Protein AF-A0A8H6RFK6-F1 (afdb_monomer_lite)

InterPro domains:
  IPR000133 ER lumen protein retaining receptor [PF00810] (442-585)
  IPR000133 ER lumen protein retaining receptor [PR00660] (445-465)
  IPR000133 ER lumen protein retaining receptor [PR00660] (536-556)
  IPR000133 ER lumen protein retaining receptor [PR00660] (558-572)
  IPR000133 ER lumen protein retaining receptor [PR00660] (572-590)
  IPR000133 ER lumen protein retaining receptor [PR00660] (601-616)
  IPR000133 ER lumen protein retaining receptor [PS00952] (542-551)
  IPR000133 ER lumen protein retaining receptor [PTHR10585] (440-620)
  IPR000994 Peptidase M24 [PF00557] (190-391)
  IPR036005 Creatinase/aminopeptidase-like [G3DSA:3.90.230.10] (187-417)
  IPR036005 Creatinase/aminopeptidase-like [SSF55920] (188-391)

Organism: NCBI:txid685502

Secondary structure (DSSP, 8-state):
------------------------PPPPPPHHHHHHHHHHHHHHHHTTHHHHHHHTT-SEE-----S--TT---HHHHHHS-TT--S--SSEEEEEESSTTS--EEEE--STHHHHHHHHHHHHH--S-EEES--SS-GGG--S-HHHHHHHHHHH-TTGGGGEEE-HHHHHHHHH---GGGHHHHHHHHHHHHHHHHHHTSTTT--TTT-BHHHHHHHHHHHHHHTT-EESS--EEEEPPS---TT--GGGS-----B--TT-EEEEE--EEETTEE---EEEEEEPPTT--GGGS-HHHHHHHHHHHHHHHHHHHH--TTSBHHHHHHHHHHHHHHTT-EEEEEEEEESSSSS-SS--B-BTTB-S--TTGGGSBPPTT-EEEEEEEEEEEETTTTEEEEEEEEEEEEEETTTTEEEESSSSPP--EEET--TTT--SS--TT--HHHHHHHHHHHHHHTGGGGTS-GGG-HHHHHHHHHHHHHHHHHHHHHHTTTGGG--TTT----THHHHHHHHHHHHHS-SS-SHHHHHHHHHHHHHHHTTHHHHHHHHHHSB--HHHHHHHHHHHHHHHTHHHHHHHHHHHTTS---HHHHHHHHHHHHHHHHHHHHIIIIITTT---B---

Structure (mmCIF, N/CA/C/O backbone):
data_AF-A0A8H6RFK6-F1
#
_entry.id   AF-A0A8H6RFK6-F1
#
loop_
_atom_site.group_PDB
_atom_site.id
_atom_site.type_symbol
_atom_site.label_atom_id
_atom_site.label_alt_id
_atom_site.label_comp_id
_atom_site.label_asym_id
_atom_site.label_entity_id
_atom_site.label_seq_id
_atom_site.pdbx_PDB_ins_code
_atom_site.Cartn_x
_atom_site.Cartn_y
_atom_site.Cartn_z
_atom_site.occupancy
_atom_site.B_iso_or_equiv
_atom_site.auth_seq_id
_atom_site.auth_comp_id
_atom_site.auth_asym_id
_atom_site.auth_atom_id
_atom_site.pdbx_PDB_model_num
ATOM 1 N N . MET A 1 1 ? 2.942 -4.562 -72.510 1.00 32.69 1 MET A N 1
ATOM 2 C CA . MET A 1 1 ? 4.198 -4.602 -71.729 1.00 32.69 1 MET A CA 1
ATOM 3 C C . MET A 1 1 ? 4.150 -3.486 -70.684 1.00 32.69 1 MET A C 1
ATOM 5 O O . MET A 1 1 ? 3.992 -2.349 -71.091 1.00 32.69 1 MET A O 1
ATOM 9 N N . ARG A 1 2 ? 4.201 -3.863 -69.389 1.00 29.91 2 ARG A N 1
ATOM 10 C CA . ARG A 1 2 ? 4.540 -3.099 -68.151 1.00 29.91 2 ARG A CA 1
ATOM 11 C C . ARG A 1 2 ? 3.992 -1.657 -68.019 1.00 29.91 2 ARG A C 1
ATOM 13 O O . ARG A 1 2 ? 4.537 -0.739 -68.606 1.00 29.91 2 ARG A O 1
ATOM 20 N N . SER A 1 3 ? 2.805 -1.467 -67.430 1.00 26.67 3 SER A N 1
ATOM 21 C CA . SER A 1 3 ? 2.496 -1.195 -65.998 1.00 26.67 3 SER A CA 1
ATOM 22 C C . SER A 1 3 ? 2.760 0.249 -65.517 1.00 26.67 3 SER A C 1
ATOM 24 O O . SER A 1 3 ? 3.920 0.620 -65.347 1.00 26.67 3 SER A O 1
ATOM 26 N N . PRO A 1 4 ? 1.701 1.015 -65.184 1.00 34.44 4 PRO A N 1
ATOM 27 C CA . PRO A 1 4 ? 1.772 2.231 -64.380 1.00 34.44 4 PRO A CA 1
ATOM 28 C C . PRO A 1 4 ? 1.042 2.039 -63.036 1.00 34.44 4 PRO A C 1
ATOM 30 O O . PRO A 1 4 ? -0.181 1.997 -62.991 1.00 34.44 4 PRO A O 1
ATOM 33 N N . THR A 1 5 ? 1.780 1.939 -61.936 1.00 31.14 5 THR A N 1
ATOM 34 C CA . THR A 1 5 ? 1.293 2.039 -60.543 1.00 31.14 5 THR A CA 1
ATOM 35 C C . THR A 1 5 ? 2.536 2.416 -59.733 1.00 31.14 5 THR A C 1
ATOM 37 O O . THR A 1 5 ? 3.560 1.768 -59.907 1.00 31.14 5 THR A O 1
ATOM 40 N N . THR A 1 6 ? 2.610 3.493 -58.960 1.00 29.20 6 THR A N 1
ATOM 41 C CA . THR A 1 6 ? 1.803 3.786 -57.772 1.00 29.20 6 THR A CA 1
ATOM 42 C C . THR A 1 6 ? 2.084 5.226 -57.336 1.00 29.20 6 THR A C 1
ATOM 44 O O . THR A 1 6 ? 3.238 5.612 -57.162 1.00 29.20 6 THR A O 1
ATOM 47 N N . LEU A 1 7 ? 1.017 5.993 -57.122 1.00 28.72 7 LEU A N 1
ATOM 48 C CA . LEU A 1 7 ? 1.012 7.225 -56.343 1.00 28.72 7 LEU A CA 1
ATOM 49 C C . LEU A 1 7 ? 1.131 6.812 -54.864 1.00 28.72 7 LEU A C 1
ATOM 51 O O . LEU A 1 7 ? 0.225 6.167 -54.335 1.00 28.72 7 LEU A O 1
ATOM 55 N N . THR A 1 8 ? 2.259 7.087 -54.214 1.00 30.61 8 THR A N 1
ATOM 56 C CA . THR A 1 8 ? 2.478 6.705 -52.812 1.00 30.61 8 THR A CA 1
ATOM 57 C C . THR A 1 8 ? 1.715 7.662 -51.901 1.00 30.61 8 THR A C 1
ATOM 59 O O . THR A 1 8 ? 2.102 8.814 -51.716 1.00 30.61 8 THR A O 1
ATOM 62 N N . ALA A 1 9 ? 0.598 7.179 -51.360 1.00 28.11 9 ALA A N 1
ATOM 63 C CA . ALA A 1 9 ? -0.157 7.825 -50.300 1.00 28.11 9 ALA A CA 1
ATOM 64 C C . ALA A 1 9 ? 0.676 7.867 -49.008 1.00 28.11 9 ALA A C 1
ATOM 66 O O . ALA A 1 9 ? 1.129 6.834 -48.515 1.00 28.11 9 ALA A O 1
ATOM 67 N N . VAL A 1 10 ? 0.847 9.064 -48.446 1.00 28.06 10 VAL A N 1
ATOM 68 C CA . VAL A 1 10 ? 1.284 9.255 -47.060 1.00 28.06 10 VAL A CA 1
ATOM 69 C C . VAL A 1 10 ? 0.103 8.872 -46.172 1.00 28.06 10 VAL A C 1
ATOM 71 O O . VAL A 1 10 ? -0.811 9.661 -45.949 1.00 28.06 10 VAL A O 1
ATOM 74 N N . VAL A 1 11 ? 0.087 7.621 -45.718 1.00 27.84 11 VAL A N 1
ATOM 75 C CA . VAL A 1 11 ? -0.817 7.166 -44.662 1.00 27.84 11 VAL A CA 1
ATOM 76 C C . VAL A 1 11 ? -0.280 7.716 -43.343 1.00 27.84 11 VAL A C 1
ATOM 78 O O . VAL A 1 11 ? 0.742 7.256 -42.838 1.00 27.84 11 VAL A O 1
ATOM 81 N N . LEU A 1 12 ? -0.982 8.711 -42.790 1.00 28.41 12 LEU A N 1
ATOM 82 C CA . LEU A 1 12 ? -0.975 8.983 -41.356 1.00 28.41 12 LEU A CA 1
ATOM 83 C C . LEU A 1 12 ? -1.470 7.710 -40.659 1.00 28.41 12 LEU A C 1
ATOM 85 O O . LEU A 1 12 ? -2.669 7.454 -40.572 1.00 28.41 12 LEU A O 1
ATOM 89 N N . LEU A 1 13 ? -0.535 6.890 -40.192 1.00 27.47 13 LEU A N 1
ATOM 90 C CA . LEU A 1 13 ? -0.815 5.854 -39.212 1.00 27.47 13 LEU A CA 1
ATOM 91 C C . LEU A 1 13 ? -0.969 6.557 -37.862 1.00 27.47 13 LEU A C 1
ATOM 93 O O . LEU A 1 13 ? -0.021 6.716 -37.097 1.00 27.47 13 LEU A O 1
ATOM 97 N N . SER A 1 14 ? -2.191 7.005 -37.585 1.00 25.16 14 SER A N 1
ATOM 98 C CA . SER A 1 14 ? -2.689 7.194 -36.228 1.00 25.16 14 SER A CA 1
ATOM 99 C C . SER A 1 14 ? -2.717 5.826 -35.548 1.00 25.16 14 SER A C 1
ATOM 101 O O . SER A 1 14 ? -3.742 5.151 -35.472 1.00 25.16 14 SER A O 1
ATOM 103 N N . ILE A 1 15 ? -1.550 5.402 -35.065 1.00 28.91 15 ILE A N 1
ATOM 104 C CA . ILE A 1 15 ? -1.438 4.365 -34.050 1.00 28.91 15 ILE A CA 1
ATOM 105 C C . ILE A 1 15 ? -2.045 4.985 -32.792 1.00 28.91 15 ILE A C 1
ATOM 107 O O . ILE A 1 15 ? -1.365 5.638 -32.005 1.00 28.91 15 ILE A O 1
ATOM 111 N N . LEU A 1 16 ? -3.354 4.795 -32.615 1.00 26.94 16 LEU A N 1
ATOM 112 C CA . LEU A 1 16 ? -3.966 4.721 -31.293 1.00 26.94 16 LEU A CA 1
ATOM 113 C C . LEU A 1 16 ? -3.371 3.484 -30.617 1.00 26.94 16 LEU A C 1
ATOM 115 O O . LEU A 1 16 ? -3.987 2.426 -30.518 1.00 26.94 16 LEU A O 1
ATOM 119 N N . GLY A 1 17 ? -2.110 3.607 -30.216 1.00 25.00 17 GLY A N 1
ATOM 120 C CA . GLY A 1 17 ? -1.557 2.762 -29.191 1.00 25.00 17 GLY A CA 1
ATOM 121 C C . GLY A 1 17 ? -2.351 3.113 -27.953 1.00 25.00 17 GLY A C 1
ATOM 122 O O . GLY A 1 17 ? -2.257 4.235 -27.458 1.00 25.00 17 GLY A O 1
ATOM 123 N N . PHE A 1 18 ? -3.149 2.167 -27.470 1.00 25.14 18 PHE A N 1
ATOM 124 C CA . PHE A 1 18 ? -3.468 2.114 -26.057 1.00 25.14 18 PHE A CA 1
ATOM 125 C C . PHE A 1 18 ? -2.126 2.013 -25.322 1.00 25.14 18 PHE A C 1
ATOM 127 O O . PHE A 1 18 ? -1.629 0.926 -25.039 1.00 25.14 18 PHE A O 1
ATOM 134 N N . SER A 1 19 ? -1.479 3.156 -25.085 1.00 30.05 19 SER A N 1
ATOM 135 C CA . SER A 1 19 ? -0.548 3.273 -23.980 1.00 30.05 19 SER A CA 1
ATOM 136 C C . SER A 1 19 ? -1.407 2.978 -22.768 1.00 30.05 19 SER A C 1
ATOM 138 O O . SER A 1 19 ? -2.299 3.766 -22.453 1.00 30.05 19 SER A O 1
ATOM 140 N N . SER A 1 20 ? -1.171 1.848 -22.104 1.00 40.09 20 SER A N 1
ATOM 141 C CA . SER A 1 20 ? -1.558 1.743 -20.704 1.00 40.09 20 SER A CA 1
ATOM 142 C C . SER A 1 20 ? -1.045 3.019 -20.037 1.00 40.09 20 SER A C 1
ATOM 144 O O . SER A 1 20 ? 0.113 3.410 -20.240 1.00 40.09 20 SER A O 1
ATOM 146 N N . ALA A 1 21 ? -1.932 3.763 -19.382 1.00 43.62 21 ALA A N 1
ATOM 147 C CA . ALA A 1 21 ? -1.507 4.911 -18.604 1.00 43.62 21 ALA A CA 1
ATOM 148 C C . ALA A 1 21 ? -0.501 4.370 -17.582 1.00 43.62 21 ALA A C 1
ATOM 150 O O . ALA A 1 21 ? -0.864 3.544 -16.753 1.00 43.62 21 ALA A O 1
ATOM 151 N N . LYS A 1 22 ? 0.783 4.725 -17.724 1.00 62.75 22 LYS A N 1
ATOM 152 C CA . LYS A 1 22 ? 1.802 4.286 -16.769 1.00 62.75 22 LYS A CA 1
ATOM 153 C C . LYS A 1 22 ? 1.456 4.902 -15.422 1.00 62.75 22 LYS A C 1
ATOM 155 O O . LYS A 1 22 ? 1.228 6.115 -15.359 1.00 62.75 22 LYS A O 1
ATOM 160 N N . PHE A 1 23 ? 1.406 4.074 -14.385 1.00 76.00 23 PHE A N 1
ATOM 161 C CA . PHE A 1 23 ? 1.132 4.541 -13.036 1.00 76.00 23 PHE A CA 1
ATOM 162 C C . PHE A 1 23 ? 2.188 5.550 -12.614 1.00 76.00 23 PHE A C 1
ATOM 164 O O . PHE A 1 23 ? 3.358 5.480 -13.008 1.00 76.00 23 PHE A O 1
ATOM 171 N N . LYS A 1 24 ? 1.748 6.552 -11.860 1.00 81.69 24 LYS A N 1
ATOM 172 C CA . LYS A 1 24 ? 2.607 7.641 -11.434 1.00 81.69 24 LYS A CA 1
ATOM 173 C C . LYS A 1 24 ? 2.953 7.439 -9.971 1.00 81.69 24 LYS A C 1
ATOM 175 O O . LYS A 1 24 ? 2.079 7.464 -9.119 1.00 81.69 24 LYS A O 1
ATOM 180 N N . ALA A 1 25 ? 4.245 7.341 -9.691 1.00 86.62 25 ALA A N 1
ATOM 181 C CA . ALA A 1 25 ? 4.747 7.475 -8.337 1.00 86.62 25 ALA A CA 1
ATOM 182 C C . ALA A 1 25 ? 4.466 8.895 -7.816 1.00 86.62 25 ALA A C 1
ATOM 184 O O . ALA A 1 25 ? 4.852 9.890 -8.446 1.00 86.62 25 ALA A O 1
ATOM 185 N N . HIS A 1 26 ? 3.787 9.003 -6.675 1.00 90.25 26 HIS A N 1
ATOM 186 C CA . HIS A 1 26 ? 3.452 10.286 -6.058 1.00 90.25 26 HIS A CA 1
ATOM 187 C C . HIS A 1 26 ? 4.448 10.638 -4.955 1.00 90.25 26 HIS A C 1
ATOM 189 O O . HIS A 1 26 ? 4.952 9.774 -4.242 1.00 90.25 26 HIS A O 1
ATOM 195 N N . HIS A 1 27 ? 4.718 11.930 -4.780 1.00 90.44 27 HIS A N 1
ATOM 196 C CA . HIS A 1 27 ? 5.509 12.413 -3.650 1.00 90.44 27 HIS A CA 1
ATOM 197 C C . HIS A 1 27 ? 4.600 12.768 -2.477 1.00 90.44 27 HIS A C 1
ATOM 199 O O . HIS A 1 27 ? 3.557 13.404 -2.658 1.00 90.44 27 HIS A O 1
ATOM 205 N N . LEU A 1 28 ? 5.026 12.397 -1.269 1.00 93.00 28 LEU A N 1
ATOM 206 C CA . LEU A 1 28 ? 4.350 12.814 -0.049 1.00 93.00 28 LEU A CA 1
ATOM 207 C C . LEU A 1 28 ? 4.517 14.325 0.177 1.00 93.00 28 LEU A C 1
ATOM 209 O O . LEU A 1 28 ? 5.564 14.892 -0.154 1.00 93.00 28 LEU A O 1
ATOM 213 N N . PRO A 1 29 ? 3.515 14.992 0.774 1.00 93.62 29 PRO A N 1
ATOM 214 C CA . PRO A 1 29 ? 3.634 16.396 1.128 1.00 93.62 29 PRO A CA 1
ATOM 215 C C . PRO A 1 29 ? 4.608 16.562 2.312 1.00 93.62 29 PRO A C 1
ATOM 217 O O . PRO A 1 29 ? 4.965 15.579 2.966 1.00 93.62 29 PRO A O 1
ATOM 220 N N . PRO A 1 30 ? 5.051 17.785 2.644 1.00 94.81 30 PRO A N 1
ATOM 221 C CA . PRO A 1 30 ? 5.908 18.021 3.805 1.00 94.81 30 PRO A CA 1
ATOM 222 C C . PRO A 1 30 ? 5.276 17.521 5.114 1.00 94.81 30 PRO A C 1
ATOM 224 O O . PRO A 1 30 ? 4.065 17.624 5.298 1.00 94.81 30 PRO A O 1
ATOM 227 N N . LEU A 1 31 ? 6.089 17.072 6.079 1.00 94.31 31 LEU A N 1
ATOM 228 C CA . LEU A 1 31 ? 5.617 16.456 7.337 1.00 94.31 31 LEU A CA 1
ATOM 229 C C . LEU A 1 31 ? 4.568 17.287 8.103 1.00 94.31 31 LEU A C 1
ATOM 231 O O . LEU A 1 31 ? 3.642 16.739 8.694 1.00 94.31 31 LEU A O 1
ATOM 235 N N . LYS A 1 32 ? 4.668 18.624 8.070 1.00 95.50 32 LYS A N 1
ATOM 236 C CA . LYS A 1 32 ? 3.680 19.515 8.706 1.00 95.50 32 LYS A CA 1
ATOM 237 C C . LYS A 1 32 ? 2.303 19.440 8.040 1.00 95.50 32 LYS A C 1
ATOM 239 O O . LYS A 1 32 ? 1.292 19.601 8.717 1.00 95.50 32 LYS A O 1
ATOM 244 N N . GLU A 1 33 ? 2.257 19.250 6.726 1.00 95.69 33 GLU A N 1
ATOM 245 C CA . GLU A 1 33 ? 1.010 19.060 5.983 1.00 95.69 33 GLU A CA 1
ATOM 246 C C . GLU A 1 33 ? 0.472 17.645 6.170 1.00 95.69 33 GLU A C 1
ATOM 248 O O . GLU A 1 33 ? -0.723 17.499 6.407 1.00 95.69 33 GLU A O 1
ATOM 253 N N . GLN A 1 34 ? 1.347 16.631 6.185 1.00 95.38 34 GLN A N 1
ATOM 254 C CA . GLN 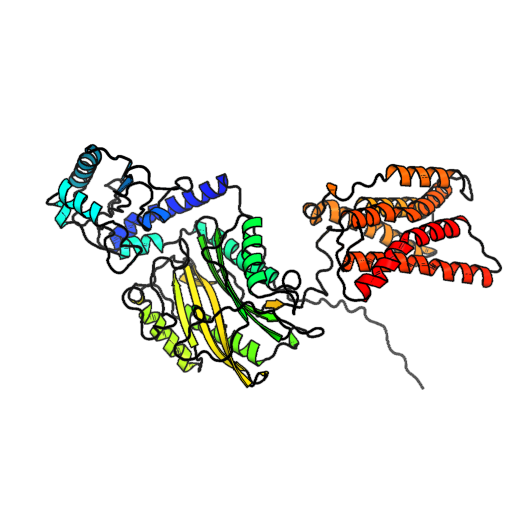A 1 34 ? 0.966 15.257 6.533 1.00 95.38 34 GLN A CA 1
ATOM 255 C C . GLN A 1 34 ? 0.254 15.205 7.890 1.00 95.38 34 GLN A C 1
ATOM 257 O O . GLN A 1 34 ? -0.855 14.686 7.984 1.00 95.38 34 GLN A O 1
ATOM 262 N N . ALA A 1 35 ? 0.831 15.840 8.918 1.00 96.31 35 ALA A N 1
ATOM 263 C CA . ALA A 1 35 ? 0.241 15.879 10.252 1.00 96.31 35 ALA A CA 1
ATOM 264 C C . ALA A 1 35 ? -1.152 16.533 10.269 1.00 96.31 35 ALA A C 1
ATOM 266 O O . ALA A 1 35 ? -2.053 16.038 10.940 1.00 96.31 35 ALA A O 1
ATOM 267 N N . LYS A 1 36 ? -1.357 17.611 9.497 1.00 96.31 36 LYS A N 1
ATOM 268 C CA . LYS A 1 36 ? -2.675 18.257 9.367 1.00 96.31 36 LYS A CA 1
ATOM 269 C C . LYS A 1 36 ? -3.702 17.352 8.690 1.00 96.31 36 LYS A C 1
ATOM 271 O O . LYS A 1 36 ? -4.852 17.348 9.113 1.00 96.31 36 LYS A O 1
ATOM 276 N N . LEU A 1 37 ? -3.300 16.622 7.647 1.00 95.88 37 LEU A N 1
ATOM 277 C CA . LEU A 1 37 ? -4.174 15.673 6.952 1.00 95.88 37 LEU A CA 1
ATOM 278 C C . LEU A 1 37 ? -4.603 14.548 7.897 1.00 95.88 37 LEU A C 1
ATOM 280 O O . LEU A 1 37 ? -5.795 14.317 8.068 1.00 95.88 37 LEU A O 1
ATOM 284 N N . GLN A 1 38 ? -3.638 13.922 8.572 1.00 95.75 38 GLN A N 1
ATOM 285 C CA . GLN A 1 38 ? -3.887 12.848 9.532 1.00 95.75 38 GLN A CA 1
ATOM 286 C C . GLN A 1 38 ? -4.771 13.304 10.699 1.00 95.75 38 GLN A C 1
ATOM 288 O O . GLN A 1 38 ? -5.723 12.610 11.050 1.00 95.75 38 GLN A O 1
ATOM 293 N N . ASP A 1 39 ? -4.509 14.485 11.269 1.00 95.94 39 ASP A N 1
ATOM 294 C CA . ASP A 1 39 ? -5.349 15.045 12.331 1.00 95.94 39 ASP A CA 1
ATOM 295 C C . ASP A 1 39 ? -6.766 15.377 11.829 1.00 95.94 39 ASP A C 1
ATOM 297 O O . ASP A 1 39 ? -7.723 15.191 12.575 1.00 95.94 39 ASP A O 1
ATOM 301 N N . GLY A 1 40 ? -6.922 15.813 10.574 1.00 96.12 40 GLY A N 1
ATOM 302 C CA . GLY A 1 40 ? -8.233 16.014 9.949 1.00 96.12 40 GLY A CA 1
ATOM 303 C C . GLY A 1 40 ? -9.018 14.709 9.795 1.00 96.12 40 GLY A C 1
ATOM 304 O O . GLY A 1 40 ? -10.177 14.638 10.196 1.00 96.12 40 GLY A O 1
ATOM 305 N N . TRP A 1 41 ? -8.370 13.651 9.296 1.00 95.50 41 TRP A N 1
ATOM 306 C CA . TRP A 1 41 ? -8.962 12.311 9.191 1.00 95.50 41 TRP A CA 1
ATOM 307 C C . TRP A 1 41 ? -9.354 11.740 10.551 1.00 95.50 41 TRP A C 1
ATOM 309 O O . TRP A 1 41 ? -10.390 11.096 10.686 1.00 95.50 41 TRP A O 1
ATOM 319 N N . ARG A 1 42 ? -8.523 11.982 11.565 1.00 93.94 42 ARG A N 1
ATOM 320 C CA . ARG A 1 42 ? -8.780 11.574 12.945 1.00 93.94 42 ARG A CA 1
ATOM 321 C C . ARG A 1 42 ? -10.045 12.226 13.496 1.00 93.94 42 ARG A C 1
ATOM 323 O O . ARG A 1 42 ? -10.865 11.523 14.071 1.00 93.94 42 ARG A O 1
ATOM 330 N N . GLU A 1 43 ? -10.220 13.535 13.319 1.00 94.50 43 GLU A N 1
ATOM 331 C CA . GLU A 1 43 ? -11.434 14.237 13.766 1.00 94.50 43 GLU A CA 1
ATOM 332 C C . GLU A 1 43 ? -12.686 13.745 13.024 1.00 94.50 43 GLU A C 1
ATOM 334 O O . GLU A 1 43 ? -13.709 13.488 13.657 1.00 94.50 43 GLU A O 1
ATOM 339 N N . GLU A 1 44 ? -12.592 13.528 11.705 1.00 94.75 44 GLU A N 1
ATOM 340 C CA . GLU A 1 44 ? -13.682 12.939 10.913 1.00 94.75 44 GLU A CA 1
ATOM 341 C C . GLU A 1 44 ? -14.081 11.558 11.454 1.00 94.75 44 GLU A C 1
ATOM 343 O O . GLU A 1 44 ? -15.266 11.282 11.635 1.00 94.75 44 GLU A O 1
ATOM 348 N N . ARG A 1 45 ? -13.101 10.708 11.790 1.00 93.25 45 ARG A N 1
ATOM 349 C CA . ARG A 1 45 ? -13.361 9.386 12.372 1.00 93.25 45 ARG A CA 1
ATOM 350 C C . ARG A 1 45 ? -13.931 9.471 13.788 1.00 93.25 45 ARG A C 1
ATOM 352 O O . ARG A 1 45 ? -14.863 8.741 14.101 1.00 93.25 45 ARG A O 1
ATOM 359 N N . LEU A 1 46 ? -13.411 10.338 14.659 1.00 92.06 46 LEU A N 1
ATOM 360 C CA . LEU A 1 46 ? -13.923 10.496 16.031 1.00 92.06 46 LEU A CA 1
ATOM 361 C C . LEU A 1 46 ? -15.402 10.901 16.058 1.00 92.06 46 LEU A C 1
ATOM 363 O O . LEU A 1 46 ? -16.138 10.453 16.936 1.00 92.06 46 LEU A O 1
ATOM 367 N N . ALA A 1 47 ? -15.859 11.672 15.068 1.00 92.88 47 ALA A N 1
ATOM 368 C CA . ALA A 1 47 ? -17.268 12.031 14.919 1.00 92.88 47 ALA A CA 1
ATOM 369 C C . ALA A 1 47 ? -18.192 10.823 14.649 1.00 92.88 47 ALA A C 1
ATOM 371 O O . ALA A 1 47 ? -19.400 10.929 14.845 1.00 92.88 47 ALA A O 1
ATOM 372 N N . THR A 1 48 ? -17.648 9.669 14.246 1.00 92.50 48 THR A N 1
ATOM 373 C CA . THR A 1 48 ? -18.418 8.430 14.029 1.00 92.50 48 THR A CA 1
ATOM 374 C C . THR A 1 48 ? -18.665 7.631 15.310 1.00 92.50 48 THR A C 1
ATOM 376 O O . THR A 1 48 ? -19.469 6.704 15.297 1.00 92.50 48 THR A O 1
ATOM 379 N N . ILE A 1 49 ? -18.034 7.988 16.437 1.00 93.06 49 ILE A N 1
ATOM 380 C CA . ILE A 1 49 ? -18.177 7.223 17.683 1.00 93.06 49 ILE A CA 1
ATOM 381 C C . ILE A 1 49 ? -19.626 7.222 18.197 1.00 93.06 49 ILE A C 1
ATOM 383 O O . ILE A 1 49 ? -20.153 6.130 18.393 1.00 93.06 49 ILE A O 1
ATOM 387 N N . PRO A 1 50 ? -20.321 8.365 18.381 1.00 93.06 50 PRO A N 1
ATOM 388 C CA . PRO A 1 50 ? -21.691 8.346 18.896 1.00 93.06 50 PRO A CA 1
ATOM 389 C C . PRO A 1 50 ? -22.661 7.440 18.111 1.00 93.06 50 PRO A C 1
ATOM 391 O O . PRO A 1 50 ? -23.317 6.616 18.751 1.00 93.06 50 PRO A O 1
ATOM 394 N N . PRO A 1 51 ? -22.736 7.486 16.759 1.00 92.69 51 PRO A N 1
ATOM 395 C CA . PRO A 1 51 ? -23.605 6.569 16.022 1.00 92.69 51 PRO A CA 1
ATOM 396 C C . PRO A 1 51 ? -23.163 5.098 16.113 1.00 92.69 51 PRO A C 1
ATOM 398 O O . PRO A 1 51 ? -24.028 4.225 16.141 1.00 92.69 51 PRO A O 1
ATOM 401 N N . ILE A 1 52 ? -21.860 4.801 16.226 1.00 93.44 52 ILE A N 1
ATOM 402 C CA . ILE A 1 52 ? -21.367 3.432 16.486 1.00 93.44 52 ILE A CA 1
ATOM 403 C C . ILE A 1 52 ? -21.881 2.926 17.841 1.00 93.44 52 ILE A C 1
ATOM 405 O O . ILE A 1 52 ? -22.362 1.798 17.939 1.00 93.44 52 ILE A O 1
ATOM 409 N N . LEU A 1 53 ? -21.828 3.756 18.887 1.00 93.62 53 LEU A N 1
ATOM 410 C CA . LEU A 1 53 ? -22.312 3.383 20.220 1.00 93.62 53 LEU A CA 1
ATOM 411 C C . LEU A 1 53 ? -23.819 3.120 20.229 1.00 93.62 53 LEU A C 1
ATOM 413 O O . LEU A 1 53 ? -24.257 2.073 20.706 1.00 93.62 53 LEU A O 1
ATOM 417 N N . GLN A 1 54 ? -24.594 4.013 19.610 1.00 92.88 54 GLN A N 1
ATOM 418 C CA . GLN A 1 54 ? -26.042 3.850 19.463 1.00 92.88 54 GLN A CA 1
ATOM 419 C C . GLN A 1 54 ? -26.398 2.576 18.682 1.00 92.88 54 GLN A C 1
ATOM 421 O O . GLN A 1 54 ? -27.285 1.832 19.095 1.00 92.88 54 GLN A O 1
ATOM 426 N N . GLY A 1 55 ? -25.685 2.291 17.586 1.00 90.62 55 GLY A N 1
ATOM 427 C CA . GLY A 1 55 ? -25.912 1.106 16.755 1.00 90.62 55 GLY A CA 1
ATOM 428 C C . GLY A 1 55 ? -25.629 -0.223 17.463 1.00 90.62 55 GLY A C 1
ATOM 429 O O . GLY A 1 55 ? -26.258 -1.226 17.138 1.00 90.62 55 GLY A O 1
ATOM 430 N N . ASN A 1 56 ? -24.730 -0.229 18.453 1.00 92.12 56 ASN A N 1
ATOM 431 C CA . ASN A 1 56 ? -24.406 -1.411 19.259 1.00 92.12 56 ASN A CA 1
ATOM 432 C C . ASN A 1 56 ? -25.161 -1.459 20.603 1.00 92.12 56 ASN A C 1
ATOM 434 O O . ASN A 1 56 ? -24.937 -2.381 21.384 1.00 92.12 56 ASN A O 1
ATOM 438 N N . GLY A 1 57 ? -26.043 -0.491 20.887 1.00 91.06 57 GLY A N 1
ATOM 439 C CA . GLY A 1 57 ? -26.805 -0.438 22.139 1.00 91.06 57 GLY A CA 1
ATOM 440 C C . GLY A 1 57 ? -25.941 -0.194 23.380 1.00 91.06 57 GLY A C 1
ATOM 441 O O . GLY A 1 57 ? -26.226 -0.756 24.434 1.00 91.06 57 GLY A O 1
ATOM 442 N N . VAL A 1 58 ? -24.873 0.600 23.245 1.00 89.94 58 VAL A N 1
ATOM 443 C CA . VAL A 1 58 ? -23.944 0.947 24.330 1.00 89.94 58 VAL A CA 1
ATOM 444 C C . VAL A 1 58 ? -24.041 2.442 24.640 1.00 89.94 58 VAL A C 1
ATOM 446 O O . VAL A 1 58 ? -23.959 3.262 23.729 1.00 89.94 58 VAL A O 1
ATOM 449 N N . ASP A 1 59 ? -24.151 2.822 25.914 1.00 86.62 59 ASP A N 1
ATOM 450 C CA . ASP A 1 59 ? -24.324 4.228 26.321 1.00 86.62 59 ASP A CA 1
ATOM 451 C C . ASP A 1 59 ? -23.005 5.000 26.372 1.00 86.62 59 ASP A C 1
ATOM 453 O O . ASP A 1 59 ? -22.945 6.197 26.070 1.00 86.62 59 ASP A O 1
ATOM 457 N N . ALA A 1 60 ? -21.930 4.320 26.767 1.00 85.06 60 ALA A N 1
ATOM 458 C CA . ALA A 1 60 ? -20.595 4.886 26.814 1.00 85.06 60 ALA A CA 1
ATOM 459 C C . ALA A 1 60 ? -19.549 3.882 26.338 1.00 85.06 60 ALA A C 1
ATOM 461 O O . ALA A 1 60 ? -19.576 2.705 26.684 1.00 85.06 60 ALA A O 1
ATOM 462 N N . TRP A 1 61 ? -18.559 4.363 25.602 1.00 86.25 61 TRP A N 1
ATOM 463 C CA . TRP A 1 61 ? -17.350 3.604 25.337 1.00 86.25 61 TRP A CA 1
ATOM 464 C C . TRP A 1 61 ? -16.205 4.220 26.095 1.00 86.25 61 TRP A C 1
ATOM 466 O O . TRP A 1 61 ? -15.737 5.332 25.826 1.00 86.25 61 TRP A O 1
ATOM 476 N N . LEU A 1 62 ? -15.764 3.459 27.082 1.00 72.88 62 LEU A N 1
ATOM 477 C CA . LEU A 1 62 ? -14.547 3.744 27.789 1.00 72.88 62 LEU A CA 1
ATOM 478 C C . LEU A 1 62 ? -13.420 3.139 26.956 1.00 72.88 62 LEU A C 1
ATOM 480 O O . LEU A 1 62 ? -12.958 2.028 27.215 1.00 72.88 62 LEU A O 1
ATOM 484 N N . VAL A 1 63 ? -13.012 3.877 25.918 1.00 58.03 63 VAL A N 1
ATOM 485 C CA . VAL A 1 63 ? -11.811 3.540 25.153 1.00 58.03 63 VAL A CA 1
ATOM 486 C C . VAL A 1 63 ? -10.661 3.719 26.097 1.00 58.03 63 VAL A C 1
ATOM 488 O O . VAL A 1 63 ? -10.277 4.836 26.433 1.00 58.03 63 VAL A O 1
ATOM 491 N N . LEU A 1 64 ? -10.143 2.605 26.567 1.00 50.19 64 LEU A N 1
ATOM 492 C CA . LEU A 1 64 ? -9.274 2.601 27.709 1.00 50.19 64 LEU A CA 1
ATOM 493 C C . LEU A 1 64 ? -7.822 2.425 27.250 1.00 50.19 64 LEU A C 1
ATOM 495 O O . LEU A 1 64 ? -7.160 1.456 27.584 1.00 50.19 64 LEU A O 1
ATOM 499 N N . THR A 1 65 ? -7.249 3.425 26.584 1.00 48.22 65 THR A N 1
ATOM 500 C CA . THR A 1 65 ? -5.782 3.567 26.430 1.00 48.22 65 THR A CA 1
ATOM 501 C C . THR A 1 65 ? -5.038 3.874 27.762 1.00 48.22 65 THR A C 1
ATOM 503 O O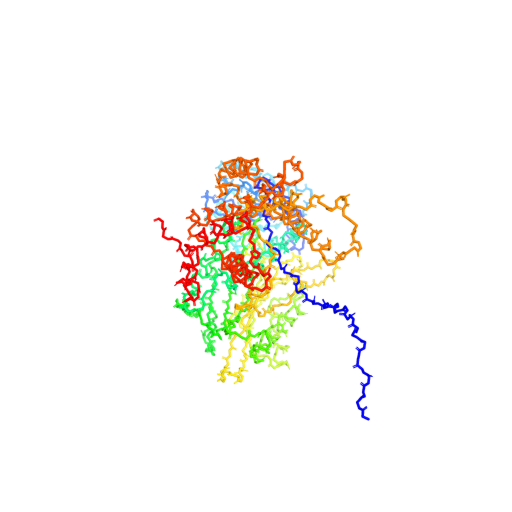 . THR A 1 65 ? -4.191 4.767 27.813 1.00 48.22 65 THR A O 1
ATOM 506 N N . ILE A 1 66 ? -5.548 3.413 28.920 1.00 47.03 66 ILE A N 1
ATOM 507 C CA . ILE A 1 66 ? -5.563 4.272 30.139 1.00 47.03 66 ILE A CA 1
ATOM 508 C C . ILE A 1 66 ? -5.513 3.489 31.428 1.00 47.03 66 ILE A C 1
ATOM 510 O O . ILE A 1 66 ? -6.259 3.690 32.385 1.00 47.03 66 ILE A O 1
ATOM 514 N N . SER A 1 67 ? -4.481 2.683 31.493 1.00 37.44 67 SER A N 1
ATOM 515 C CA . SER A 1 67 ? -3.482 2.951 32.515 1.00 37.44 67 SER A CA 1
ATOM 516 C C . SER A 1 67 ? -2.205 2.239 32.172 1.00 37.44 67 SER A C 1
ATOM 518 O O . SER A 1 67 ? -1.600 1.536 32.960 1.00 37.44 67 SER A O 1
ATOM 520 N N . GLN A 1 68 ? -1.770 2.398 30.952 1.00 50.91 68 GLN A N 1
ATOM 521 C CA . GLN A 1 68 ? -0.535 1.774 30.585 1.00 50.91 68 GLN A CA 1
ATOM 522 C C . GLN A 1 68 ? 0.524 2.845 30.801 1.00 50.91 68 GLN A C 1
ATOM 524 O O . GLN A 1 68 ? 0.351 4.006 30.428 1.00 50.91 68 GLN A O 1
ATOM 529 N N . ARG A 1 69 ? 1.570 2.486 31.544 1.00 54.03 69 ARG A N 1
ATOM 530 C CA . ARG A 1 69 ? 2.795 3.287 31.571 1.00 54.03 69 ARG A CA 1
ATOM 531 C C . ARG A 1 69 ? 3.218 3.502 30.110 1.00 54.03 69 ARG A C 1
ATOM 533 O O . ARG A 1 69 ? 2.863 2.686 29.266 1.00 54.03 69 ARG A O 1
ATOM 540 N N . GLU A 1 70 ? 3.934 4.587 29.826 1.00 62.56 70 GLU A N 1
ATOM 541 C CA . GLU A 1 70 ? 4.496 4.852 28.491 1.00 62.56 70 GLU A CA 1
ATOM 542 C C . GLU A 1 70 ? 4.984 3.535 27.835 1.00 62.56 70 GLU A C 1
ATOM 544 O O . GLU A 1 70 ? 5.637 2.745 28.528 1.00 62.56 70 GLU A O 1
ATOM 549 N N . TYR A 1 71 ? 4.660 3.303 26.548 1.00 70.19 71 TYR A N 1
ATOM 550 C CA . TYR A 1 71 ? 5.061 2.133 25.727 1.00 70.19 71 TYR A CA 1
ATOM 551 C C . TYR A 1 71 ? 4.247 0.840 25.867 1.00 70.19 71 TYR A C 1
ATOM 553 O O . TYR A 1 71 ? 4.689 -0.235 25.459 1.00 70.19 71 TYR A O 1
ATOM 561 N N . ALA A 1 72 ? 3.057 0.930 26.432 1.00 77.25 72 ALA A N 1
ATOM 562 C CA . ALA A 1 72 ? 2.050 -0.101 26.318 1.00 77.25 72 ALA A CA 1
ATOM 563 C C . ALA A 1 72 ? 0.782 0.645 25.901 1.00 77.25 72 ALA A C 1
ATOM 565 O O . ALA A 1 72 ? 0.276 1.455 26.661 1.00 77.25 72 ALA A O 1
ATOM 566 N N . GLU A 1 73 ? 0.299 0.493 24.677 1.00 79.81 73 GLU A N 1
ATOM 567 C CA . GLU A 1 73 ? -0.890 1.208 24.218 1.00 79.81 73 GLU A CA 1
ATOM 568 C C . GLU A 1 73 ? -1.915 0.216 23.676 1.00 79.81 73 GLU A C 1
ATOM 570 O O . GLU A 1 73 ? -1.565 -0.721 22.961 1.00 79.81 73 GLU A O 1
ATOM 575 N N . ASP A 1 74 ? -3.189 0.441 24.006 1.00 84.25 74 ASP A N 1
ATOM 576 C CA . ASP A 1 74 ? -4.302 -0.268 23.375 1.00 84.25 74 ASP A CA 1
ATOM 577 C C . ASP A 1 74 ? -4.259 -0.031 21.856 1.00 84.25 74 ASP A C 1
ATOM 579 O O . ASP A 1 74 ? -3.909 1.058 21.399 1.00 84.25 74 ASP A O 1
ATOM 583 N N . THR A 1 75 ? -4.618 -1.035 21.061 1.00 85.31 75 THR A N 1
ATOM 584 C CA . THR A 1 75 ? -4.584 -0.959 19.595 1.00 85.31 75 THR A CA 1
ATOM 585 C C . THR A 1 75 ? -5.398 0.223 19.059 1.00 85.31 75 THR A C 1
ATOM 587 O O . THR A 1 75 ? -4.919 0.954 18.191 1.00 85.31 75 THR A O 1
ATOM 590 N N . THR A 1 76 ? -6.557 0.516 19.653 1.00 88.12 76 THR A N 1
ATOM 591 C CA . THR A 1 76 ? -7.413 1.657 19.278 1.00 88.12 76 THR A CA 1
ATOM 592 C C . THR A 1 76 ? -6.752 3.023 19.494 1.00 88.12 76 THR A C 1
ATOM 594 O O . THR A 1 76 ? -7.091 3.983 18.797 1.00 88.12 76 THR A O 1
ATOM 597 N N . PHE A 1 77 ? -5.761 3.129 20.393 1.00 86.50 77 PHE A N 1
ATOM 598 C CA . PHE A 1 77 ? -5.002 4.365 20.623 1.00 86.50 77 PHE A CA 1
ATOM 599 C C . PHE A 1 77 ? -4.349 4.877 19.340 1.00 86.50 77 PHE A C 1
ATOM 601 O O . PHE A 1 77 ? -4.373 6.078 19.062 1.00 86.50 77 PHE A O 1
ATOM 608 N N . TRP A 1 78 ? -3.766 3.971 18.554 1.00 87.38 78 TRP A N 1
ATOM 609 C CA . TRP A 1 78 ? -2.991 4.323 17.367 1.00 87.38 78 TRP A CA 1
ATOM 610 C C . TRP A 1 78 ? -3.853 4.980 16.286 1.00 87.38 78 TRP A C 1
ATOM 612 O O . TRP A 1 78 ? -3.366 5.873 15.593 1.00 87.38 78 TRP A O 1
ATOM 622 N N . SER A 1 79 ? -5.143 4.640 16.240 1.00 89.19 79 SER A N 1
ATOM 623 C CA . SER A 1 79 ? -6.145 5.260 15.367 1.00 89.19 79 SER A CA 1
ATOM 624 C C . SER A 1 79 ? -6.737 6.566 15.924 1.00 89.19 79 SER A C 1
ATOM 626 O O . SER A 1 79 ? -7.282 7.360 15.157 1.00 89.19 79 SER A O 1
ATOM 628 N N . MET A 1 80 ? -6.636 6.812 17.239 1.00 88.38 80 MET A N 1
ATOM 629 C CA . MET A 1 80 ? -7.217 7.982 17.928 1.00 88.38 80 MET A CA 1
ATOM 630 C C . MET A 1 80 ? -6.220 9.093 18.260 1.00 88.38 80 MET A C 1
ATOM 632 O O . MET A 1 80 ? -6.629 10.219 18.565 1.00 88.38 80 MET A O 1
ATOM 636 N N . LYS A 1 81 ? -4.921 8.793 18.265 1.00 89.44 81 LYS A N 1
ATOM 637 C CA . LYS A 1 81 ? -3.872 9.739 18.655 1.00 89.44 81 LYS A CA 1
ATOM 638 C C . LYS A 1 81 ? -3.666 10.821 17.599 1.00 89.44 81 LYS A C 1
ATOM 640 O O . LYS A 1 81 ? -3.852 10.603 16.405 1.00 89.44 81 LYS A O 1
ATOM 645 N N . LYS A 1 82 ? -3.195 11.990 18.035 1.00 91.12 82 LYS A N 1
ATOM 646 C CA . LYS A 1 82 ? -2.759 13.046 17.107 1.00 91.12 82 LYS A CA 1
ATOM 647 C C . LYS A 1 82 ? -1.541 12.592 16.306 1.00 91.12 82 LYS A C 1
ATOM 649 O O . LYS A 1 82 ? -0.712 11.831 16.809 1.00 91.12 82 LYS A O 1
ATOM 654 N N . ALA A 1 83 ? -1.357 13.135 15.108 1.00 92.06 83 ALA A N 1
ATOM 655 C CA . ALA A 1 83 ? -0.209 12.815 14.256 1.00 92.06 83 ALA A CA 1
ATOM 656 C C . ALA A 1 83 ? 1.141 13.089 14.947 1.00 92.06 83 ALA A C 1
ATOM 658 O O . ALA A 1 83 ? 2.102 12.344 14.787 1.00 92.06 83 ALA A O 1
ATOM 659 N N . THR A 1 84 ? 1.194 14.131 15.782 1.00 92.19 84 THR A N 1
ATOM 660 C CA . THR A 1 84 ? 2.391 14.524 16.551 1.00 92.19 84 THR A CA 1
ATOM 661 C C . THR A 1 84 ? 2.536 13.808 17.897 1.00 92.19 84 THR A C 1
ATOM 663 O O . THR A 1 84 ? 3.511 14.026 18.619 1.00 92.19 84 THR A O 1
ATOM 666 N N . GLN A 1 85 ? 1.575 12.958 18.260 1.00 88.75 85 GLN A N 1
ATOM 667 C CA . GLN A 1 85 ? 1.632 12.141 19.462 1.00 88.75 85 GLN A CA 1
ATOM 668 C C . GLN A 1 85 ? 2.231 10.779 19.103 1.00 88.75 85 GLN A C 1
ATOM 670 O O . GLN A 1 85 ? 1.601 9.974 18.423 1.00 88.75 85 GLN A O 1
ATOM 675 N N . PHE A 1 86 ? 3.468 10.536 19.534 1.00 85.25 86 PHE A N 1
ATOM 676 C CA . PHE A 1 86 ? 4.203 9.302 19.223 1.00 85.25 86 PHE A CA 1
ATOM 677 C C . PHE A 1 86 ? 3.908 8.156 20.197 1.00 85.25 86 PHE A C 1
ATOM 679 O O . PHE A 1 86 ? 4.059 7.001 19.828 1.00 85.25 86 PHE A O 1
ATOM 686 N N . SER A 1 87 ? 3.464 8.479 21.411 1.00 83.25 87 SER A N 1
ATOM 687 C CA . SER A 1 87 ? 3.115 7.522 22.461 1.00 83.25 87 SER A CA 1
ATOM 688 C C . SER A 1 87 ? 2.073 8.119 23.407 1.00 83.25 87 SER A C 1
ATOM 690 O O . SER A 1 87 ? 1.799 9.335 23.390 1.00 83.25 87 SER A O 1
ATOM 692 N N . ALA A 1 88 ? 1.465 7.276 24.237 1.00 79.88 88 ALA A N 1
ATOM 693 C CA . ALA A 1 88 ? 0.656 7.753 25.347 1.00 79.88 88 ALA A CA 1
ATOM 694 C C . ALA A 1 88 ? 1.539 8.525 26.344 1.00 79.88 88 ALA A C 1
ATOM 696 O O . ALA A 1 88 ? 2.702 8.193 26.567 1.00 79.88 88 ALA A O 1
ATOM 697 N N . ARG A 1 89 ? 0.991 9.583 26.955 1.00 80.25 89 ARG A N 1
ATOM 698 C CA . ARG A 1 89 ? 1.683 10.329 28.018 1.00 80.25 89 ARG A CA 1
ATOM 699 C C . ARG A 1 89 ? 1.071 9.978 29.362 1.00 80.25 89 ARG A C 1
ATOM 701 O O . ARG A 1 89 ? -0.147 10.076 29.518 1.00 80.25 89 ARG A O 1
ATOM 708 N N . ARG A 1 90 ? 1.910 9.659 30.353 1.00 80.00 90 ARG A N 1
ATOM 709 C CA . ARG A 1 90 ? 1.470 9.290 31.712 1.00 80.00 90 ARG A CA 1
ATOM 710 C C . ARG A 1 90 ? 0.373 8.220 31.653 1.00 80.00 90 ARG A C 1
ATOM 712 O O . ARG A 1 90 ? 0.617 7.122 31.182 1.00 80.00 90 ARG A O 1
ATOM 719 N N . ARG A 1 91 ? -0.827 8.570 32.113 1.00 79.56 91 ARG A N 1
ATOM 720 C CA . ARG A 1 91 ? -2.067 7.820 31.994 1.00 79.56 91 ARG A CA 1
ATOM 721 C C . ARG A 1 91 ? -3.064 8.751 31.295 1.00 79.56 91 ARG A C 1
ATOM 723 O O . ARG A 1 91 ? -3.500 9.747 31.864 1.00 79.56 91 ARG A O 1
ATOM 730 N N . THR A 1 92 ? -3.337 8.481 30.023 1.00 81.94 92 THR A N 1
ATOM 731 C CA . THR A 1 92 ? -4.198 9.314 29.165 1.00 81.94 92 THR A CA 1
ATOM 732 C C . THR A 1 92 ? -5.620 8.755 29.139 1.00 81.94 92 THR A C 1
ATOM 734 O O . THR A 1 92 ? -5.740 7.809 28.400 1.00 81.94 92 THR A O 1
ATOM 737 N N . LEU A 1 93 ? -6.630 9.237 29.903 1.00 84.44 93 LEU A N 1
ATOM 738 C CA . LEU A 1 93 ? -8.024 8.707 29.973 1.00 84.44 93 LEU A CA 1
ATOM 739 C C . LEU A 1 93 ? -8.935 9.283 28.884 1.00 84.44 93 LEU A C 1
ATOM 741 O O . LEU A 1 93 ? -8.724 10.425 28.556 1.00 84.44 93 LEU A O 1
ATOM 745 N N . SER A 1 94 ? -9.918 8.563 28.342 1.00 87.81 94 SER A N 1
ATOM 746 C CA . SER A 1 94 ? -10.792 8.941 27.234 1.00 87.81 94 SER A CA 1
ATOM 747 C C . SER A 1 94 ? -12.098 8.186 27.412 1.00 87.81 94 SER A C 1
ATOM 749 O O . SER A 1 94 ? -12.111 6.961 27.503 1.00 87.81 94 SER A O 1
ATOM 751 N N . ILE A 1 95 ? -13.191 8.924 27.504 1.00 90.12 95 ILE A N 1
ATOM 752 C CA . ILE A 1 95 ? -14.538 8.368 27.549 1.00 90.12 95 ILE A CA 1
ATOM 753 C C . ILE A 1 95 ? -15.362 9.035 26.462 1.00 90.12 95 ILE A C 1
ATOM 755 O O . ILE A 1 95 ? -15.303 10.258 26.295 1.00 90.12 95 ILE A O 1
ATOM 759 N N . PHE A 1 96 ? -16.113 8.221 25.735 1.00 92.44 96 PHE A N 1
ATOM 760 C CA . PHE A 1 96 ? -17.029 8.655 24.697 1.00 92.44 96 PHE A CA 1
ATOM 761 C C . PHE A 1 96 ? -18.443 8.228 25.060 1.00 92.44 96 PHE A C 1
ATOM 763 O O . PHE A 1 96 ? -18.635 7.167 25.648 1.00 92.44 96 PHE A O 1
ATOM 770 N N . PHE A 1 97 ? -19.422 9.051 24.706 1.00 92.12 97 PHE A N 1
ATOM 771 C CA . PHE A 1 97 ? -20.828 8.806 25.010 1.00 92.12 97 PHE A CA 1
ATOM 772 C C . PHE A 1 97 ? -21.658 8.729 23.732 1.00 92.12 97 PHE A C 1
ATOM 774 O O . PHE A 1 97 ? -21.345 9.385 22.737 1.00 92.12 97 PHE A O 1
ATOM 781 N N . ALA A 1 98 ? -22.717 7.925 23.779 1.00 90.38 98 ALA A N 1
ATOM 782 C CA . ALA A 1 98 ? -23.709 7.817 22.718 1.00 90.38 98 ALA A CA 1
ATOM 783 C C . ALA A 1 98 ? -24.635 9.044 22.663 1.00 90.38 98 ALA A C 1
ATOM 785 O O . ALA A 1 98 ? -25.037 9.460 21.577 1.00 90.38 98 ALA A O 1
ATOM 786 N N . ASP A 1 99 ? -24.979 9.620 23.823 1.00 86.69 99 ASP A N 1
ATOM 787 C CA . ASP A 1 99 ? -25.802 10.833 23.926 1.00 86.69 99 ASP A CA 1
ATOM 788 C C . ASP A 1 99 ? -24.923 12.091 23.846 1.00 86.69 99 ASP A C 1
ATOM 790 O O . ASP A 1 99 ? -24.027 12.300 24.668 1.00 86.69 99 ASP A O 1
ATOM 794 N N . GLU A 1 100 ? -25.230 12.976 22.896 1.00 80.38 100 GLU A N 1
ATOM 795 C CA . GLU A 1 100 ? -24.555 14.266 22.703 1.00 80.38 100 GLU A CA 1
ATOM 796 C C . GLU A 1 100 ? -24.665 15.205 23.917 1.00 80.38 100 GLU A C 1
ATOM 798 O O . GLU A 1 100 ? -23.857 16.127 24.072 1.00 80.38 100 GLU A O 1
ATOM 803 N N . LYS A 1 101 ? -25.635 14.986 24.816 1.00 82.19 101 LYS A N 1
ATOM 804 C CA . LYS A 1 101 ? -25.739 15.737 26.081 1.00 82.19 101 LYS A CA 1
ATOM 805 C C . LYS A 1 101 ? -24.538 15.501 26.996 1.00 82.19 101 LYS A C 1
ATOM 807 O O . LYS A 1 101 ? -24.212 16.368 27.814 1.00 82.19 101 LYS A O 1
ATOM 812 N N . CYS A 1 102 ? -23.884 14.350 26.866 1.00 85.50 102 CYS A N 1
ATOM 813 C CA . CYS A 1 102 ? -22.700 13.983 27.622 1.00 85.50 102 CYS A CA 1
ATOM 814 C C . CYS A 1 102 ? -21.443 14.203 26.788 1.00 85.50 102 CYS A C 1
ATOM 816 O O . CYS A 1 102 ? -21.170 13.512 25.814 1.00 85.50 102 CYS A O 1
ATOM 818 N N . GLN A 1 103 ? -20.648 15.197 27.184 1.00 83.88 103 GLN A N 1
ATOM 819 C CA . GLN A 1 103 ? -19.419 15.519 26.469 1.00 83.88 103 GLN A CA 1
ATOM 820 C C . GLN A 1 103 ? -18.353 14.449 26.702 1.00 83.88 103 GLN A C 1
ATOM 822 O O . GLN A 1 103 ? -17.932 14.229 27.842 1.00 83.88 103 GLN A O 1
ATOM 827 N N . SER A 1 104 ? -17.870 13.864 25.607 1.00 86.19 104 SER A N 1
ATOM 828 C CA . SER A 1 104 ? -16.661 13.044 25.584 1.00 86.19 104 SER A CA 1
ATOM 829 C C . SER A 1 104 ? -15.470 13.834 26.128 1.00 86.19 104 SER A C 1
ATOM 831 O O . SER A 1 104 ? -15.322 15.032 25.861 1.00 86.19 104 SER A O 1
ATOM 833 N N . ARG A 1 105 ? -14.616 13.183 26.917 1.00 87.44 105 ARG A N 1
ATOM 834 C CA . ARG A 1 105 ? -13.490 13.836 27.601 1.00 87.44 105 ARG A CA 1
ATOM 835 C C . ARG A 1 105 ? -12.249 12.979 27.557 1.00 87.44 105 ARG A C 1
ATOM 837 O O . ARG A 1 105 ? -12.346 11.764 27.696 1.00 87.44 105 ARG A O 1
ATOM 844 N N . THR A 1 106 ? -11.103 13.654 27.461 1.00 88.31 106 THR A N 1
ATOM 845 C CA . THR A 1 106 ? -9.784 13.045 27.604 1.00 88.31 106 THR A CA 1
ATOM 846 C C . THR A 1 106 ? -9.004 13.703 28.746 1.00 88.31 106 THR A C 1
ATOM 848 O O . THR A 1 106 ? -8.916 14.928 28.813 1.00 88.31 106 THR A O 1
ATOM 851 N N . TRP A 1 107 ? -8.397 12.905 29.618 1.00 87.81 107 TRP A N 1
ATOM 852 C CA . TRP A 1 107 ? -7.542 13.316 30.731 1.00 87.81 107 TRP A CA 1
ATOM 853 C C . TRP A 1 107 ? -6.109 12.833 30.505 1.00 87.81 107 TRP A C 1
ATOM 855 O O . TRP A 1 107 ? -5.907 11.817 29.861 1.00 87.81 107 TRP A O 1
ATOM 865 N N . ILE A 1 108 ? -5.096 13.516 31.039 1.00 86.81 108 ILE A N 1
ATOM 866 C CA . ILE A 1 108 ? -3.694 13.055 30.994 1.00 86.81 108 ILE A CA 1
ATOM 867 C C . ILE A 1 108 ? -3.079 13.255 32.376 1.00 86.81 108 ILE A C 1
ATOM 869 O O . ILE A 1 108 ? -2.450 14.282 32.643 1.00 86.81 108 ILE A O 1
ATOM 873 N N . ASP A 1 109 ? -3.273 12.278 33.257 1.00 83.69 109 ASP A N 1
ATOM 874 C CA . ASP A 1 109 ? -2.905 12.387 34.666 1.00 83.69 109 ASP A CA 1
ATOM 875 C C . ASP A 1 109 ? -2.634 11.017 35.308 1.00 83.69 109 ASP A C 1
ATOM 877 O O . ASP A 1 109 ? -3.317 10.039 35.028 1.00 83.69 109 ASP A O 1
ATOM 881 N N . ASN A 1 110 ? -1.628 10.946 36.178 1.00 80.88 110 ASN A N 1
ATOM 882 C CA . ASN A 1 110 ? -1.279 9.776 36.983 1.00 80.88 110 ASN A CA 1
ATOM 883 C C . ASN A 1 110 ? -1.586 9.954 38.482 1.00 80.88 110 ASN A C 1
ATOM 885 O O . ASN A 1 110 ? -1.229 9.079 39.275 1.00 80.88 110 ASN A O 1
ATOM 889 N N . THR A 1 111 ? -2.223 11.056 38.884 1.00 86.31 111 THR A N 1
ATOM 890 C CA . THR A 1 111 ? -2.651 11.272 40.269 1.00 86.31 111 THR A CA 1
ATOM 891 C C . THR A 1 111 ? -3.981 10.568 40.587 1.00 86.31 111 THR A C 1
ATOM 893 O O . THR A 1 111 ? -4.723 10.189 39.674 1.00 86.31 111 THR A O 1
ATOM 896 N N . PRO A 1 112 ? -4.322 10.382 41.879 1.00 86.44 112 PRO A N 1
ATOM 897 C CA . PRO A 1 112 ? -5.629 9.859 42.277 1.00 86.44 112 PRO A CA 1
ATOM 898 C C . PRO A 1 112 ? -6.824 10.705 41.809 1.00 86.44 112 PRO A C 1
ATOM 900 O O . PRO A 1 112 ? -7.898 10.137 41.635 1.00 86.44 112 PRO A O 1
ATOM 903 N N . GLN A 1 113 ? -6.629 12.007 41.550 1.00 88.75 113 GLN A N 1
ATOM 904 C CA . GLN A 1 113 ? -7.685 12.943 41.137 1.00 88.75 113 GLN A CA 1
ATOM 905 C C . GLN A 1 113 ? -8.416 12.483 39.873 1.00 88.75 113 GLN A C 1
ATOM 907 O O . GLN A 1 113 ? -9.625 12.656 39.758 1.00 88.75 113 GLN A O 1
ATOM 912 N N . LEU A 1 114 ? -7.702 11.824 38.955 1.00 88.50 114 LEU A N 1
ATOM 913 C CA . LEU A 1 114 ? -8.287 11.259 37.741 1.00 88.50 114 LEU A CA 1
ATOM 914 C C . LEU A 1 114 ? -9.503 10.365 38.029 1.00 88.50 114 LEU A C 1
ATOM 916 O O . LEU A 1 114 ? -10.468 10.359 37.267 1.00 88.50 114 LEU A O 1
ATOM 920 N N . TRP A 1 115 ? -9.443 9.571 39.100 1.00 88.25 115 TRP A N 1
ATOM 921 C CA . TRP A 1 115 ? -10.511 8.638 39.447 1.00 88.25 115 TRP A CA 1
ATOM 922 C C . TRP A 1 115 ? -11.750 9.353 39.970 1.00 88.25 115 TRP A C 1
ATOM 924 O O . TRP A 1 115 ? -12.862 8.917 39.677 1.00 88.25 115 TRP A O 1
ATOM 934 N N . ASP A 1 116 ? -11.555 10.432 40.721 1.00 91.12 116 ASP A N 1
ATOM 935 C CA . ASP A 1 116 ? -12.645 11.256 41.233 1.00 91.12 116 ASP A CA 1
ATOM 936 C C . ASP A 1 116 ? -13.315 12.010 40.074 1.00 91.12 116 ASP A C 1
ATOM 938 O O . ASP A 1 116 ? -14.529 11.918 39.906 1.00 91.12 116 ASP A O 1
ATOM 942 N N . ASP A 1 117 ? -12.524 12.600 39.172 1.00 91.06 117 ASP A N 1
ATOM 943 C CA . ASP A 1 117 ? -13.028 13.263 37.963 1.00 91.06 117 ASP A CA 1
ATOM 944 C C . ASP A 1 117 ? -13.822 12.304 37.058 1.00 91.06 117 ASP A C 1
ATOM 946 O O . ASP A 1 117 ? -14.850 12.673 36.482 1.00 91.06 117 ASP A O 1
ATOM 950 N N . LEU A 1 118 ? -13.352 11.059 36.918 1.00 89.88 118 LEU A N 1
ATOM 951 C CA . LEU A 1 118 ? -14.050 10.031 36.150 1.00 89.88 118 LEU A CA 1
ATOM 952 C C . LEU A 1 118 ? -15.377 9.645 36.816 1.00 89.88 118 LEU A C 1
ATOM 954 O O . LEU A 1 118 ? -16.390 9.545 36.125 1.00 89.88 118 LEU A O 1
ATOM 958 N N . LYS A 1 119 ? -15.400 9.461 38.142 1.00 90.62 119 LYS A N 1
ATOM 959 C CA . LYS A 1 119 ? -16.638 9.179 38.889 1.00 90.62 119 LYS A CA 1
ATOM 960 C C . LYS A 1 119 ? -17.644 10.312 38.770 1.00 90.62 119 LYS A C 1
ATOM 962 O O . LYS A 1 119 ? -18.829 10.030 38.618 1.00 90.62 119 LYS A O 1
ATOM 967 N N . ASP A 1 120 ? -17.194 11.561 38.803 1.00 91.44 120 ASP A N 1
ATOM 968 C CA . ASP A 1 120 ? -18.064 12.726 38.649 1.00 91.44 120 ASP A CA 1
ATOM 969 C C . ASP A 1 120 ? -18.725 12.745 37.268 1.00 91.44 120 ASP A C 1
ATOM 971 O O . ASP A 1 120 ? -19.931 12.974 37.149 1.00 91.44 120 ASP A O 1
ATOM 975 N N . VAL A 1 121 ? -17.957 12.450 36.213 1.00 91.44 121 VAL A N 1
ATOM 976 C CA . VAL A 1 121 ? -18.491 12.351 34.848 1.00 91.44 121 VAL A CA 1
ATOM 977 C C . VAL A 1 121 ? -19.462 11.179 34.714 1.00 91.44 121 VAL A C 1
ATOM 979 O O . VAL A 1 121 ? -20.555 11.368 34.183 1.00 91.44 121 VAL A O 1
ATOM 982 N N . LEU A 1 122 ? -19.108 10.000 35.232 1.00 90.06 122 LEU A N 1
ATOM 983 C CA . LEU A 1 122 ? -19.983 8.826 35.210 1.00 90.06 122 LEU A CA 1
ATOM 984 C C . LEU A 1 122 ? -21.271 9.062 36.003 1.00 90.06 122 LEU A C 1
ATOM 986 O O . LEU A 1 122 ? -22.339 8.739 35.511 1.00 90.06 122 LEU A O 1
ATOM 990 N N . THR A 1 123 ? -21.207 9.694 37.174 1.00 91.88 123 THR A N 1
ATOM 991 C CA . THR A 1 123 ? -22.392 9.998 37.996 1.00 91.88 123 THR A CA 1
ATOM 992 C C . THR A 1 123 ? -23.293 11.034 37.329 1.00 91.88 123 THR A C 1
ATOM 994 O O . THR A 1 123 ? -24.512 10.957 37.435 1.00 91.88 123 THR A O 1
ATOM 997 N N . LYS A 1 124 ? -22.709 12.012 36.626 1.00 91.00 124 LYS A N 1
ATOM 998 C CA . LYS A 1 124 ? -23.468 13.037 35.904 1.00 91.00 124 LYS A CA 1
ATOM 999 C C . LYS A 1 124 ? -24.182 12.481 34.669 1.00 91.00 124 LYS A C 1
ATOM 1001 O O . LYS A 1 124 ? -25.271 12.951 34.351 1.00 91.00 124 LYS A O 1
ATOM 1006 N N . CYS A 1 125 ? -23.538 11.559 33.959 1.00 89.69 125 CYS A N 1
ATOM 1007 C CA . CYS A 1 125 ? -24.042 10.984 32.712 1.00 89.69 125 CYS A CA 1
ATOM 1008 C C . CYS A 1 125 ? -24.825 9.680 32.898 1.00 89.69 125 CYS A C 1
ATOM 1010 O O . CYS A 1 125 ? -25.597 9.326 32.019 1.00 89.69 125 CYS A O 1
ATOM 1012 N N . ASP A 1 126 ? -24.612 8.992 34.020 1.00 90.81 126 ASP A N 1
ATOM 1013 C CA . ASP A 1 126 ? -25.244 7.740 34.449 1.00 90.81 126 ASP A CA 1
ATOM 1014 C C . ASP A 1 126 ? -25.443 6.689 33.334 1.00 90.81 126 ASP A C 1
ATOM 1016 O O . ASP A 1 126 ? -26.559 6.216 33.138 1.00 90.81 126 ASP A O 1
ATOM 1020 N N . PRO A 1 127 ? -24.387 6.299 32.586 1.00 90.62 127 PRO A N 1
ATOM 1021 C CA . PRO A 1 127 ? -24.521 5.286 31.538 1.00 90.62 127 PRO A CA 1
ATOM 1022 C C . PRO A 1 127 ? -24.878 3.921 32.144 1.00 90.62 127 PRO A C 1
ATOM 1024 O O . PRO A 1 127 ? -24.246 3.502 33.122 1.00 90.62 127 PRO A O 1
ATOM 1027 N N . GLU A 1 128 ? -25.847 3.203 31.569 1.00 91.19 128 GLU A N 1
ATOM 1028 C CA . GLU A 1 128 ? -26.222 1.851 32.011 1.00 91.19 128 GLU A CA 1
ATOM 1029 C C . GLU A 1 128 ? -25.225 0.802 31.505 1.00 91.19 128 GLU A C 1
ATOM 1031 O O . GLU A 1 128 ? -24.938 -0.175 32.200 1.00 91.19 128 GLU A O 1
ATOM 1036 N N . SER A 1 129 ? -24.642 1.045 30.330 1.00 91.44 129 SER A N 1
ATOM 1037 C CA . SER A 1 129 ? -23.689 0.164 29.660 1.00 91.44 129 SER A CA 1
ATOM 1038 C C . SER A 1 129 ? -22.407 0.900 29.255 1.00 91.44 129 SER A C 1
ATOM 1040 O O . SER A 1 129 ? -22.429 1.929 28.577 1.00 91.44 129 SER A O 1
ATOM 1042 N N . ILE A 1 130 ? -21.259 0.365 29.678 1.00 92.00 130 ILE A N 1
ATOM 1043 C CA . ILE A 1 130 ? -19.938 0.923 29.390 1.00 92.00 130 ILE A CA 1
ATOM 1044 C C . ILE A 1 130 ? -19.084 -0.138 28.687 1.00 92.00 130 ILE A C 1
ATOM 1046 O O . ILE A 1 130 ? -18.636 -1.102 29.312 1.00 92.00 130 ILE A O 1
ATOM 1050 N N . ALA A 1 131 ? -18.824 0.046 27.393 1.00 92.81 131 ALA A N 1
ATOM 1051 C CA . ALA A 1 131 ? -17.929 -0.832 26.646 1.00 92.81 131 ALA A CA 1
ATOM 1052 C C . ALA A 1 131 ? -16.466 -0.623 27.069 1.00 92.81 131 ALA A C 1
ATOM 1054 O O . ALA A 1 131 ? -16.008 0.517 27.195 1.00 92.81 131 ALA A O 1
ATOM 1055 N N . VAL A 1 132 ? -15.734 -1.725 27.245 1.00 91.25 132 VAL A N 1
ATOM 1056 C CA . VAL A 1 132 ? -14.289 -1.763 27.520 1.00 91.25 132 VAL A CA 1
ATOM 1057 C C . VAL A 1 132 ? -13.590 -2.778 26.610 1.00 91.25 132 VAL A C 1
ATOM 1059 O O . VAL A 1 132 ? -14.150 -3.825 26.284 1.00 91.25 132 VAL A O 1
ATOM 1062 N N . ASN A 1 133 ? -12.349 -2.481 26.216 1.00 91.00 133 ASN A N 1
ATOM 1063 C CA . ASN A 1 133 ? -11.574 -3.292 25.270 1.00 91.00 133 ASN A CA 1
ATOM 1064 C C . ASN A 1 133 ? -10.876 -4.488 25.956 1.00 91.00 133 ASN A C 1
ATOM 1066 O O . ASN A 1 133 ? -9.652 -4.514 26.072 1.00 91.00 133 ASN A O 1
ATOM 1070 N N . VAL A 1 134 ? -11.647 -5.461 26.447 1.00 90.62 134 VAL A N 1
ATOM 1071 C CA . VAL A 1 134 ? -11.148 -6.655 27.170 1.00 90.62 134 VAL A CA 1
ATOM 1072 C C . VAL A 1 134 ? -11.437 -7.974 26.448 1.00 90.62 134 VAL A C 1
ATOM 1074 O O . VAL A 1 134 ? -11.440 -9.030 27.080 1.00 90.62 134 VAL A O 1
ATOM 1077 N N . ASP A 1 135 ? -11.733 -7.920 25.149 1.00 91.25 135 ASP A N 1
ATOM 1078 C CA . ASP A 1 135 ? -12.047 -9.112 24.364 1.00 91.25 135 ASP A CA 1
ATOM 1079 C C . ASP A 1 135 ? -10.854 -10.082 24.302 1.00 91.25 135 ASP A C 1
ATOM 1081 O O . ASP A 1 135 ? -9.703 -9.660 24.182 1.00 91.25 135 ASP A O 1
ATOM 1085 N N . SER A 1 136 ? -11.120 -11.385 24.417 1.00 90.19 136 SER A N 1
ATOM 1086 C CA . SER A 1 136 ? -10.075 -12.414 24.465 1.00 90.19 136 SER A CA 1
ATOM 1087 C C . SER A 1 136 ? -9.634 -12.930 23.097 1.00 90.19 136 SER A C 1
ATOM 1089 O O . SER A 1 136 ? -8.584 -13.566 23.018 1.00 90.19 136 SER A O 1
ATOM 1091 N N . GLU A 1 137 ? -10.421 -12.706 22.044 1.00 89.94 137 GLU A N 1
ATOM 1092 C CA . GLU A 1 137 ? -10.209 -13.311 20.721 1.00 89.94 137 GLU A CA 1
ATOM 1093 C C . GLU A 1 137 ? -9.968 -12.256 19.629 1.00 89.94 137 GLU A C 1
ATOM 1095 O O . GLU A 1 137 ? -9.259 -12.518 18.657 1.00 89.94 137 GLU A O 1
ATOM 1100 N N . ILE A 1 138 ? -10.481 -11.033 19.801 1.00 91.81 138 ILE A N 1
ATOM 1101 C CA . ILE A 1 138 ? -10.362 -9.938 18.835 1.00 91.81 138 ILE A CA 1
ATOM 1102 C C . ILE A 1 138 ? -9.304 -8.931 19.302 1.00 91.81 138 ILE A C 1
ATOM 1104 O O . ILE A 1 138 ? -9.550 -8.081 20.159 1.00 91.81 138 ILE A O 1
ATOM 1108 N N . ALA A 1 139 ? -8.129 -8.957 18.667 1.00 88.25 139 ALA A N 1
ATOM 1109 C CA . ALA A 1 139 ? -6.979 -8.110 19.022 1.00 88.25 139 ALA A CA 1
ATOM 1110 C C . ALA A 1 139 ? -7.283 -6.596 19.031 1.00 88.25 139 ALA A C 1
ATOM 1112 O O . ALA A 1 139 ? -6.760 -5.842 19.854 1.00 88.25 139 ALA A O 1
ATOM 1113 N N . PHE A 1 140 ? -8.167 -6.142 18.142 1.00 90.94 140 PHE A N 1
ATOM 1114 C CA . PHE A 1 140 ? -8.580 -4.738 18.044 1.00 90.94 140 PHE A CA 1
ATOM 1115 C C . PHE A 1 140 ? -9.574 -4.296 19.124 1.00 90.94 140 PHE A C 1
ATOM 1117 O O . PHE A 1 140 ? -9.868 -3.111 19.236 1.00 90.94 140 PHE A O 1
ATOM 1124 N N . ALA A 1 141 ? -10.063 -5.236 19.933 1.00 90.62 141 ALA A N 1
ATOM 1125 C CA . ALA A 1 141 ? -10.973 -5.009 21.047 1.00 90.62 141 ALA A CA 1
ATOM 1126 C C . ALA A 1 141 ? -10.459 -5.590 22.379 1.00 90.62 141 ALA A C 1
ATOM 1128 O O . ALA A 1 141 ? -11.202 -5.600 23.357 1.00 90.62 141 ALA A O 1
ATOM 1129 N N . GLY A 1 142 ? -9.209 -6.061 22.431 1.00 87.81 142 GLY A N 1
ATOM 1130 C CA . GLY A 1 142 ? -8.596 -6.713 23.597 1.00 87.81 142 GLY A CA 1
ATOM 1131 C C . GLY A 1 142 ? -7.393 -5.970 24.187 1.00 87.81 142 GLY A C 1
ATOM 1132 O O . GLY A 1 142 ? -6.582 -6.566 24.892 1.00 87.81 142 GLY A O 1
ATOM 1133 N N . GLY A 1 143 ? -7.211 -4.687 23.861 1.00 82.00 143 GLY A N 1
ATOM 1134 C CA . GLY A 1 143 ? -5.997 -3.937 24.204 1.00 82.00 143 GLY A CA 1
ATOM 1135 C C . GLY A 1 143 ? -5.874 -3.480 25.668 1.00 82.00 143 GLY A C 1
ATOM 1136 O O . GLY A 1 143 ? -4.797 -3.021 26.067 1.00 82.00 143 GLY A O 1
ATOM 1137 N N . LEU A 1 144 ? -6.919 -3.602 26.499 1.00 84.50 144 LEU A N 1
ATOM 1138 C CA . LEU A 1 144 ? -6.857 -3.224 27.913 1.00 84.50 144 LEU A CA 1
ATOM 1139 C C . LEU A 1 144 ? -6.124 -4.288 28.742 1.00 84.50 144 LEU A C 1
ATOM 1141 O O . LEU A 1 144 ? -6.655 -5.360 29.029 1.00 84.50 144 LEU A O 1
ATOM 1145 N N . HIS A 1 145 ? -4.933 -3.942 29.239 1.00 82.00 145 HIS A N 1
ATOM 1146 C CA . HIS A 1 145 ? -4.175 -4.808 30.147 1.00 82.00 145 HIS A CA 1
ATOM 1147 C C . HIS A 1 145 ? -4.955 -5.197 31.402 1.00 82.00 145 HIS A C 1
ATOM 1149 O O . HIS A 1 145 ? -5.509 -4.350 32.111 1.00 82.00 145 HIS A O 1
ATOM 1155 N N . THR A 1 146 ? -4.858 -6.476 31.768 1.00 85.38 146 THR A N 1
ATOM 1156 C CA . THR A 1 146 ? -5.477 -7.049 32.972 1.00 85.38 146 THR A CA 1
ATOM 1157 C C . THR A 1 146 ? -5.118 -6.282 34.244 1.00 85.38 146 THR A C 1
ATOM 1159 O O . THR A 1 146 ? -5.978 -6.052 35.093 1.00 85.38 146 THR A O 1
ATOM 1162 N N . GLY A 1 147 ? -3.861 -5.840 34.377 1.00 84.56 147 GLY A N 1
ATOM 1163 C CA . GLY A 1 147 ? -3.406 -5.063 35.536 1.00 84.56 147 GLY A CA 1
ATOM 1164 C C . GLY A 1 147 ? -4.197 -3.772 35.741 1.00 84.56 147 GLY A C 1
ATOM 1165 O O . GLY A 1 147 ? -4.415 -3.357 36.879 1.00 84.56 147 GLY A O 1
ATOM 1166 N N . GLU A 1 148 ? -4.689 -3.188 34.652 1.00 82.50 148 GLU A N 1
ATOM 1167 C CA . GLU A 1 148 ? -5.435 -1.943 34.693 1.00 82.50 148 GLU A CA 1
ATOM 1168 C C . GLU A 1 148 ? -6.913 -2.142 34.871 1.00 82.50 148 GLU A C 1
ATOM 1170 O O . GLU A 1 148 ? -7.504 -1.461 35.707 1.00 82.50 148 GLU A O 1
ATOM 1175 N N . MET A 1 149 ? -7.483 -3.161 34.234 1.00 85.31 149 MET A N 1
ATOM 1176 C CA . MET A 1 149 ? -8.839 -3.589 34.556 1.00 85.31 149 MET A CA 1
ATOM 1177 C C . MET A 1 149 ? -9.009 -3.824 36.071 1.00 85.31 149 MET A C 1
ATOM 1179 O O . MET A 1 149 ? -9.988 -3.378 36.673 1.00 85.31 149 MET A O 1
ATOM 1183 N N . LEU A 1 150 ? -8.006 -4.413 36.736 1.00 88.81 150 LEU A N 1
ATOM 1184 C CA . LEU A 1 150 ? -8.000 -4.568 38.196 1.00 88.81 150 LEU A CA 1
ATOM 1185 C C . LEU A 1 150 ? -7.994 -3.228 38.954 1.00 88.81 150 LEU A C 1
ATOM 1187 O O . LEU A 1 150 ? -8.645 -3.120 39.997 1.00 88.81 150 LEU A O 1
ATOM 1191 N N . GLN A 1 151 ? -7.298 -2.198 38.458 1.00 87.06 151 GLN A N 1
ATOM 1192 C CA . GLN A 1 151 ? -7.354 -0.857 39.051 1.00 87.06 151 GLN A CA 1
ATOM 1193 C C . GLN A 1 151 ? -8.738 -0.224 38.885 1.00 87.06 151 GLN A C 1
ATOM 1195 O O . GLN A 1 151 ? -9.242 0.341 39.852 1.00 87.06 151 GLN A O 1
ATOM 1200 N N . PHE A 1 152 ? -9.389 -0.362 37.725 1.00 82.88 152 PHE A N 1
ATOM 1201 C CA . PHE A 1 152 ? -10.746 0.157 37.500 1.00 82.88 152 PHE A CA 1
ATOM 1202 C C . PHE A 1 152 ? -11.752 -0.449 38.468 1.00 82.88 152 PHE A C 1
ATOM 1204 O O . PHE A 1 152 ? -12.457 0.277 39.172 1.00 82.88 152 PHE A O 1
ATOM 1211 N N . VAL A 1 153 ? -11.763 -1.779 38.562 1.00 88.12 153 VAL A N 1
ATOM 1212 C CA . VAL A 1 153 ? -12.659 -2.500 39.474 1.00 88.12 153 VAL A CA 1
ATOM 1213 C C . VAL A 1 153 ? -12.418 -2.070 40.923 1.00 88.12 153 VAL A C 1
ATOM 1215 O O . VAL A 1 153 ? -13.376 -1.878 41.673 1.00 88.12 153 VAL A O 1
ATOM 1218 N N . LYS A 1 154 ? -11.154 -1.862 41.312 1.00 90.81 154 LYS A N 1
ATOM 1219 C CA . LYS A 1 154 ? -10.784 -1.413 42.659 1.00 90.81 154 LYS A CA 1
ATOM 1220 C C . LYS A 1 154 ? -11.204 0.031 42.950 1.00 90.81 154 LYS A C 1
ATOM 1222 O O . LYS A 1 154 ? -11.683 0.298 44.047 1.00 90.81 154 LYS A O 1
ATOM 1227 N N . GLN A 1 155 ? -10.974 0.960 42.023 1.00 89.88 155 GLN A N 1
ATOM 1228 C CA . GLN A 1 155 ? -11.141 2.398 42.265 1.00 89.88 155 GLN A CA 1
ATOM 1229 C C . GLN A 1 155 ? -12.583 2.869 42.068 1.00 89.88 155 GLN A C 1
ATOM 1231 O O . GLN A 1 155 ? -13.054 3.704 42.841 1.00 89.88 155 GLN A O 1
ATOM 1236 N N . LEU A 1 156 ? -13.288 2.350 41.057 1.00 88.00 156 LEU A N 1
ATOM 1237 C CA . LEU A 1 156 ? -14.659 2.758 40.740 1.00 88.00 156 LEU A CA 1
ATOM 1238 C C . LEU A 1 156 ? -15.707 1.994 41.555 1.00 88.00 156 LEU A C 1
ATOM 1240 O O . LEU A 1 156 ? -16.683 2.601 41.986 1.00 88.00 156 LEU A O 1
ATOM 1244 N N . GLY A 1 157 ? -15.489 0.701 41.819 1.00 88.25 157 GLY A N 1
ATOM 1245 C CA . GLY A 1 157 ? -16.410 -0.116 42.613 1.00 88.25 157 GLY A CA 1
ATOM 1246 C C . GLY A 1 157 ? -17.805 -0.279 41.987 1.00 88.25 157 GLY A C 1
ATOM 1247 O O . GLY A 1 157 ? -17.983 -0.137 40.780 1.00 88.25 157 GLY A O 1
ATOM 1248 N N . SER A 1 158 ? -18.796 -0.636 42.810 1.00 87.25 158 SER A N 1
ATOM 1249 C CA . SER A 1 158 ? -20.214 -0.713 42.409 1.00 87.25 158 SER A CA 1
ATOM 1250 C C . SER A 1 158 ? -20.845 0.695 42.445 1.00 87.25 158 SER A C 1
ATOM 1252 O O . SER A 1 158 ? -20.497 1.458 43.351 1.00 87.25 158 SER A O 1
ATOM 1254 N N . PRO A 1 159 ? -21.732 1.069 41.498 1.00 88.31 159 PRO A N 1
ATOM 1255 C CA . PRO A 1 159 ? -22.336 0.223 40.456 1.00 88.31 159 PRO A CA 1
ATOM 1256 C C . PRO A 1 159 ? -21.490 0.064 39.181 1.00 88.31 159 PRO A C 1
ATOM 1258 O O . PRO A 1 159 ? -21.757 -0.820 38.377 1.00 88.31 159 PRO A O 1
ATOM 1261 N N . TRP A 1 160 ? -20.448 0.873 38.987 1.00 87.75 160 TRP A N 1
ATOM 1262 C CA . TRP A 1 160 ? -19.744 0.983 37.700 1.00 87.75 160 TRP A CA 1
ATOM 1263 C C . TRP A 1 160 ? -19.089 -0.312 37.219 1.00 87.75 160 TRP A C 1
ATOM 1265 O O . TRP A 1 160 ? -19.171 -0.634 36.039 1.00 87.75 160 TRP A O 1
ATOM 1275 N N . LYS A 1 161 ? -18.498 -1.098 38.126 1.00 86.75 161 LYS A N 1
ATOM 1276 C CA . LYS A 1 161 ? -17.864 -2.381 37.779 1.00 86.75 161 LYS A CA 1
ATOM 1277 C C . LYS A 1 161 ? -18.838 -3.380 37.137 1.00 86.75 161 LYS A C 1
ATOM 1279 O O . LYS A 1 161 ? -18.399 -4.246 36.395 1.00 86.75 161 LYS A O 1
ATOM 1284 N N . GLU A 1 162 ? -20.127 -3.295 37.474 1.00 90.88 162 GLU A N 1
ATOM 1285 C CA . GLU A 1 162 ? -21.185 -4.187 36.972 1.00 90.88 162 GLU A CA 1
ATOM 1286 C C . GLU A 1 162 ? -21.715 -3.724 35.612 1.00 90.88 162 GLU A C 1
ATOM 1288 O O . GLU A 1 162 ? -22.393 -4.483 34.929 1.00 90.88 162 GLU A O 1
ATOM 1293 N N . ARG A 1 163 ? -21.375 -2.494 35.214 1.00 90.62 163 ARG A N 1
ATOM 1294 C CA . ARG A 1 163 ? -21.757 -1.881 33.942 1.00 90.62 163 ARG A CA 1
ATOM 1295 C C . ARG A 1 163 ? -20.653 -1.964 32.884 1.00 90.62 163 ARG A C 1
ATOM 1297 O O . ARG A 1 163 ? -20.828 -1.426 31.797 1.00 90.62 163 ARG A O 1
ATOM 1304 N N . PHE A 1 164 ? -19.518 -2.604 33.185 1.00 89.94 164 PHE A N 1
ATOM 1305 C CA . PHE A 1 164 ? -18.455 -2.845 32.208 1.00 89.94 164 PHE A CA 1
ATOM 1306 C C . PHE A 1 164 ? -18.738 -4.098 31.385 1.00 89.94 164 PHE A C 1
ATOM 1308 O O . PHE A 1 164 ? -18.821 -5.198 31.930 1.00 89.94 164 PHE A O 1
ATOM 1315 N N . PHE A 1 165 ? -18.821 -3.928 30.066 1.00 89.88 165 PHE A N 1
ATOM 1316 C CA . PHE A 1 165 ? -19.102 -5.000 29.116 1.00 89.88 165 PHE A CA 1
ATOM 1317 C C . PHE A 1 165 ? -18.037 -5.059 28.019 1.00 89.88 165 PHE A C 1
ATOM 1319 O O . PHE A 1 165 ? -17.542 -4.030 27.555 1.00 89.88 165 PHE A O 1
ATOM 1326 N N . ALA A 1 166 ? -17.705 -6.271 27.579 1.00 91.19 166 ALA A N 1
ATOM 1327 C CA . ALA A 1 166 ? -16.920 -6.475 26.369 1.00 91.19 166 ALA A CA 1
ATOM 1328 C C . ALA A 1 166 ? -17.863 -6.393 25.163 1.00 91.19 166 ALA A C 1
ATOM 1330 O O . ALA A 1 166 ? -18.734 -7.244 24.995 1.00 91.19 166 ALA A O 1
ATOM 1331 N N . VAL A 1 167 ? -17.712 -5.346 24.351 1.00 93.00 167 VAL A N 1
ATOM 1332 C CA . VAL A 1 167 ? -18.485 -5.160 23.114 1.00 93.00 167 VAL A CA 1
ATOM 1333 C C . VAL A 1 167 ? -17.495 -4.921 21.974 1.00 93.00 167 VAL A C 1
ATOM 1335 O O . VAL A 1 167 ? -17.216 -3.770 21.628 1.00 93.00 167 VAL A O 1
ATOM 1338 N N . PRO A 1 168 ? -16.902 -5.990 21.409 1.00 92.06 168 PRO A N 1
ATOM 1339 C CA . PRO A 1 168 ? -15.761 -5.859 20.507 1.00 92.06 168 PRO A CA 1
ATOM 1340 C C . PRO A 1 168 ? -16.084 -5.105 19.217 1.00 92.06 168 PRO A C 1
ATOM 1342 O O . PRO A 1 168 ? -15.228 -4.399 18.681 1.00 92.06 168 PRO A O 1
ATOM 1345 N N . LEU A 1 169 ? -17.337 -5.181 18.755 1.00 93.19 169 LEU A N 1
ATOM 1346 C CA . LEU A 1 169 ? -17.791 -4.484 17.554 1.00 93.19 169 LEU A CA 1
ATOM 1347 C C . LEU A 1 169 ? -17.625 -2.966 17.627 1.00 93.19 169 LEU A C 1
ATOM 1349 O O . LEU A 1 169 ? -17.403 -2.361 16.586 1.00 93.19 169 LEU A O 1
ATOM 1353 N N . VAL A 1 170 ? -17.662 -2.346 18.811 1.00 93.50 170 VAL A N 1
ATOM 1354 C CA . VAL A 1 170 ? -17.456 -0.894 18.931 1.00 93.50 170 VAL A CA 1
ATOM 1355 C C . VAL A 1 170 ? -16.047 -0.508 18.472 1.00 93.50 170 VAL A C 1
ATOM 1357 O O . VAL A 1 170 ? -15.880 0.380 17.635 1.00 93.50 170 VAL A O 1
ATOM 1360 N N . ALA A 1 171 ? -15.030 -1.209 18.978 1.00 93.00 171 ALA A N 1
ATOM 1361 C CA . ALA A 1 171 ? -13.639 -0.954 18.623 1.00 93.00 171 ALA A CA 1
ATOM 1362 C C . ALA A 1 171 ? -13.336 -1.356 17.173 1.00 93.00 171 ALA A C 1
ATOM 1364 O O . ALA A 1 171 ? -12.692 -0.600 16.441 1.00 93.00 171 ALA A O 1
ATOM 1365 N N . VAL A 1 172 ? -13.862 -2.508 16.740 1.00 94.31 172 VAL A N 1
ATOM 1366 C CA . VAL A 1 172 ? -13.721 -2.997 15.363 1.00 94.31 172 VAL A CA 1
ATOM 1367 C C . VAL A 1 172 ? -14.340 -2.017 14.370 1.00 94.31 172 VAL A C 1
ATOM 1369 O O . VAL A 1 172 ? -13.658 -1.609 13.436 1.00 94.31 172 VAL A O 1
ATOM 1372 N N . GLN A 1 173 ? -15.586 -1.578 14.581 1.00 94.00 173 GLN A N 1
ATOM 1373 C CA . GLN A 1 173 ? -16.260 -0.629 13.691 1.00 94.00 173 GLN A CA 1
ATOM 1374 C C . GLN A 1 173 ? -15.533 0.709 13.631 1.00 94.00 173 GLN A C 1
ATOM 1376 O O . GLN A 1 173 ? -15.370 1.263 12.544 1.00 94.00 173 GLN A O 1
ATOM 1381 N N . TYR A 1 174 ? -15.052 1.213 14.770 1.00 94.06 174 TYR A N 1
ATOM 1382 C CA . TYR A 1 174 ? -14.305 2.466 14.807 1.00 94.06 174 TYR A CA 1
ATOM 1383 C C . TYR A 1 174 ? -13.030 2.407 13.955 1.00 94.06 174 TYR A C 1
ATOM 1385 O O . TYR A 1 174 ? -12.777 3.316 13.163 1.00 94.06 174 TYR A O 1
ATOM 1393 N N . ILE A 1 175 ? -12.234 1.342 14.098 1.00 93.56 175 ILE A N 1
ATOM 1394 C CA . ILE A 1 175 ? -10.991 1.163 13.336 1.00 93.56 175 ILE A CA 1
ATOM 1395 C C . ILE A 1 175 ? -11.281 0.896 11.854 1.00 93.56 175 ILE A C 1
ATOM 1397 O O . ILE A 1 175 ? -10.643 1.497 10.986 1.00 93.56 175 ILE A O 1
ATOM 1401 N N . ALA A 1 176 ? -12.239 0.011 11.569 1.00 92.88 176 ALA A N 1
ATOM 1402 C CA . ALA A 1 176 ? -12.601 -0.387 10.213 1.00 92.88 176 ALA A CA 1
ATOM 1403 C C . ALA A 1 176 ? -13.116 0.800 9.389 1.00 92.88 176 ALA A C 1
ATOM 1405 O O . ALA A 1 176 ? -12.797 0.905 8.207 1.00 92.88 176 ALA A O 1
ATOM 1406 N N . THR A 1 177 ? -13.862 1.716 10.018 1.00 91.50 177 THR A N 1
ATOM 1407 C CA . THR A 1 177 ? -14.440 2.890 9.354 1.00 91.50 177 THR A CA 1
ATOM 1408 C C . THR A 1 177 ? -13.343 3.832 8.857 1.00 91.50 177 THR A C 1
ATOM 1410 O O . THR A 1 177 ? -12.610 4.451 9.633 1.00 91.50 177 THR A O 1
ATOM 1413 N N . GLN A 1 178 ? -13.232 3.993 7.544 1.00 92.12 178 GLN A N 1
ATOM 1414 C CA . GLN A 1 178 ? -12.271 4.871 6.888 1.00 92.12 178 GLN A CA 1
ATOM 1415 C C . GLN A 1 178 ? -12.897 6.246 6.596 1.00 92.12 178 GLN A C 1
ATOM 1417 O O . GLN A 1 178 ? -13.962 6.327 5.983 1.00 92.12 178 GLN A O 1
ATOM 1422 N N . PRO A 1 179 ? -12.246 7.353 7.004 1.00 92.94 179 PRO A N 1
ATOM 1423 C CA . PRO A 1 179 ? -12.676 8.707 6.651 1.00 92.94 179 PRO A CA 1
ATOM 1424 C C . PRO A 1 179 ? -12.755 8.904 5.134 1.00 92.94 179 PRO A C 1
ATOM 1426 O O . PRO A 1 179 ? -11.821 8.548 4.413 1.00 92.94 179 PRO A O 1
ATOM 1429 N N . LYS A 1 180 ? -13.811 9.551 4.632 1.00 91.25 180 LYS A N 1
ATOM 1430 C CA . LYS A 1 180 ? -14.025 9.744 3.185 1.00 91.25 180 LYS A CA 1
ATOM 1431 C C . LYS A 1 180 ? -12.906 10.563 2.559 1.00 91.25 180 LYS A C 1
ATOM 1433 O O . LYS A 1 180 ? -12.434 10.275 1.461 1.00 91.25 180 LYS A O 1
ATOM 1438 N N . SER A 1 181 ? -12.437 11.576 3.284 1.00 91.62 181 SER A N 1
ATOM 1439 C CA . SER A 1 181 ? -11.353 12.454 2.836 1.00 91.62 181 SER A CA 1
ATOM 1440 C C . SER A 1 181 ? -9.996 11.743 2.708 1.00 91.62 181 SER A C 1
ATOM 1442 O O . SER A 1 181 ? -9.060 12.294 2.118 1.00 91.62 181 SER A O 1
ATOM 1444 N N . ARG A 1 182 ? -9.880 10.509 3.217 1.00 92.81 182 ARG A N 1
ATOM 1445 C CA . ARG A 1 182 ? -8.680 9.672 3.141 1.00 92.81 182 ARG A CA 1
ATOM 1446 C C . ARG A 1 182 ? -8.547 8.937 1.803 1.00 92.81 182 ARG A C 1
ATOM 1448 O O . ARG A 1 182 ? -7.424 8.719 1.351 1.00 92.81 182 ARG A O 1
ATOM 1455 N N . LEU A 1 183 ? -9.664 8.621 1.142 1.00 92.38 183 LEU A N 1
ATOM 1456 C CA . LEU A 1 183 ? -9.711 7.795 -0.072 1.00 92.38 183 LEU A CA 1
ATOM 1457 C C . LEU A 1 183 ? -8.802 8.316 -1.195 1.00 92.38 183 LEU A C 1
ATOM 1459 O O . LEU A 1 183 ? -8.011 7.563 -1.753 1.00 92.38 183 LEU A O 1
ATOM 1463 N N . SER A 1 184 ? -8.841 9.623 -1.472 1.00 92.62 184 SER A N 1
ATOM 1464 C CA . SER A 1 184 ? -8.022 10.230 -2.538 1.00 92.62 184 SER A CA 1
ATOM 1465 C C . SER A 1 184 ? -6.511 10.089 -2.319 1.00 92.62 184 SER A C 1
ATOM 1467 O O . SER A 1 184 ? -5.736 10.094 -3.274 1.00 92.62 184 SER A O 1
ATOM 1469 N N . TRP A 1 185 ? -6.070 10.001 -1.061 1.00 93.94 185 TRP A N 1
ATOM 1470 C CA . TRP A 1 185 ? -4.675 9.722 -0.739 1.00 93.94 185 TRP A CA 1
ATOM 1471 C C . TRP A 1 185 ? -4.381 8.238 -0.839 1.00 93.94 185 TRP A C 1
ATOM 1473 O O . TRP A 1 185 ? -3.337 7.887 -1.373 1.00 93.94 185 TRP A O 1
ATOM 1483 N N . TYR A 1 186 ? -5.307 7.386 -0.409 1.00 94.81 186 TYR A N 1
ATOM 1484 C CA . TYR A 1 186 ? -5.149 5.942 -0.515 1.00 94.81 186 TYR A CA 1
ATOM 1485 C C . TYR A 1 186 ? -5.016 5.474 -1.973 1.00 94.81 186 TYR A C 1
ATOM 1487 O O . TYR A 1 186 ? -4.090 4.737 -2.293 1.00 94.81 186 TYR A O 1
ATOM 1495 N N . GLN A 1 187 ? -5.809 6.034 -2.892 1.00 92.88 187 GLN A N 1
ATOM 1496 C CA . GLN A 1 187 ? -5.654 5.817 -4.339 1.00 92.88 187 GLN A CA 1
ATOM 1497 C C . GLN A 1 187 ? -4.254 6.205 -4.845 1.00 92.88 187 GLN A C 1
ATOM 1499 O O . GLN A 1 187 ? -3.641 5.463 -5.605 1.00 92.88 187 GLN A O 1
ATOM 1504 N N . LYS A 1 188 ? -3.692 7.332 -4.381 1.00 93.31 188 LYS A N 1
ATOM 1505 C CA . LYS A 1 188 ? -2.315 7.735 -4.733 1.00 93.31 188 LYS A CA 1
ATOM 1506 C C . LYS A 1 188 ? -1.261 6.789 -4.161 1.00 93.31 188 LYS A C 1
ATOM 1508 O O . LYS A 1 188 ? -0.217 6.615 -4.790 1.00 93.31 188 LYS A O 1
ATOM 1513 N N . LEU A 1 189 ? -1.493 6.220 -2.975 1.00 94.69 189 LEU A N 1
ATOM 1514 C CA . LEU A 1 189 ? -0.603 5.211 -2.397 1.00 94.69 189 LEU A CA 1
ATOM 1515 C C . LEU A 1 189 ? -0.619 3.943 -3.252 1.00 94.69 189 LEU A C 1
ATOM 1517 O O . LEU A 1 189 ? 0.453 3.490 -3.640 1.00 94.69 189 LEU A O 1
ATOM 1521 N N . MET A 1 190 ? -1.801 3.464 -3.652 1.00 93.44 190 MET A N 1
ATOM 1522 C CA . MET A 1 190 ? -1.934 2.311 -4.550 1.00 93.44 190 MET A CA 1
ATOM 1523 C C . MET A 1 190 ? -1.307 2.553 -5.925 1.00 93.44 190 MET A C 1
ATOM 1525 O O . MET A 1 190 ? -0.528 1.731 -6.399 1.00 93.44 190 MET A O 1
ATOM 1529 N N . GLU A 1 191 ? -1.545 3.714 -6.545 1.00 91.69 191 GLU A N 1
ATOM 1530 C CA . GLU A 1 191 ? -0.871 4.084 -7.800 1.00 91.69 191 GLU A CA 1
ATOM 1531 C C . GLU A 1 191 ? 0.657 4.128 -7.642 1.00 91.69 191 GLU A C 1
ATOM 1533 O O . GLU A 1 191 ? 1.391 3.774 -8.566 1.00 91.69 191 GLU A O 1
ATOM 1538 N N . THR A 1 192 ? 1.151 4.549 -6.473 1.00 93.06 192 THR A N 1
ATOM 1539 C CA . THR A 1 192 ? 2.588 4.554 -6.176 1.00 93.06 192 THR A CA 1
ATOM 1540 C C . THR A 1 192 ? 3.122 3.137 -5.999 1.00 93.06 192 THR A C 1
ATOM 1542 O O . THR A 1 192 ? 4.186 2.848 -6.539 1.00 93.06 192 THR A O 1
ATOM 1545 N N . ALA A 1 193 ? 2.395 2.252 -5.308 1.00 94.06 193 ALA A N 1
ATOM 1546 C CA . ALA A 1 193 ? 2.765 0.847 -5.162 1.00 94.06 193 ALA A CA 1
ATOM 1547 C C . ALA A 1 193 ? 2.882 0.166 -6.533 1.00 94.06 193 ALA A C 1
ATOM 1549 O O . ALA A 1 193 ? 3.938 -0.370 -6.862 1.00 94.06 193 ALA A O 1
ATOM 1550 N N . TRP A 1 194 ? 1.870 0.322 -7.391 1.00 92.25 194 TRP A N 1
ATOM 1551 C CA . TRP A 1 194 ? 1.894 -0.179 -8.768 1.00 92.25 194 TRP A CA 1
ATOM 1552 C C . TRP A 1 194 ? 3.072 0.374 -9.579 1.00 92.25 194 TRP A C 1
ATOM 1554 O O . TRP A 1 194 ? 3.772 -0.388 -10.244 1.00 92.25 194 TRP A O 1
ATOM 1564 N N . ALA A 1 195 ? 3.339 1.682 -9.499 1.00 90.25 195 ALA A N 1
ATOM 1565 C CA . ALA A 1 195 ? 4.455 2.305 -10.214 1.00 90.25 195 ALA A CA 1
ATOM 1566 C C . ALA A 1 195 ? 5.830 1.810 -9.731 1.00 90.25 195 ALA A C 1
ATOM 1568 O O . ALA A 1 195 ? 6.758 1.681 -10.530 1.00 90.25 195 ALA A O 1
ATOM 1569 N N . VAL A 1 196 ? 5.974 1.556 -8.428 1.00 92.38 196 VAL A N 1
ATOM 1570 C CA . VAL A 1 196 ? 7.207 1.025 -7.837 1.00 92.38 196 VAL A CA 1
ATOM 1571 C C . VAL A 1 196 ? 7.398 -0.438 -8.227 1.00 92.38 196 VAL A C 1
ATOM 1573 O O . VAL A 1 196 ? 8.510 -0.796 -8.602 1.00 92.38 196 VAL A O 1
ATOM 1576 N N . ILE A 1 197 ? 6.338 -1.252 -8.227 1.00 92.50 197 ILE A N 1
ATOM 1577 C CA . ILE A 1 197 ? 6.377 -2.649 -8.692 1.00 92.50 197 ILE A CA 1
ATOM 1578 C C . ILE A 1 197 ? 6.734 -2.726 -10.183 1.00 92.50 197 ILE A C 1
ATOM 1580 O O . ILE A 1 197 ? 7.642 -3.473 -10.547 1.00 92.50 197 ILE A O 1
ATOM 1584 N N . ASP A 1 198 ? 6.103 -1.900 -11.028 1.00 89.00 198 ASP A N 1
ATOM 1585 C CA . ASP A 1 198 ? 6.439 -1.771 -12.456 1.00 89.00 198 ASP A CA 1
ATOM 1586 C C . ASP A 1 198 ? 7.943 -1.467 -12.649 1.00 89.00 198 ASP A C 1
ATOM 1588 O O . ASP A 1 198 ? 8.590 -2.001 -13.552 1.00 89.00 198 ASP A O 1
ATOM 1592 N N . GLU A 1 199 ? 8.518 -0.577 -11.828 1.00 88.38 199 GLU A N 1
ATOM 1593 C CA . GLU A 1 199 ? 9.942 -0.226 -11.894 1.00 88.38 199 GLU A CA 1
ATOM 1594 C C . GLU A 1 199 ? 10.838 -1.348 -11.345 1.00 88.38 199 GLU A C 1
ATOM 1596 O O . GLU A 1 199 ? 11.858 -1.656 -11.966 1.00 88.38 199 GLU A O 1
ATOM 1601 N N . GLY A 1 200 ? 10.450 -1.989 -10.241 1.00 89.75 200 GLY A N 1
ATOM 1602 C CA . GLY A 1 200 ? 11.189 -3.086 -9.611 1.00 89.75 200 GLY A CA 1
ATOM 1603 C C . GLY A 1 200 ? 11.308 -4.317 -10.500 1.00 89.75 200 GLY A C 1
ATOM 1604 O O . GLY A 1 200 ? 12.357 -4.952 -10.529 1.00 89.75 200 GLY A O 1
ATOM 1605 N N . PHE A 1 201 ? 10.287 -4.593 -11.312 1.00 89.44 201 PHE A N 1
ATOM 1606 C CA . PHE A 1 201 ? 10.333 -5.647 -12.323 1.00 89.44 201 PHE A CA 1
ATOM 1607 C C . PHE A 1 201 ? 10.872 -5.196 -13.684 1.00 89.44 201 PHE A C 1
ATOM 1609 O O . PHE A 1 201 ? 10.835 -5.964 -14.641 1.00 89.44 201 PHE A O 1
ATOM 1616 N N . SER A 1 202 ? 11.389 -3.974 -13.815 1.00 84.12 202 SER A N 1
ATOM 1617 C CA . SER A 1 202 ? 11.969 -3.506 -15.077 1.00 84.12 202 SER A CA 1
ATOM 1618 C C . SER A 1 202 ? 13.437 -3.917 -15.242 1.00 84.12 202 SER A C 1
ATOM 1620 O O . SER A 1 202 ? 14.129 -4.255 -14.281 1.00 84.12 202 SER A O 1
ATOM 1622 N N . GLU A 1 203 ? 13.960 -3.790 -16.465 1.00 78.62 203 GLU A N 1
ATOM 1623 C CA . GLU A 1 203 ? 15.387 -4.008 -16.781 1.00 78.62 203 GLU A CA 1
ATOM 1624 C C . GLU A 1 203 ? 16.328 -3.024 -16.063 1.00 78.62 203 GLU A C 1
ATOM 1626 O O . GLU A 1 203 ? 17.541 -3.210 -16.060 1.00 78.62 203 GLU A O 1
ATOM 1631 N N . ARG A 1 204 ? 15.788 -1.960 -15.450 1.00 79.00 204 ARG A N 1
ATOM 1632 C CA . ARG A 1 204 ? 16.582 -1.036 -14.625 1.00 79.00 204 ARG A CA 1
ATOM 1633 C C . ARG A 1 204 ? 17.041 -1.677 -13.320 1.00 79.00 204 ARG A C 1
ATOM 1635 O O . ARG A 1 204 ? 18.066 -1.266 -12.787 1.00 79.00 204 ARG A O 1
ATOM 1642 N N . THR A 1 205 ? 16.266 -2.636 -12.825 1.00 85.50 205 THR A N 1
ATOM 1643 C CA . THR A 1 205 ? 16.484 -3.288 -11.533 1.00 85.50 205 THR A CA 1
ATOM 1644 C C . THR A 1 205 ? 16.929 -4.731 -11.732 1.00 85.50 205 THR A C 1
ATOM 1646 O O . THR A 1 205 ? 17.885 -5.170 -11.099 1.00 85.50 205 THR A O 1
ATOM 1649 N N . ILE A 1 206 ? 16.291 -5.461 -12.652 1.00 87.69 206 ILE A N 1
ATOM 1650 C CA . ILE A 1 206 ? 16.570 -6.880 -12.882 1.00 87.69 206 ILE A CA 1
ATOM 1651 C C . ILE A 1 206 ? 17.523 -7.057 -14.059 1.00 87.69 206 ILE A C 1
ATOM 1653 O O . ILE A 1 206 ? 17.184 -6.766 -15.204 1.00 87.69 206 ILE A O 1
ATOM 1657 N N . THR A 1 207 ? 18.690 -7.632 -13.774 1.00 86.75 207 THR A N 1
ATOM 1658 C CA . THR A 1 207 ? 19.613 -8.198 -14.763 1.00 86.75 207 THR A CA 1
ATOM 1659 C C . THR A 1 207 ? 19.549 -9.728 -14.677 1.00 86.75 207 THR A C 1
ATOM 1661 O O . THR A 1 207 ? 20.102 -10.307 -13.737 1.00 86.75 207 THR A O 1
ATOM 1664 N N . PRO A 1 208 ? 18.867 -10.417 -15.617 1.00 87.38 208 PRO A N 1
ATOM 1665 C CA . PRO A 1 208 ? 18.713 -11.867 -15.552 1.00 87.38 208 PRO A CA 1
ATOM 1666 C C . PRO A 1 208 ? 20.059 -12.604 -15.538 1.00 87.38 208 PRO A C 1
ATOM 1668 O O . PRO A 1 208 ? 20.926 -12.365 -16.375 1.00 87.38 208 PRO A O 1
ATOM 1671 N N . GLY A 1 209 ? 20.217 -13.530 -14.597 1.00 85.50 209 GLY A N 1
ATOM 1672 C CA . GLY A 1 209 ? 21.433 -14.301 -14.344 1.00 85.50 209 GLY A CA 1
ATOM 1673 C C . GLY A 1 209 ? 22.377 -13.679 -13.311 1.00 85.50 209 GLY A C 1
ATOM 1674 O O . GLY A 1 209 ? 23.232 -14.403 -12.806 1.00 85.50 209 GLY A O 1
ATOM 1675 N N . GLU A 1 210 ? 22.204 -12.398 -12.974 1.00 88.75 210 GLU A N 1
ATOM 1676 C CA . GLU A 1 210 ? 23.003 -11.683 -11.967 1.00 88.75 210 GLU A CA 1
ATOM 1677 C C . GLU A 1 210 ? 22.156 -11.278 -10.758 1.00 88.75 210 GLU A C 1
ATOM 1679 O O . GLU A 1 210 ? 22.505 -11.620 -9.634 1.00 88.75 210 GLU A O 1
ATOM 1684 N N . THR A 1 211 ? 21.032 -10.593 -10.988 1.00 89.81 211 THR A N 1
ATOM 1685 C CA . THR A 1 211 ? 20.136 -10.122 -9.924 1.00 89.81 211 THR A CA 1
ATOM 1686 C C . THR A 1 211 ? 19.385 -11.287 -9.291 1.00 89.81 211 THR A C 1
ATOM 1688 O O . THR A 1 211 ? 18.795 -12.123 -9.989 1.00 89.81 211 THR A O 1
ATOM 1691 N N . THR A 1 212 ? 19.375 -11.329 -7.966 1.00 91.69 212 THR A N 1
ATOM 1692 C CA . THR A 1 212 ? 18.627 -12.309 -7.177 1.00 91.69 212 THR A CA 1
ATOM 1693 C C . THR A 1 212 ? 17.268 -11.764 -6.753 1.00 91.69 212 THR A C 1
ATOM 1695 O O . THR A 1 212 ? 17.004 -10.568 -6.843 1.00 91.69 212 THR A O 1
ATOM 1698 N N . THR A 1 213 ? 16.374 -12.638 -6.295 1.00 91.44 213 THR A N 1
ATOM 1699 C CA . THR A 1 213 ? 15.100 -12.209 -5.702 1.00 91.44 213 THR A CA 1
ATOM 1700 C C . THR A 1 213 ? 15.300 -11.304 -4.482 1.00 91.44 213 THR A C 1
ATOM 1702 O O . THR A 1 213 ? 14.633 -10.280 -4.386 1.00 91.44 213 THR A O 1
ATOM 1705 N N . GLU A 1 214 ? 16.270 -11.615 -3.616 1.00 91.81 214 GLU A N 1
ATOM 1706 C CA . GLU A 1 214 ? 16.600 -10.812 -2.429 1.00 91.81 214 GLU A CA 1
ATOM 1707 C C . GLU A 1 214 ? 17.100 -9.406 -2.803 1.00 91.81 214 GLU A C 1
ATOM 1709 O O . GLU A 1 214 ? 16.685 -8.422 -2.188 1.00 91.81 214 GLU A O 1
ATOM 1714 N N . ASP A 1 215 ? 17.920 -9.275 -3.853 1.00 92.88 215 ASP A N 1
ATOM 1715 C CA . ASP A 1 215 ? 18.361 -7.958 -4.337 1.00 92.88 215 ASP A CA 1
ATOM 1716 C C . ASP A 1 215 ? 17.166 -7.059 -4.695 1.00 92.88 215 ASP A C 1
ATOM 1718 O O . ASP A 1 215 ? 17.177 -5.858 -4.420 1.00 92.88 215 ASP A O 1
ATOM 1722 N N . VAL A 1 216 ? 16.112 -7.636 -5.287 1.00 93.31 216 VAL A N 1
ATOM 1723 C CA . VAL A 1 216 ? 14.886 -6.908 -5.647 1.00 93.31 216 VAL A CA 1
ATOM 1724 C C . VAL A 1 216 ? 14.076 -6.536 -4.398 1.00 93.31 216 VAL A C 1
ATOM 1726 O O . VAL A 1 216 ? 13.569 -5.416 -4.319 1.00 93.31 216 VAL A O 1
ATOM 1729 N N . GLU A 1 217 ? 13.987 -7.415 -3.396 1.00 94.00 217 GLU A N 1
ATOM 1730 C CA . GLU A 1 217 ? 13.336 -7.113 -2.108 1.00 94.00 217 GLU A CA 1
ATOM 1731 C C . GLU A 1 217 ? 14.000 -5.925 -1.394 1.00 94.00 217 GLU A C 1
ATOM 1733 O O . GLU A 1 217 ? 13.325 -5.001 -0.924 1.00 94.00 217 GLU A O 1
ATOM 1738 N N . TRP A 1 218 ? 15.336 -5.908 -1.342 1.00 94.38 218 TRP A N 1
ATOM 1739 C CA . TRP A 1 218 ? 16.089 -4.790 -0.773 1.00 94.38 218 TRP A CA 1
ATOM 1740 C C . TRP A 1 218 ? 15.954 -3.527 -1.614 1.00 94.38 218 TRP A C 1
ATOM 1742 O O . TRP A 1 218 ? 15.717 -2.452 -1.054 1.00 94.38 218 TRP A O 1
ATOM 1752 N N . TRP A 1 219 ? 16.002 -3.652 -2.943 1.00 95.31 219 TRP A N 1
ATOM 1753 C CA . TRP A 1 219 ? 15.774 -2.531 -3.849 1.00 95.31 219 TRP A CA 1
ATOM 1754 C C . TRP A 1 219 ? 14.419 -1.866 -3.591 1.00 95.31 219 TRP A C 1
ATOM 1756 O O . TRP A 1 219 ? 14.342 -0.639 -3.518 1.00 95.31 219 TRP A O 1
ATOM 1766 N N . PHE A 1 220 ? 13.357 -2.647 -3.376 1.00 95.38 220 PHE A N 1
ATOM 1767 C CA . PHE A 1 220 ? 12.033 -2.121 -3.047 1.00 95.38 220 PHE A CA 1
ATOM 1768 C C . PHE A 1 220 ? 12.048 -1.262 -1.778 1.00 95.38 220 PHE A C 1
ATOM 1770 O O . PHE A 1 220 ? 11.493 -0.157 -1.758 1.00 95.38 220 PHE A O 1
ATOM 1777 N N . ARG A 1 221 ? 12.724 -1.729 -0.724 1.00 94.62 221 ARG A N 1
ATOM 1778 C CA . ARG A 1 221 ? 12.837 -0.993 0.543 1.00 94.62 221 ARG A CA 1
ATOM 1779 C C . ARG A 1 221 ? 13.653 0.285 0.395 1.00 94.62 221 ARG A C 1
ATOM 1781 O O . ARG A 1 221 ? 13.222 1.335 0.874 1.00 94.62 221 ARG A O 1
ATOM 1788 N N . GLU A 1 222 ? 14.796 0.220 -0.279 1.00 94.88 222 GLU A N 1
ATOM 1789 C CA . GLU A 1 222 ? 15.646 1.388 -0.538 1.00 94.88 222 GLU A CA 1
ATOM 1790 C C . GLU A 1 222 ? 14.918 2.427 -1.397 1.00 94.88 222 GLU A C 1
ATOM 1792 O O . GLU A 1 222 ? 14.922 3.623 -1.081 1.00 94.88 222 GLU A O 1
ATOM 1797 N N . LYS A 1 223 ? 14.215 1.973 -2.440 1.00 93.88 223 LYS A N 1
ATOM 1798 C CA . LYS A 1 223 ? 13.409 2.821 -3.317 1.00 93.88 223 LYS A CA 1
ATOM 1799 C C . LYS A 1 223 ? 12.332 3.563 -2.533 1.00 93.88 223 LYS A C 1
ATOM 1801 O O . LYS A 1 223 ? 12.245 4.787 -2.652 1.00 93.88 223 LYS A O 1
ATOM 1806 N N . LEU A 1 224 ? 11.553 2.869 -1.705 1.00 94.12 224 LEU A N 1
ATOM 1807 C CA . LEU A 1 224 ? 10.520 3.507 -0.886 1.00 94.12 224 LEU A CA 1
ATOM 1808 C C . LEU A 1 224 ? 11.107 4.496 0.122 1.00 94.12 224 LEU A C 1
ATOM 1810 O O . LEU A 1 224 ? 10.620 5.628 0.206 1.00 94.12 224 LEU A O 1
ATOM 1814 N N . GLN A 1 225 ? 12.187 4.129 0.816 1.00 93.44 225 GLN A N 1
ATOM 1815 C CA . GLN A 1 225 ? 12.849 5.034 1.760 1.00 93.44 225 GLN A CA 1
ATOM 1816 C C . GLN A 1 225 ? 13.362 6.304 1.076 1.00 93.44 225 GLN A C 1
ATOM 1818 O O . GLN A 1 225 ? 13.168 7.400 1.604 1.00 93.44 225 GLN A O 1
ATOM 1823 N N . SER A 1 226 ? 13.926 6.195 -0.133 1.00 93.56 226 SER A N 1
ATOM 1824 C CA . SER A 1 226 ? 14.367 7.357 -0.923 1.00 93.56 226 SER A CA 1
ATOM 1825 C C . SER A 1 226 ? 13.228 8.330 -1.264 1.00 93.56 226 SER A C 1
ATOM 1827 O O . SER A 1 226 ? 13.456 9.518 -1.494 1.00 93.56 226 SER A O 1
ATOM 1829 N N . MET A 1 227 ? 11.986 7.839 -1.260 1.00 92.38 227 MET A N 1
ATOM 1830 C CA . MET A 1 227 ? 10.773 8.600 -1.546 1.00 92.38 227 MET A CA 1
ATOM 1831 C C . MET A 1 227 ? 10.020 9.045 -0.275 1.00 92.38 227 MET A C 1
ATOM 1833 O O . MET A 1 227 ? 8.946 9.639 -0.389 1.00 92.38 227 MET A O 1
ATOM 1837 N N . ASN A 1 228 ? 10.590 8.823 0.918 1.00 93.81 228 ASN A N 1
ATOM 1838 C CA . ASN A 1 228 ? 9.981 9.033 2.243 1.00 93.81 228 ASN A CA 1
ATOM 1839 C C . ASN A 1 228 ? 8.783 8.118 2.560 1.00 93.81 228 ASN A C 1
ATOM 1841 O O . ASN A 1 228 ? 7.945 8.466 3.393 1.00 93.81 228 ASN A O 1
ATOM 1845 N N . TYR A 1 229 ? 8.707 6.961 1.911 1.00 95.38 229 TYR A N 1
ATOM 1846 C CA . TYR A 1 229 ? 7.772 5.890 2.240 1.00 95.38 229 TYR A CA 1
ATOM 1847 C C . TYR A 1 229 ? 8.474 4.813 3.074 1.00 95.38 229 TYR A C 1
ATOM 1849 O O . TYR A 1 229 ? 9.700 4.765 3.177 1.00 95.38 229 TYR A O 1
ATOM 1857 N N . THR A 1 230 ? 7.684 3.932 3.670 1.00 94.50 230 THR A N 1
ATOM 1858 C CA . THR A 1 230 ? 8.150 2.735 4.378 1.00 94.50 230 THR A CA 1
ATOM 1859 C C . THR A 1 230 ? 7.273 1.553 3.963 1.00 94.50 230 THR A C 1
ATOM 1861 O O . THR A 1 230 ? 6.371 1.721 3.146 1.00 94.50 230 THR A O 1
ATOM 1864 N N . THR A 1 231 ? 7.550 0.362 4.477 1.00 94.81 231 THR A N 1
ATOM 1865 C CA . THR A 1 231 ? 6.705 -0.827 4.337 1.00 94.81 231 THR A CA 1
ATOM 1866 C C . THR A 1 231 ? 6.243 -1.302 5.712 1.00 94.81 231 THR A C 1
ATOM 1868 O O . THR A 1 231 ? 6.896 -0.986 6.713 1.00 94.81 231 THR A O 1
ATOM 1871 N N . TRP A 1 232 ? 5.128 -2.034 5.781 1.00 94.00 232 TRP A N 1
ATOM 1872 C CA . TRP A 1 232 ? 4.655 -2.626 7.043 1.00 94.00 232 TRP A CA 1
ATOM 1873 C C . TRP A 1 232 ? 5.162 -4.058 7.263 1.00 94.00 232 TRP A C 1
ATOM 1875 O O . TRP A 1 232 ? 5.212 -4.515 8.404 1.00 94.00 232 TRP A O 1
ATOM 1885 N N . PHE A 1 233 ? 5.639 -4.714 6.204 1.00 93.88 233 PHE A N 1
ATOM 1886 C CA . PHE A 1 233 ? 6.423 -5.949 6.243 1.00 93.88 233 PHE A CA 1
ATOM 1887 C C . PHE A 1 233 ? 7.617 -5.856 5.281 1.00 93.88 233 PHE A C 1
ATOM 1889 O O . PHE A 1 233 ? 7.788 -4.865 4.566 1.00 93.88 233 PHE A O 1
ATOM 1896 N N . HIS A 1 234 ? 8.510 -6.844 5.311 1.00 92.62 234 HIS A N 1
ATOM 1897 C CA . HIS A 1 234 ? 9.601 -6.939 4.335 1.00 92.62 234 HIS A CA 1
ATOM 1898 C C . HIS A 1 234 ? 9.033 -7.511 3.028 1.00 92.62 234 HIS A C 1
ATOM 1900 O O . HIS A 1 234 ? 8.511 -8.621 3.093 1.00 92.62 234 HIS A O 1
ATOM 1906 N N . PRO A 1 235 ? 9.103 -6.794 1.885 1.00 92.88 235 PRO A N 1
ATOM 1907 C CA . PRO A 1 235 ? 8.574 -7.296 0.620 1.00 92.88 235 PRO A CA 1
ATOM 1908 C C . PRO A 1 235 ? 9.126 -8.678 0.295 1.00 92.88 235 PRO A C 1
ATOM 1910 O O . PRO A 1 235 ? 10.309 -8.925 0.519 1.00 92.88 235 PRO A O 1
ATOM 1913 N N . SER A 1 236 ? 8.286 -9.549 -0.251 1.00 90.56 236 SER A N 1
ATOM 1914 C CA . SER A 1 236 ? 8.685 -10.901 -0.639 1.00 90.56 236 SER A CA 1
ATOM 1915 C C . SER A 1 236 ? 8.698 -10.998 -2.152 1.00 90.56 236 SER A C 1
ATOM 1917 O O . SER A 1 236 ? 7.683 -10.729 -2.791 1.00 90.56 236 SER A O 1
ATOM 1919 N N . VAL A 1 237 ? 9.835 -11.368 -2.742 1.00 91.25 237 VAL A N 1
ATOM 1920 C CA . VAL A 1 237 ? 9.944 -11.637 -4.178 1.00 91.25 237 VAL A CA 1
ATOM 1921 C C . VAL A 1 237 ? 10.292 -13.102 -4.358 1.00 91.25 237 VAL A C 1
ATOM 1923 O O . VAL A 1 237 ? 11.312 -13.592 -3.880 1.00 91.25 237 VAL A O 1
ATOM 1926 N N . THR A 1 238 ? 9.465 -13.825 -5.102 1.00 88.00 238 THR A N 1
ATOM 1927 C CA . THR A 1 238 ? 9.670 -15.255 -5.324 1.00 88.00 238 THR A CA 1
ATOM 1928 C C . THR A 1 238 ? 9.624 -15.593 -6.799 1.00 88.00 238 THR A C 1
ATOM 1930 O O . THR A 1 238 ? 8.833 -15.054 -7.567 1.00 88.00 238 THR A O 1
ATOM 1933 N N . VAL A 1 239 ? 10.483 -16.520 -7.225 1.00 87.50 239 VAL A N 1
ATOM 1934 C CA . VAL A 1 239 ? 10.239 -17.232 -8.481 1.00 87.50 239 VAL A CA 1
ATOM 1935 C C . VAL A 1 239 ? 9.197 -18.291 -8.164 1.00 87.50 239 VAL A C 1
ATOM 1937 O O . VAL A 1 239 ? 9.477 -19.174 -7.349 1.00 87.50 239 VAL A O 1
ATOM 1940 N N . LEU A 1 240 ? 8.019 -18.197 -8.779 1.00 80.50 240 LEU A N 1
ATOM 1941 C CA . LEU A 1 240 ? 6.898 -19.057 -8.428 1.00 80.50 240 LEU A CA 1
ATOM 1942 C C . LEU A 1 240 ? 7.293 -20.537 -8.523 1.00 80.50 240 LEU A C 1
ATOM 1944 O O . LEU A 1 240 ? 7.843 -20.962 -9.550 1.00 80.50 240 LEU A O 1
ATOM 1948 N N . PRO A 1 241 ? 7.054 -21.322 -7.457 1.00 65.19 241 PRO A N 1
ATOM 1949 C CA . PRO A 1 241 ? 7.307 -22.749 -7.497 1.00 65.19 241 PRO A CA 1
ATOM 1950 C C . PRO A 1 241 ? 6.278 -23.450 -8.395 1.00 65.19 241 PRO A C 1
ATOM 1952 O O . PRO A 1 241 ? 5.245 -22.886 -8.762 1.00 65.19 241 PRO A O 1
ATOM 1955 N N . GLY A 1 242 ? 6.555 -24.715 -8.717 1.00 61.22 242 GLY A N 1
ATOM 1956 C CA . GLY A 1 242 ? 5.534 -25.628 -9.231 1.00 61.22 242 GLY A CA 1
ATOM 1957 C C . GLY A 1 242 ? 4.430 -25.906 -8.196 1.00 61.22 242 GLY A C 1
ATOM 1958 O O . GLY A 1 242 ? 4.294 -25.202 -7.198 1.00 61.22 242 GLY A O 1
ATOM 1959 N N . PHE A 1 243 ? 3.654 -26.969 -8.417 1.00 55.94 243 PHE A N 1
ATOM 1960 C CA . PHE A 1 243 ? 2.508 -27.355 -7.582 1.00 55.94 243 PHE A CA 1
ATOM 1961 C C . PHE A 1 243 ? 2.772 -27.271 -6.063 1.00 55.94 243 PHE A C 1
ATOM 1963 O O . PHE A 1 243 ? 3.708 -27.893 -5.547 1.00 55.94 243 PHE A O 1
ATOM 1970 N N . LEU A 1 244 ? 1.903 -26.554 -5.339 1.00 59.25 244 LEU A N 1
ATOM 1971 C CA . LEU A 1 244 ? 1.926 -26.501 -3.879 1.00 59.25 244 LEU A CA 1
ATOM 1972 C C . LEU A 1 244 ? 1.172 -27.701 -3.296 1.00 59.25 244 LEU A C 1
ATOM 1974 O O . LEU A 1 244 ? -0.004 -27.918 -3.561 1.00 59.25 244 LEU A O 1
ATOM 1978 N N . GLY A 1 245 ? 1.860 -28.494 -2.474 1.00 52.78 245 GLY A N 1
ATOM 1979 C CA . GLY A 1 245 ? 1.232 -29.581 -1.726 1.00 52.78 245 GLY A CA 1
ATOM 1980 C C . GLY A 1 245 ? 0.156 -29.071 -0.752 1.00 52.78 245 GLY A C 1
ATOM 1981 O O . GLY A 1 245 ? 0.175 -27.905 -0.361 1.00 52.78 245 GLY A O 1
ATOM 1982 N N . PRO A 1 246 ? -0.750 -29.944 -0.276 1.00 51.91 246 PRO A N 1
ATOM 1983 C CA . PRO A 1 246 ? -1.933 -29.544 0.496 1.00 51.91 246 PRO A CA 1
ATOM 1984 C C . PRO A 1 246 ? -1.617 -28.742 1.771 1.00 51.91 246 PRO A C 1
ATOM 1986 O O . PRO A 1 246 ? -2.400 -27.870 2.141 1.00 51.91 246 PRO A O 1
ATOM 1989 N N . ASN A 1 247 ? -0.449 -28.972 2.384 1.00 50.81 247 ASN A N 1
ATOM 1990 C CA . ASN A 1 247 ? -0.005 -28.313 3.618 1.00 50.81 247 ASN A CA 1
ATOM 1991 C C . ASN A 1 247 ? 0.949 -27.120 3.400 1.00 50.81 247 ASN A C 1
ATOM 1993 O O . ASN A 1 247 ? 1.464 -26.592 4.382 1.00 50.81 247 ASN A O 1
ATOM 1997 N N . MET A 1 248 ? 1.237 -26.717 2.157 1.00 53.09 248 MET A N 1
ATOM 1998 C CA . MET A 1 248 ? 2.077 -25.546 1.872 1.00 53.09 248 MET A CA 1
ATOM 1999 C C . MET A 1 248 ? 1.204 -24.314 1.598 1.00 53.09 248 MET A C 1
ATOM 2001 O O . MET A 1 248 ? 0.194 -24.408 0.901 1.00 53.09 248 MET A O 1
ATOM 2005 N N . SER A 1 249 ? 1.595 -23.167 2.154 1.00 57.16 249 SER A N 1
ATOM 2006 C CA . SER A 1 249 ? 1.068 -21.837 1.815 1.00 57.16 249 SER A CA 1
ATOM 2007 C C . SER A 1 249 ? 2.165 -21.012 1.143 1.00 57.16 249 SER A C 1
ATOM 2009 O O . SER A 1 249 ? 3.342 -21.365 1.247 1.00 57.16 249 SER A O 1
ATOM 2011 N N . MET A 1 250 ? 1.788 -19.924 0.464 1.00 59.06 250 MET A N 1
ATOM 2012 C CA . MET A 1 250 ? 2.748 -19.026 -0.190 1.00 59.06 250 MET A CA 1
ATOM 2013 C C . MET A 1 250 ? 3.790 -18.483 0.810 1.00 59.06 250 MET A C 1
ATOM 2015 O O . MET A 1 250 ? 4.979 -18.467 0.516 1.00 59.06 250 MET A O 1
ATOM 2019 N N . GLU A 1 251 ? 3.357 -18.186 2.038 1.00 55.38 251 GLU A N 1
ATOM 2020 C CA . GLU A 1 251 ? 4.190 -17.715 3.159 1.00 55.38 251 GLU A CA 1
ATOM 2021 C C . GLU A 1 251 ? 5.231 -18.742 3.645 1.00 55.38 251 GLU A C 1
ATOM 2023 O O . GLU A 1 251 ? 6.227 -18.384 4.267 1.00 55.38 251 GLU A O 1
ATOM 2028 N N . ASN A 1 252 ? 4.994 -20.035 3.394 1.00 52.03 252 ASN A N 1
ATOM 2029 C CA . ASN A 1 252 ? 5.846 -21.136 3.852 1.00 52.03 252 ASN A CA 1
ATOM 2030 C C . ASN A 1 252 ? 6.782 -21.663 2.758 1.00 52.03 252 ASN A C 1
ATOM 2032 O O . ASN A 1 252 ? 7.514 -22.631 2.992 1.00 52.03 252 ASN A O 1
ATOM 2036 N N . ILE A 1 253 ? 6.758 -21.073 1.560 1.00 57.84 253 ILE A N 1
ATOM 2037 C CA . ILE A 1 253 ? 7.733 -21.390 0.519 1.00 57.84 253 ILE A CA 1
ATOM 2038 C C . ILE A 1 253 ? 9.060 -20.783 0.974 1.00 57.84 253 ILE A C 1
ATOM 2040 O O . ILE A 1 253 ? 9.139 -19.565 1.134 1.00 57.84 253 ILE A O 1
ATOM 2044 N N . PRO A 1 254 ? 10.118 -21.589 1.187 1.00 51.50 254 PRO A N 1
ATOM 2045 C CA . PRO A 1 254 ? 11.440 -21.034 1.407 1.00 51.50 254 PRO A CA 1
ATOM 2046 C C . PRO A 1 254 ? 11.736 -20.094 0.241 1.00 51.50 254 PRO A C 1
ATOM 2048 O O . PRO A 1 254 ? 11.548 -20.491 -0.909 1.00 51.50 254 PRO A O 1
ATOM 2051 N N . THR A 1 255 ? 12.190 -18.881 0.528 1.00 58.62 255 THR A N 1
ATOM 2052 C CA . THR A 1 255 ? 12.654 -17.907 -0.461 1.00 58.62 255 THR A CA 1
ATOM 2053 C C . THR A 1 255 ? 14.177 -18.001 -0.569 1.00 58.62 255 THR A C 1
ATOM 2055 O O . THR A 1 255 ? 14.882 -17.090 -0.143 1.00 58.62 255 THR A O 1
ATOM 2058 N N . PRO A 1 256 ? 14.759 -19.129 -1.042 1.00 58.72 256 PRO A N 1
ATOM 2059 C CA . PRO A 1 256 ? 16.195 -19.179 -1.206 1.00 58.72 256 PRO A CA 1
ATOM 2060 C C . PRO A 1 256 ? 16.573 -18.113 -2.225 1.00 58.72 256 PRO A C 1
ATOM 2062 O O . PRO A 1 256 ? 15.924 -17.987 -3.267 1.00 58.72 256 PRO A O 1
ATOM 2065 N N . GLU A 1 257 ? 17.639 -17.387 -1.916 1.00 71.56 257 GLU A N 1
ATOM 2066 C CA . GLU A 1 257 ? 18.304 -16.482 -2.838 1.00 71.56 257 GLU A CA 1
ATOM 2067 C C . GLU A 1 257 ? 18.470 -17.186 -4.194 1.00 71.56 257 GLU A C 1
ATOM 2069 O O . GLU A 1 257 ? 19.206 -18.171 -4.340 1.00 71.56 257 GLU A O 1
ATOM 2074 N N . LYS A 1 258 ? 17.701 -16.736 -5.187 1.00 80.19 258 LYS A N 1
ATOM 2075 C CA . LYS A 1 258 ? 17.684 -17.339 -6.516 1.00 80.19 258 LYS A CA 1
ATOM 2076 C C . LYS A 1 258 ? 17.955 -16.260 -7.542 1.00 80.19 258 LYS A C 1
ATOM 2078 O O . LYS A 1 258 ? 17.201 -15.299 -7.659 1.00 80.19 258 LYS A O 1
ATOM 2083 N N . ALA A 1 259 ? 19.018 -16.458 -8.316 1.00 88.69 259 ALA A N 1
ATOM 2084 C CA . ALA A 1 259 ? 19.283 -15.641 -9.490 1.00 88.69 259 ALA A CA 1
ATOM 2085 C C . ALA A 1 259 ? 18.102 -15.750 -10.465 1.00 88.69 259 ALA A C 1
ATOM 2087 O O . ALA A 1 259 ? 17.738 -16.857 -10.884 1.00 88.69 259 ALA A O 1
ATOM 2088 N N . ILE A 1 260 ? 17.525 -14.603 -10.813 1.00 90.19 260 ILE A N 1
ATOM 2089 C CA . ILE A 1 260 ? 16.372 -14.478 -11.704 1.00 90.19 260 ILE A CA 1
ATOM 2090 C C . ILE A 1 260 ? 16.808 -14.838 -13.124 1.00 90.19 260 ILE A C 1
ATOM 2092 O O . ILE A 1 260 ? 17.806 -14.313 -13.611 1.00 90.19 260 ILE A O 1
ATOM 2096 N N . LYS A 1 261 ? 16.086 -15.722 -13.817 1.00 89.00 261 LYS A N 1
ATOM 2097 C CA . LYS A 1 261 ? 16.434 -16.173 -15.175 1.00 89.00 261 LYS A CA 1
ATOM 2098 C C . LYS A 1 261 ? 15.364 -15.809 -16.192 1.00 89.00 261 LYS A C 1
ATOM 2100 O O . LYS A 1 261 ? 14.196 -15.623 -15.873 1.00 89.00 261 LYS A O 1
ATOM 2105 N N . TYR A 1 262 ? 15.769 -15.761 -17.458 1.00 88.12 262 TYR A N 1
ATOM 2106 C CA . TYR A 1 262 ? 14.828 -15.658 -18.566 1.00 88.12 262 TYR A CA 1
ATOM 2107 C C . TYR A 1 262 ? 13.824 -16.812 -18.552 1.00 88.12 262 TYR A C 1
ATOM 2109 O O . TYR A 1 262 ? 14.198 -17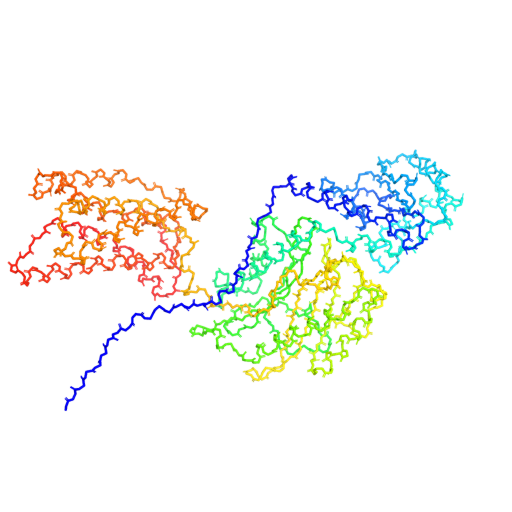.972 -18.381 1.00 88.12 262 TYR A O 1
ATOM 2117 N N . GLY A 1 263 ? 12.558 -16.479 -18.770 1.00 85.81 263 GLY A N 1
ATOM 2118 C CA . GLY A 1 263 ? 11.437 -17.402 -18.706 1.00 85.81 263 GLY A CA 1
ATOM 2119 C C . GLY A 1 263 ? 10.890 -17.629 -17.299 1.00 85.81 263 GLY A C 1
ATOM 2120 O O . GLY A 1 263 ? 9.873 -18.310 -17.192 1.00 85.81 263 GLY A O 1
ATOM 2121 N N . ASP A 1 264 ? 11.498 -17.079 -16.241 1.00 88.25 264 ASP A N 1
ATOM 2122 C CA . ASP A 1 264 ? 10.948 -17.180 -14.888 1.00 88.25 264 ASP A CA 1
ATOM 2123 C C . ASP A 1 264 ? 9.640 -16.386 -14.763 1.00 88.25 264 ASP A C 1
ATOM 2125 O O . ASP A 1 264 ? 9.449 -15.334 -15.382 1.00 88.25 264 ASP A O 1
ATOM 2129 N N . LEU A 1 265 ? 8.732 -16.924 -13.947 1.00 89.44 265 LEU A N 1
ATOM 2130 C CA . LEU A 1 265 ? 7.532 -16.232 -13.496 1.00 89.44 265 LEU A CA 1
ATOM 2131 C C . LEU A 1 265 ? 7.786 -15.797 -12.053 1.00 89.44 265 LEU A C 1
ATOM 2133 O O . LEU A 1 265 ? 7.976 -16.642 -11.179 1.00 89.44 265 LEU A O 1
ATOM 2137 N N . LEU A 1 266 ? 7.857 -14.494 -11.838 1.00 90.94 266 LEU A N 1
ATOM 2138 C CA . LEU A 1 266 ? 8.078 -13.876 -10.544 1.00 90.94 266 LEU A CA 1
ATOM 2139 C C . LEU A 1 266 ? 6.741 -13.515 -9.911 1.00 90.94 266 LEU A C 1
ATOM 2141 O O . LEU A 1 266 ? 5.775 -13.189 -10.602 1.00 90.94 266 LEU A O 1
ATOM 2145 N N . HIS A 1 267 ? 6.732 -13.523 -8.595 1.00 92.38 267 HIS A N 1
ATOM 2146 C CA . HIS A 1 267 ? 5.685 -13.006 -7.743 1.00 92.38 267 HIS A CA 1
ATOM 2147 C C . HIS A 1 267 ? 6.317 -11.991 -6.794 1.00 92.38 267 HIS A C 1
ATOM 2149 O O . HIS A 1 267 ? 7.443 -12.198 -6.337 1.00 92.38 267 HIS A O 1
ATOM 2155 N N . VAL A 1 268 ? 5.612 -10.898 -6.529 1.00 92.56 268 VAL A N 1
ATOM 2156 C CA . VAL A 1 268 ? 5.931 -9.990 -5.430 1.00 92.56 268 VAL A CA 1
ATOM 2157 C C . VAL A 1 268 ? 4.713 -9.839 -4.547 1.00 92.56 268 VAL A C 1
ATOM 2159 O O . VAL A 1 268 ? 3.618 -9.675 -5.072 1.00 92.56 268 VAL A O 1
ATOM 2162 N N . ASP A 1 269 ? 4.960 -9.835 -3.247 1.00 93.31 269 ASP A N 1
ATOM 2163 C CA . ASP A 1 269 ? 4.043 -9.396 -2.208 1.00 93.31 269 ASP A CA 1
ATOM 2164 C C . ASP A 1 269 ? 4.589 -8.105 -1.576 1.00 93.31 269 ASP A C 1
ATOM 2166 O O . ASP A 1 269 ? 5.747 -8.059 -1.127 1.00 93.31 269 ASP A O 1
ATOM 2170 N N . PHE A 1 270 ? 3.818 -7.016 -1.660 1.00 94.12 270 PHE A N 1
ATOM 2171 C CA . PHE A 1 270 ? 4.311 -5.656 -1.457 1.00 94.12 270 PHE A CA 1
ATOM 2172 C C . PHE A 1 270 ? 3.333 -4.746 -0.704 1.00 94.12 270 PHE A C 1
ATOM 2174 O O . PHE A 1 270 ? 2.408 -4.173 -1.281 1.00 94.12 270 PHE A O 1
ATOM 2181 N N . GLY A 1 271 ? 3.651 -4.470 0.564 1.00 95.12 271 GLY A N 1
ATOM 2182 C CA . GLY A 1 271 ? 2.876 -3.555 1.397 1.00 95.12 271 GLY A CA 1
ATOM 2183 C C . GLY A 1 271 ? 3.557 -2.225 1.714 1.00 95.12 271 GLY A C 1
ATOM 2184 O O . GLY A 1 271 ? 4.401 -2.134 2.612 1.00 95.12 271 GLY A O 1
ATOM 2185 N N . LEU A 1 272 ? 3.153 -1.153 1.027 1.00 95.44 272 LEU A N 1
ATOM 2186 C CA . LEU A 1 272 ? 3.617 0.220 1.271 1.00 95.44 272 LEU A CA 1
ATOM 2187 C C . LEU A 1 272 ? 2.877 0.884 2.448 1.00 95.44 272 LEU A C 1
ATOM 2189 O O . LEU A 1 272 ? 1.664 0.770 2.600 1.00 95.44 272 LEU A O 1
ATOM 2193 N N . THR A 1 273 ? 3.614 1.654 3.250 1.00 96.38 273 THR A N 1
ATOM 2194 C CA . THR A 1 273 ? 3.108 2.435 4.387 1.00 96.38 273 THR A CA 1
ATOM 2195 C C . THR A 1 273 ? 3.448 3.917 4.250 1.00 96.38 273 THR A C 1
ATOM 2197 O O . THR A 1 273 ? 4.615 4.301 4.113 1.00 96.38 273 THR A O 1
ATOM 2200 N N . ALA A 1 274 ? 2.435 4.779 4.356 1.00 95.50 274 ALA A N 1
ATOM 2201 C CA . ALA A 1 274 ? 2.597 6.229 4.484 1.00 95.50 274 ALA A CA 1
ATOM 2202 C C . ALA A 1 274 ? 1.341 6.895 5.048 1.00 95.50 274 ALA A C 1
ATOM 2204 O O . ALA A 1 274 ? 0.239 6.385 4.912 1.00 95.50 274 ALA A O 1
ATOM 2205 N N . LEU A 1 275 ? 1.488 8.067 5.678 1.00 93.56 275 LEU A N 1
ATOM 2206 C CA . LEU A 1 275 ? 0.369 8.831 6.259 1.00 93.56 275 LEU A CA 1
ATOM 2207 C C . LEU A 1 275 ? -0.489 8.038 7.274 1.00 93.56 275 LEU A C 1
ATOM 2209 O O . LEU A 1 275 ? -1.615 8.434 7.566 1.00 93.56 275 LEU A O 1
ATOM 2213 N N . GLY A 1 276 ? 0.047 6.969 7.876 1.00 90.94 276 GLY A N 1
ATOM 2214 C CA . GLY A 1 276 ? -0.710 6.077 8.768 1.00 90.94 276 GLY A CA 1
ATOM 2215 C C . GLY A 1 276 ? -1.676 5.143 8.031 1.00 90.94 276 GLY A C 1
ATOM 2216 O O . GLY A 1 276 ? -2.632 4.669 8.633 1.00 90.94 276 GLY A O 1
ATOM 2217 N N . LEU A 1 277 ? -1.444 4.936 6.735 1.00 94.50 277 LEU A N 1
ATOM 2218 C CA . LEU A 1 277 ? -2.133 3.989 5.869 1.00 94.50 277 LEU A CA 1
ATOM 2219 C C . LEU A 1 277 ? -1.157 2.917 5.407 1.00 94.50 277 LEU A C 1
ATOM 2221 O O . LEU A 1 277 ? 0.016 3.217 5.171 1.00 94.50 277 LEU A O 1
ATOM 2225 N N . ASN A 1 278 ? -1.679 1.714 5.221 1.00 96.50 278 ASN A N 1
ATOM 2226 C CA . ASN A 1 278 ? -0.991 0.569 4.656 1.00 96.50 278 ASN A CA 1
ATOM 2227 C C . ASN A 1 278 ? -1.774 0.081 3.445 1.00 96.50 278 ASN A C 1
ATOM 2229 O O . ASN A 1 278 ? -3.002 0.039 3.472 1.00 96.50 278 ASN A O 1
ATOM 2233 N N . THR A 1 279 ? -1.048 -0.234 2.391 1.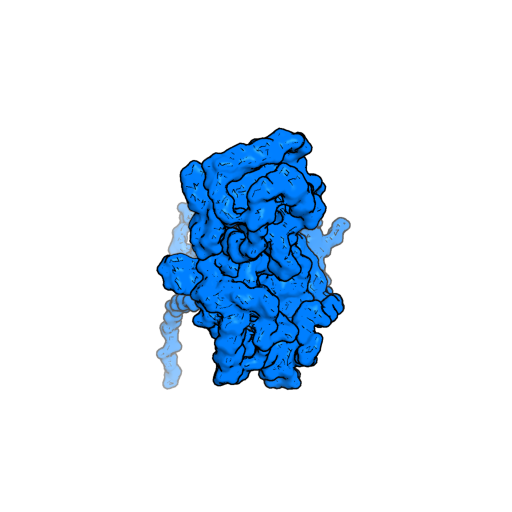00 96.06 279 THR A N 1
ATOM 2234 C CA . THR A 1 279 ? -1.540 -0.920 1.193 1.00 96.06 279 THR A CA 1
ATOM 2235 C C . THR A 1 279 ? -1.055 -2.359 1.215 1.00 96.06 279 THR A C 1
ATOM 2237 O O . THR A 1 279 ? -0.043 -2.619 1.878 1.00 96.06 279 THR A O 1
ATOM 2240 N N . ASP A 1 280 ? -1.707 -3.226 0.456 1.00 95.50 280 ASP A N 1
ATOM 2241 C CA . ASP A 1 280 ? -1.267 -4.602 0.238 1.00 95.50 280 ASP A CA 1
ATOM 2242 C C . ASP A 1 280 ? -1.592 -5.041 -1.186 1.00 95.50 280 ASP A C 1
ATOM 2244 O O . ASP A 1 280 ? -2.679 -4.786 -1.709 1.00 95.50 280 ASP A O 1
ATOM 2248 N N . THR A 1 281 ? -0.599 -5.580 -1.885 1.00 93.62 281 THR A N 1
ATOM 2249 C CA . THR A 1 281 ? -0.770 -5.967 -3.284 1.00 93.62 281 THR A CA 1
ATOM 2250 C C . THR A 1 281 ? 0.238 -7.026 -3.685 1.00 93.62 281 THR A C 1
ATOM 2252 O O . THR A 1 281 ? 1.438 -6.926 -3.405 1.00 93.62 281 THR A O 1
ATOM 2255 N N . GLN A 1 282 ? -0.268 -8.010 -4.423 1.00 93.38 282 GLN A N 1
ATOM 2256 C CA . GLN A 1 282 ? 0.503 -9.111 -4.968 1.00 93.38 282 GLN A CA 1
ATOM 2257 C C . GLN A 1 282 ? 0.387 -9.106 -6.479 1.00 93.38 282 GLN A C 1
ATOM 2259 O O . GLN A 1 282 ? -0.700 -9.205 -7.058 1.00 93.38 282 GLN A O 1
ATOM 2264 N N . HIS A 1 283 ? 1.542 -9.034 -7.130 1.00 92.69 283 HIS A N 1
ATOM 2265 C CA . HIS A 1 283 ? 1.657 -8.930 -8.574 1.00 92.69 283 HIS A CA 1
ATOM 2266 C C . HIS A 1 283 ? 2.545 -10.030 -9.143 1.00 92.69 283 HIS A C 1
ATOM 2268 O O . HIS A 1 283 ? 3.491 -10.501 -8.513 1.00 92.69 283 HIS A O 1
ATOM 2274 N N . LEU A 1 284 ? 2.277 -10.387 -10.399 1.00 91.62 284 LEU A N 1
ATOM 2275 C CA . LEU A 1 284 ? 3.066 -11.362 -11.144 1.00 91.62 284 LEU A CA 1
ATOM 2276 C C . LEU A 1 284 ? 3.883 -10.678 -12.237 1.00 91.62 284 LEU A C 1
ATOM 2278 O O . LEU A 1 284 ? 3.369 -9.819 -12.955 1.00 91.62 284 LEU A O 1
ATOM 2282 N N . ALA A 1 285 ? 5.123 -11.116 -12.434 1.00 90.81 285 ALA A N 1
ATOM 2283 C CA . ALA A 1 285 ? 5.979 -10.672 -13.528 1.00 90.81 285 ALA A CA 1
ATOM 2284 C C . ALA A 1 285 ? 6.530 -11.847 -14.327 1.00 90.81 285 ALA A C 1
ATOM 2286 O O . ALA A 1 285 ? 6.788 -12.914 -13.788 1.00 90.81 285 ALA A O 1
ATOM 2287 N N . TYR A 1 286 ? 6.761 -11.652 -15.618 1.00 90.19 286 TYR A N 1
ATOM 2288 C CA . TYR A 1 286 ? 7.431 -12.622 -16.472 1.00 90.19 286 TYR A CA 1
ATOM 2289 C C . TYR A 1 286 ? 8.710 -12.036 -17.047 1.00 90.19 286 TYR A C 1
ATOM 2291 O O . TYR A 1 286 ? 8.715 -10.924 -17.584 1.00 90.19 286 TYR A O 1
ATOM 2299 N N . VAL A 1 287 ? 9.794 -12.803 -16.951 1.00 89.19 287 VAL A N 1
ATOM 2300 C CA . VAL A 1 287 ? 11.108 -12.408 -17.456 1.00 89.19 287 VAL A CA 1
ATOM 2301 C C . VAL A 1 287 ? 11.223 -12.815 -18.921 1.00 89.19 287 VAL A C 1
ATOM 2303 O O . VAL A 1 287 ? 11.437 -13.982 -19.244 1.00 89.19 287 VAL A O 1
ATOM 2306 N N . LEU A 1 288 ? 11.064 -11.858 -19.833 1.00 85.38 288 LEU A N 1
ATOM 2307 C CA . LEU A 1 288 ? 11.105 -12.099 -21.272 1.00 85.38 288 LEU A CA 1
ATOM 2308 C C . LEU A 1 288 ? 12.515 -12.477 -21.744 1.00 85.38 288 LEU A C 1
ATOM 2310 O O . LEU A 1 288 ? 13.453 -11.712 -21.517 1.00 85.38 288 LEU A O 1
ATOM 2314 N N . PRO A 1 289 ? 12.673 -13.597 -22.472 1.00 82.62 289 PRO A N 1
ATOM 2315 C CA . PRO A 1 289 ? 13.920 -13.910 -23.160 1.00 82.62 289 PRO A CA 1
ATOM 2316 C C . PRO A 1 289 ? 14.309 -12.843 -24.202 1.00 82.62 289 PRO A C 1
ATOM 2318 O O . PRO A 1 289 ? 13.429 -12.215 -24.800 1.00 82.62 289 PRO A O 1
ATOM 2321 N N . PRO A 1 290 ? 15.610 -12.670 -24.501 1.00 79.56 290 PRO A N 1
ATOM 2322 C CA . PRO A 1 290 ? 16.059 -11.725 -25.520 1.00 79.56 290 PRO A CA 1
ATOM 2323 C C . PRO A 1 290 ? 15.406 -11.988 -26.884 1.00 79.56 290 PRO A C 1
ATOM 2325 O O . PRO A 1 290 ? 15.391 -13.116 -27.374 1.00 79.56 290 PRO A O 1
ATOM 2328 N N . GLY A 1 291 ? 14.874 -10.935 -27.510 1.00 73.06 291 GLY A N 1
ATOM 2329 C CA . GLY A 1 291 ? 14.200 -11.013 -28.812 1.00 73.06 291 GLY A CA 1
ATOM 2330 C C . GLY A 1 291 ? 12.728 -11.444 -28.765 1.00 73.06 291 GLY A C 1
ATOM 2331 O O . GLY A 1 291 ? 12.071 -11.402 -29.804 1.00 73.06 291 GLY A O 1
ATOM 2332 N N . HIS A 1 292 ? 12.196 -11.808 -27.593 1.00 76.06 292 HIS A N 1
ATOM 2333 C CA . HIS A 1 292 ? 10.771 -12.079 -27.397 1.00 76.06 292 HIS A CA 1
ATOM 2334 C C . HIS A 1 292 ? 9.999 -10.785 -27.086 1.00 76.06 292 HIS A C 1
ATOM 2336 O O . HIS A 1 292 ? 10.528 -9.801 -26.570 1.00 76.06 292 HIS A O 1
ATOM 2342 N N . THR A 1 293 ? 8.709 -10.783 -27.397 1.00 78.12 293 THR A N 1
ATOM 2343 C CA . THR A 1 293 ? 7.761 -9.694 -27.148 1.00 78.12 293 THR A CA 1
ATOM 2344 C C . THR A 1 293 ? 6.619 -10.159 -26.246 1.00 78.12 293 THR A C 1
ATOM 2346 O O . THR A 1 293 ? 6.484 -11.345 -25.957 1.00 78.12 293 THR A O 1
ATOM 2349 N N . LYS A 1 294 ? 5.718 -9.246 -25.848 1.00 76.31 294 LYS A N 1
ATOM 2350 C CA . LYS A 1 294 ? 4.502 -9.600 -25.082 1.00 76.31 294 LYS A CA 1
ATOM 2351 C C . LYS A 1 294 ? 3.672 -10.726 -25.710 1.00 76.31 294 LYS A C 1
ATOM 2353 O O . LYS A 1 294 ? 2.947 -11.413 -25.004 1.00 76.31 294 LYS A O 1
ATOM 2358 N N . LYS A 1 295 ? 3.736 -10.883 -27.037 1.00 79.44 295 LYS A N 1
ATOM 2359 C CA . LYS A 1 295 ? 2.996 -11.921 -27.769 1.00 79.44 295 LYS A CA 1
ATOM 2360 C C . LYS A 1 295 ? 3.587 -13.317 -27.587 1.00 79.44 295 LYS A C 1
ATOM 2362 O O . LYS A 1 295 ? 2.892 -14.290 -27.838 1.00 79.44 295 LYS A O 1
ATOM 2367 N N . ASP A 1 296 ? 4.842 -13.388 -27.161 1.00 81.94 296 ASP A N 1
ATOM 2368 C CA . ASP A 1 296 ? 5.599 -14.625 -26.991 1.00 81.94 296 ASP A CA 1
ATOM 2369 C C . ASP A 1 296 ? 5.528 -15.143 -25.541 1.00 81.94 296 ASP A C 1
ATOM 2371 O O . ASP A 1 296 ? 6.205 -16.109 -25.189 1.00 81.94 296 ASP A O 1
ATOM 2375 N N . ILE A 1 297 ? 4.724 -14.496 -24.687 1.00 86.69 297 ILE A N 1
ATOM 2376 C CA . ILE A 1 297 ? 4.402 -14.981 -23.342 1.00 86.69 297 ILE A CA 1
ATOM 2377 C C . ILE A 1 297 ? 3.508 -16.226 -23.488 1.00 86.69 297 ILE A C 1
ATOM 2379 O O . ILE A 1 297 ? 2.511 -16.151 -24.212 1.00 86.69 297 ILE A O 1
ATOM 2383 N N . PRO A 1 298 ? 3.817 -17.347 -22.804 1.00 88.88 298 PRO A N 1
ATOM 2384 C CA . PRO A 1 298 ? 2.996 -18.556 -22.857 1.00 88.88 298 PRO A CA 1
ATOM 2385 C C . PRO A 1 298 ? 1.522 -18.281 -22.528 1.00 88.88 298 PRO A C 1
ATOM 2387 O O . PRO A 1 298 ? 1.201 -17.604 -21.545 1.00 88.88 298 PRO A O 1
ATOM 2390 N N . ALA A 1 299 ? 0.618 -18.823 -23.342 1.00 90.50 299 ALA A N 1
ATOM 2391 C CA . ALA A 1 299 ? -0.817 -18.602 -23.221 1.00 90.50 299 ALA A CA 1
ATOM 2392 C C . ALA A 1 299 ? -1.379 -19.206 -21.926 1.00 90.50 299 ALA A C 1
ATOM 2394 O O . ALA A 1 299 ? -2.252 -18.594 -21.310 1.00 90.50 299 ALA A O 1
ATOM 2395 N N . GLY A 1 300 ? -0.840 -20.341 -21.465 1.00 89.50 300 GLY A N 1
ATOM 2396 C CA . GLY A 1 300 ? -1.211 -20.945 -20.185 1.00 89.50 300 GLY A CA 1
ATOM 2397 C C . GLY A 1 300 ? -0.933 -20.033 -18.982 1.00 89.50 300 GLY A C 1
ATOM 2398 O O . GLY A 1 300 ? -1.738 -19.974 -18.055 1.00 89.50 300 GLY A O 1
ATOM 2399 N N . LEU A 1 301 ? 0.139 -19.229 -19.015 1.00 89.81 301 LEU A N 1
ATOM 2400 C CA . LEU A 1 301 ? 0.422 -18.252 -17.950 1.00 89.81 301 LEU A CA 1
ATOM 2401 C C . LEU A 1 301 ? -0.612 -17.120 -17.930 1.00 89.81 301 LEU A C 1
ATOM 2403 O O . LEU A 1 301 ? -1.087 -16.717 -16.868 1.00 89.81 301 LEU A O 1
ATOM 2407 N N . LEU A 1 302 ? -0.998 -16.632 -19.110 1.00 90.31 302 LEU A N 1
ATOM 2408 C CA . LEU A 1 302 ? -2.034 -15.607 -19.239 1.00 90.31 302 LEU A CA 1
ATOM 2409 C C . LEU A 1 302 ? -3.409 -16.141 -18.813 1.00 90.31 302 LEU A C 1
ATOM 2411 O O . LEU A 1 302 ? -4.165 -15.418 -18.167 1.00 90.31 302 LEU A O 1
ATOM 2415 N N . ALA A 1 303 ? -3.721 -17.399 -19.128 1.00 92.06 303 ALA A N 1
ATOM 2416 C CA . ALA A 1 303 ? -4.957 -18.053 -18.708 1.00 92.06 303 ALA A CA 1
ATOM 2417 C C . ALA A 1 303 ? -5.032 -18.219 -17.180 1.00 92.06 303 ALA A C 1
ATOM 2419 O O . ALA A 1 303 ? -6.076 -17.939 -16.590 1.00 92.06 303 ALA A O 1
ATOM 2420 N N . GLY A 1 304 ? -3.927 -18.595 -16.525 1.00 91.62 304 GLY A N 1
ATOM 2421 C CA . GLY A 1 304 ? -3.844 -18.671 -15.062 1.00 91.62 304 GLY A CA 1
ATOM 2422 C C . GLY A 1 304 ? -4.104 -17.320 -14.392 1.00 91.62 304 GLY A C 1
ATOM 2423 O O . GLY A 1 304 ? -4.975 -17.210 -13.528 1.00 91.62 304 GLY A O 1
ATOM 2424 N N . LEU A 1 305 ? -3.449 -16.261 -14.878 1.00 91.62 305 LEU A N 1
ATOM 2425 C CA . LEU A 1 305 ? -3.677 -14.888 -14.416 1.00 91.62 305 LEU A CA 1
ATOM 2426 C C . LEU A 1 305 ? -5.129 -14.423 -14.634 1.00 91.62 305 LEU A C 1
ATOM 2428 O O . LEU A 1 305 ? -5.709 -13.747 -13.783 1.00 91.62 305 LEU A O 1
ATOM 2432 N N . GLN A 1 306 ? -5.743 -14.769 -15.769 1.00 92.75 306 GLN A N 1
ATOM 2433 C CA . GLN A 1 306 ? -7.146 -14.437 -16.043 1.00 92.75 306 GLN A CA 1
ATOM 2434 C C . GLN A 1 306 ? -8.101 -15.139 -15.074 1.00 92.75 306 GLN A C 1
ATOM 2436 O O . GLN A 1 306 ? -9.059 -14.513 -14.620 1.00 92.75 306 GLN A O 1
ATOM 2441 N N . LYS A 1 307 ? -7.832 -16.401 -14.718 1.00 94.31 307 LYS A N 1
ATOM 2442 C CA . LYS A 1 307 ? -8.611 -17.122 -13.701 1.00 94.31 307 LYS A CA 1
ATOM 2443 C C . LYS A 1 307 ? -8.474 -16.488 -12.319 1.00 94.31 307 LYS A C 1
ATOM 2445 O O . LYS A 1 307 ? -9.485 -16.321 -11.646 1.00 94.31 307 LYS A O 1
ATOM 2450 N N . GLY A 1 308 ? -7.269 -16.074 -11.926 1.00 93.50 308 GLY A N 1
ATOM 2451 C CA . GLY A 1 308 ? -7.060 -15.338 -10.675 1.00 93.50 308 GLY A CA 1
ATOM 2452 C C . GLY A 1 308 ? -7.847 -14.021 -10.637 1.00 93.50 308 GLY A C 1
ATOM 2453 O O . GLY A 1 308 ? -8.622 -13.785 -9.713 1.00 93.50 308 GLY A O 1
ATOM 2454 N N . ASN A 1 309 ? -7.767 -13.216 -11.702 1.00 93.81 309 ASN A N 1
ATOM 2455 C CA . ASN A 1 309 ? -8.574 -11.997 -11.841 1.00 93.81 309 ASN A CA 1
ATOM 2456 C C . ASN A 1 309 ? -10.089 -12.281 -11.791 1.00 93.81 309 ASN A C 1
ATOM 2458 O O . ASN A 1 309 ? -10.860 -11.476 -11.266 1.00 93.81 309 ASN A O 1
ATOM 2462 N N . ARG A 1 310 ? -10.536 -13.413 -12.355 1.00 94.88 310 ARG A N 1
ATOM 2463 C CA . ARG A 1 310 ? -11.940 -13.833 -12.290 1.00 94.88 310 ARG A CA 1
ATOM 2464 C C . ARG A 1 310 ? -12.349 -14.185 -10.863 1.00 94.88 310 ARG A C 1
ATOM 2466 O O . ARG A 1 310 ? -13.426 -13.773 -10.445 1.00 94.88 310 ARG A O 1
ATOM 2473 N N . LEU A 1 311 ? -11.498 -14.879 -10.111 1.00 95.31 311 LEU A N 1
ATOM 2474 C CA . LEU A 1 311 ? -11.768 -15.187 -8.710 1.00 95.31 311 LEU A CA 1
ATOM 2475 C C . LEU A 1 311 ? -11.843 -13.913 -7.851 1.00 95.31 311 LEU A C 1
ATOM 2477 O O . LEU A 1 311 ? -12.746 -13.805 -7.026 1.00 95.31 311 LEU A O 1
ATOM 2481 N N . GLN A 1 312 ? -11.003 -12.904 -8.117 1.00 94.56 312 GLN A N 1
ATOM 2482 C CA . GLN A 1 312 ? -11.112 -11.600 -7.445 1.00 94.56 312 GLN A CA 1
ATOM 2483 C C . GLN A 1 312 ? -12.464 -10.929 -7.737 1.00 94.56 312 GLN A C 1
ATOM 2485 O O . GLN A 1 312 ? -13.099 -10.390 -6.832 1.00 94.56 312 GLN A O 1
ATOM 2490 N N . ASP A 1 313 ? -12.944 -10.990 -8.987 1.00 94.50 313 ASP A N 1
ATOM 2491 C CA . ASP A 1 313 ? -14.274 -10.476 -9.346 1.00 94.50 313 ASP A CA 1
ATOM 2492 C C . ASP A 1 313 ? -15.403 -11.233 -8.619 1.00 94.50 313 ASP A C 1
ATOM 2494 O O . ASP A 1 313 ? -16.375 -10.606 -8.193 1.00 94.50 313 ASP A O 1
ATOM 2498 N N . ILE A 1 314 ? -15.282 -12.559 -8.467 1.00 95.38 314 ILE A N 1
ATOM 2499 C CA . ILE A 1 314 ? -16.251 -13.390 -7.734 1.00 95.38 314 ILE A CA 1
ATOM 2500 C C . ILE A 1 314 ? -16.314 -12.946 -6.272 1.00 95.38 314 ILE A C 1
ATOM 2502 O O . ILE A 1 314 ? -17.396 -12.584 -5.807 1.00 95.38 314 ILE A O 1
ATOM 2506 N N . VAL A 1 315 ? -15.172 -12.905 -5.575 1.00 95.69 315 VAL A N 1
ATOM 2507 C CA . VAL A 1 315 ? -15.112 -12.503 -4.159 1.00 95.69 315 VAL A CA 1
ATOM 2508 C C . VAL A 1 315 ? -15.687 -11.100 -3.977 1.00 95.69 315 VAL A C 1
ATOM 2510 O O . VAL A 1 315 ? -16.582 -10.906 -3.153 1.00 95.69 315 VAL A O 1
ATOM 2513 N N . LYS A 1 316 ? -15.274 -10.140 -4.816 1.00 94.88 316 LYS A N 1
ATOM 2514 C CA . LYS A 1 316 ? -15.789 -8.764 -4.780 1.00 94.88 316 LYS A CA 1
ATOM 2515 C C . LYS A 1 316 ? -17.313 -8.703 -4.939 1.00 94.88 316 LYS A C 1
ATOM 2517 O O . LYS A 1 316 ? -17.966 -7.938 -4.244 1.00 94.88 316 LYS A O 1
ATOM 2522 N N . SER A 1 317 ? -17.896 -9.522 -5.819 1.00 94.38 317 SER A N 1
ATOM 2523 C CA . SER A 1 317 ? -19.350 -9.535 -6.058 1.00 94.38 317 SER A CA 1
ATOM 2524 C C . SER A 1 317 ? -20.180 -10.102 -4.894 1.00 94.38 317 SER A C 1
ATOM 2526 O O . SER A 1 317 ? -21.372 -9.795 -4.765 1.00 94.38 317 SER A O 1
ATOM 2528 N N . HIS A 1 318 ? -19.559 -10.928 -4.047 1.00 95.25 318 HIS A N 1
ATOM 2529 C CA . HIS A 1 318 ? -20.175 -11.493 -2.846 1.00 95.25 318 HIS A CA 1
ATOM 2530 C C . HIS A 1 318 ? -19.908 -10.665 -1.589 1.00 95.25 318 HIS A C 1
ATOM 2532 O O . HIS A 1 318 ? -20.657 -10.795 -0.621 1.00 95.25 318 HIS A O 1
ATOM 2538 N N . LEU A 1 319 ? -18.896 -9.796 -1.609 1.00 93.62 319 LEU A N 1
ATOM 2539 C CA . LEU A 1 319 ? -18.574 -8.881 -0.523 1.00 93.62 319 LEU A CA 1
ATOM 2540 C C . LEU A 1 319 ? -19.726 -7.880 -0.341 1.00 93.62 319 LEU A C 1
ATOM 2542 O O . LEU A 1 319 ? -19.888 -6.939 -1.111 1.00 93.62 319 LEU A O 1
ATOM 2546 N N . LYS A 1 320 ? -20.586 -8.097 0.657 1.00 93.00 320 LYS A N 1
ATOM 2547 C CA . LYS A 1 320 ? -21.770 -7.258 0.900 1.00 93.00 320 LYS A CA 1
ATOM 2548 C C . LYS A 1 320 ? -21.867 -6.882 2.373 1.00 93.00 320 LYS A C 1
ATOM 2550 O O . LYS A 1 320 ? -21.800 -7.786 3.208 1.00 93.00 320 LYS A O 1
ATOM 2555 N N . PRO A 1 321 ? -22.072 -5.593 2.701 1.00 93.44 321 PRO A N 1
ATOM 2556 C CA . PRO A 1 321 ? -22.276 -5.176 4.080 1.00 93.44 321 PRO A CA 1
ATOM 2557 C C . PRO A 1 321 ? -23.407 -5.953 4.760 1.00 93.44 321 PRO A C 1
ATOM 2559 O O . PRO A 1 321 ? -24.450 -6.217 4.158 1.00 93.44 321 PRO A O 1
ATOM 2562 N N . GLY A 1 322 ? -23.186 -6.321 6.019 1.00 92.62 322 GLY A N 1
ATOM 2563 C CA . GLY A 1 322 ? -24.120 -7.089 6.841 1.00 92.62 322 GLY A CA 1
ATOM 2564 C C . GLY A 1 322 ? -23.987 -8.613 6.747 1.00 92.62 322 GLY A C 1
ATOM 2565 O O . GLY A 1 322 ? -24.436 -9.282 7.674 1.00 92.62 322 GLY A O 1
ATOM 2566 N N . LEU A 1 323 ? -23.358 -9.165 5.701 1.00 95.88 323 LEU A N 1
ATOM 2567 C CA . LEU A 1 323 ? -22.967 -10.583 5.685 1.00 95.88 323 LEU A CA 1
ATOM 2568 C C . LEU A 1 323 ? -21.739 -10.810 6.567 1.00 95.88 323 LEU A C 1
ATOM 2570 O O . LEU A 1 323 ? -20.943 -9.890 6.755 1.00 95.88 323 LEU A O 1
ATOM 2574 N N . THR A 1 324 ? -21.546 -12.027 7.066 1.00 97.06 324 THR A N 1
ATOM 2575 C CA . THR A 1 324 ? -20.300 -12.396 7.754 1.00 97.06 324 THR A CA 1
ATOM 2576 C C . THR A 1 324 ? -19.191 -12.747 6.761 1.00 97.06 324 THR A C 1
ATOM 2578 O O . THR A 1 324 ? -19.454 -13.139 5.619 1.00 97.06 324 THR A O 1
ATOM 2581 N N . GLY A 1 325 ? -17.931 -12.652 7.188 1.00 96.50 325 GLY A N 1
ATOM 2582 C CA . GLY A 1 325 ? -16.792 -13.102 6.379 1.00 96.50 325 GLY A CA 1
ATOM 2583 C C . GLY A 1 325 ? -16.906 -14.575 5.948 1.00 96.50 325 GLY A C 1
ATOM 2584 O O . GLY A 1 325 ? -16.619 -14.918 4.801 1.00 96.50 325 GLY A O 1
ATOM 2585 N N . ASN A 1 326 ? -17.428 -15.436 6.826 1.00 97.69 326 ASN A N 1
ATOM 2586 C CA . ASN A 1 326 ? -17.674 -16.856 6.566 1.00 97.69 326 ASN A CA 1
ATOM 2587 C C . ASN A 1 326 ? -18.789 -17.081 5.532 1.00 97.69 326 ASN A C 1
ATOM 2589 O O . ASN A 1 326 ? -18.672 -17.964 4.679 1.00 97.69 326 ASN A O 1
ATOM 2593 N N . GLU A 1 327 ? -19.847 -16.267 5.548 1.00 97.62 327 GLU A N 1
ATOM 2594 C CA . GLU A 1 327 ? -20.893 -16.311 4.522 1.00 97.62 327 GLU A CA 1
ATOM 2595 C C . GLU A 1 327 ? -20.356 -15.895 3.148 1.00 97.62 327 GLU A C 1
ATOM 2597 O O . GLU A 1 327 ? -20.645 -16.562 2.149 1.00 97.62 327 GLU A O 1
ATOM 2602 N N . VAL A 1 328 ? -19.545 -14.833 3.089 1.00 97.00 328 VAL A N 1
ATOM 2603 C CA . VAL A 1 328 ? -18.900 -14.382 1.844 1.00 97.00 328 VAL A CA 1
ATOM 2604 C C . VAL A 1 328 ? -17.936 -15.446 1.317 1.00 97.00 328 VAL A C 1
ATOM 2606 O O . VAL A 1 328 ? -17.959 -15.744 0.119 1.00 97.00 328 VAL A O 1
ATOM 2609 N N . LEU A 1 329 ? -17.145 -16.076 2.193 1.00 97.25 329 LEU A N 1
ATOM 2610 C CA . LEU A 1 329 ? -16.238 -17.170 1.837 1.00 97.25 329 LEU A CA 1
ATOM 2611 C C . LEU A 1 329 ? -17.004 -18.351 1.231 1.00 97.25 329 LEU A C 1
ATOM 2613 O O . LEU A 1 329 ? -16.665 -18.814 0.142 1.00 97.25 329 LEU A O 1
ATOM 2617 N N . ALA A 1 330 ? -18.054 -18.820 1.908 1.00 96.94 330 ALA A N 1
ATOM 2618 C CA . ALA A 1 330 ? -18.845 -19.963 1.461 1.00 96.94 330 ALA A CA 1
ATOM 2619 C C . ALA A 1 330 ? -19.515 -19.704 0.101 1.00 96.94 330 ALA A C 1
ATOM 2621 O O . ALA A 1 330 ? -19.494 -20.570 -0.779 1.00 96.94 330 ALA A O 1
ATOM 2622 N N . GLN A 1 331 ? -20.072 -18.506 -0.102 1.00 97.44 331 GLN A N 1
ATOM 2623 C CA . GLN A 1 331 ? -20.676 -18.117 -1.380 1.00 97.44 331 GLN A CA 1
ATOM 2624 C C . GLN A 1 331 ? -19.635 -18.019 -2.501 1.00 97.44 331 GLN A C 1
ATOM 2626 O O . GLN A 1 331 ? -19.847 -18.573 -3.580 1.00 97.44 331 GLN A O 1
ATOM 2631 N N . SER A 1 332 ? -18.492 -17.384 -2.230 1.00 96.94 332 SER A N 1
ATOM 2632 C CA . SER A 1 332 ? -17.417 -17.205 -3.212 1.00 96.94 332 SER A CA 1
ATOM 2633 C C . SER A 1 332 ? -16.798 -18.537 -3.624 1.00 96.94 332 SER A C 1
ATOM 2635 O O . SER A 1 332 ? -16.608 -18.781 -4.812 1.00 96.94 332 SER A O 1
ATOM 2637 N N . ARG A 1 333 ? -16.554 -19.447 -2.670 1.00 95.75 333 ARG A N 1
ATOM 2638 C CA . ARG A 1 333 ? -16.051 -20.803 -2.948 1.00 95.75 333 ARG A CA 1
ATOM 2639 C C . ARG A 1 333 ? -17.038 -21.621 -3.774 1.00 95.75 333 ARG A C 1
ATOM 2641 O O . ARG A 1 333 ? -16.628 -22.336 -4.682 1.00 95.75 333 ARG A O 1
ATOM 2648 N N . LYS A 1 334 ? -18.340 -21.498 -3.502 1.00 96.69 334 LYS A N 1
ATOM 2649 C CA . LYS A 1 334 ? -19.370 -22.157 -4.311 1.00 96.69 334 LYS A CA 1
ATOM 2650 C C . LYS A 1 334 ? -19.320 -21.682 -5.769 1.00 96.69 334 LYS A C 1
ATOM 2652 O O . LYS A 1 334 ? -19.243 -22.520 -6.661 1.00 96.69 334 LYS A O 1
ATOM 2657 N N . ALA A 1 335 ? -19.307 -20.368 -6.002 1.00 96.75 335 ALA A N 1
ATOM 2658 C CA . ALA A 1 335 ? -19.210 -19.799 -7.348 1.00 96.75 335 ALA A CA 1
ATOM 2659 C C . ALA A 1 335 ? -17.883 -20.167 -8.044 1.00 96.75 335 ALA A C 1
ATOM 2661 O O . ALA A 1 335 ? -17.873 -20.527 -9.218 1.00 96.75 335 ALA A O 1
ATOM 2662 N N . MET A 1 336 ? -16.774 -20.157 -7.299 1.00 95.19 336 MET A N 1
ATOM 2663 C CA . MET A 1 336 ? -15.452 -20.590 -7.763 1.00 95.19 336 MET A CA 1
ATOM 2664 C C . MET A 1 336 ? -15.474 -22.038 -8.287 1.00 95.19 336 MET A C 1
ATOM 2666 O O . MET A 1 336 ? -15.014 -22.291 -9.401 1.00 95.19 336 MET A O 1
ATOM 2670 N N . HIS A 1 337 ? -16.054 -22.976 -7.529 1.00 94.75 337 HIS A N 1
ATOM 2671 C CA . HIS A 1 337 ? -16.172 -24.378 -7.946 1.00 94.75 337 HIS A CA 1
ATOM 2672 C C . HIS A 1 337 ? -17.148 -24.575 -9.116 1.00 94.75 337 HIS A C 1
ATOM 2674 O O . HIS A 1 337 ? -16.890 -25.400 -9.990 1.00 94.75 337 HIS A O 1
ATOM 2680 N N . GLU A 1 338 ? -18.246 -23.813 -9.175 1.00 96.12 338 GLU A N 1
ATOM 2681 C CA . GLU A 1 338 ? -19.183 -23.831 -10.311 1.00 96.12 338 GLU A CA 1
ATOM 2682 C C . GLU A 1 338 ? -18.521 -23.362 -11.621 1.00 96.12 338 GLU A C 1
ATOM 2684 O O . GLU A 1 338 ? -18.841 -23.883 -12.691 1.00 96.12 338 GLU A O 1
ATOM 2689 N N . GLU A 1 339 ? -17.558 -22.437 -11.545 1.00 96.06 339 GLU A N 1
ATOM 2690 C CA . GLU A 1 339 ? -16.745 -21.982 -12.685 1.00 96.06 339 GLU A CA 1
ATOM 2691 C C . GLU A 1 339 ? -15.508 -22.864 -12.961 1.00 96.06 339 GLU A C 1
ATOM 2693 O O . GLU A 1 339 ? -14.754 -22.595 -13.900 1.00 96.06 339 GLU A O 1
ATOM 2698 N N . GLY A 1 340 ? -15.292 -23.936 -12.187 1.00 94.00 340 GLY A N 1
ATOM 2699 C CA . GLY A 1 340 ? -14.155 -24.850 -12.356 1.00 94.00 340 GLY A CA 1
ATOM 2700 C C . GLY A 1 340 ? -12.798 -24.206 -12.050 1.00 94.00 340 GLY A C 1
ATOM 2701 O O . GLY A 1 340 ? -11.788 -24.542 -12.679 1.00 94.00 340 GLY A O 1
ATOM 2702 N N . ILE A 1 341 ? -12.779 -23.237 -11.133 1.00 94.62 341 ILE A N 1
ATOM 2703 C CA . ILE A 1 341 ? -11.565 -22.601 -10.625 1.00 94.62 341 ILE A CA 1
ATOM 2704 C C . ILE A 1 341 ? -11.137 -23.355 -9.362 1.00 94.62 341 ILE A C 1
ATOM 2706 O O . ILE A 1 341 ? -11.927 -23.537 -8.441 1.00 94.62 341 ILE A O 1
ATOM 2710 N N . GLU A 1 342 ? -9.879 -23.780 -9.314 1.00 92.12 342 GLU A N 1
ATOM 2711 C CA . GLU A 1 342 ? -9.270 -24.370 -8.120 1.00 92.12 342 GLU A CA 1
ATOM 2712 C C . GLU A 1 342 ? -8.329 -23.344 -7.491 1.00 92.12 342 GLU A C 1
ATOM 2714 O O . GLU A 1 342 ? -7.571 -22.677 -8.197 1.00 92.12 342 GLU A O 1
ATOM 2719 N N . GLY A 1 343 ? -8.391 -23.177 -6.173 1.00 90.88 343 GLY A N 1
ATOM 2720 C CA . GLY A 1 343 ? -7.650 -22.127 -5.484 1.00 90.88 343 GLY A CA 1
ATOM 2721 C C . GLY A 1 343 ? -8.045 -21.965 -4.022 1.00 90.88 343 GLY A C 1
ATOM 2722 O O . GLY A 1 343 ? -8.835 -22.743 -3.475 1.00 90.88 343 GLY A O 1
ATOM 2723 N N . ARG A 1 344 ? -7.487 -20.939 -3.378 1.00 92.38 344 ARG A N 1
ATOM 2724 C CA . ARG A 1 344 ? -7.806 -20.564 -1.994 1.00 92.38 344 ARG A CA 1
ATOM 2725 C C . ARG A 1 344 ? -8.024 -19.063 -1.891 1.00 92.38 344 ARG A C 1
ATOM 2727 O O . ARG A 1 344 ? -7.387 -18.292 -2.604 1.00 92.38 344 ARG A O 1
ATOM 2734 N N . ILE A 1 345 ? -8.930 -18.682 -0.998 1.00 94.69 345 ILE A N 1
ATOM 2735 C CA . ILE A 1 345 ? -9.299 -17.290 -0.729 1.00 94.69 345 ILE A CA 1
ATOM 2736 C C . ILE A 1 345 ? -8.793 -16.925 0.665 1.00 94.69 345 ILE A C 1
ATOM 2738 O O . ILE A 1 345 ? -9.086 -17.643 1.624 1.00 94.69 345 ILE A O 1
ATOM 2742 N N . TYR A 1 346 ? -8.050 -15.832 0.776 1.00 94.25 346 TYR A N 1
ATOM 2743 C CA . TYR A 1 346 ? -7.650 -15.255 2.050 1.00 94.25 346 TYR A CA 1
ATOM 2744 C C . TYR A 1 346 ? -7.749 -13.747 1.912 1.00 94.25 346 TYR A C 1
ATOM 2746 O O . TYR A 1 346 ? -6.873 -13.130 1.350 1.00 94.25 346 TYR A O 1
ATOM 2754 N N . CYS A 1 347 ? -8.843 -13.150 2.358 1.00 95.50 347 CYS A N 1
ATOM 2755 C CA . CYS A 1 347 ? -9.033 -11.714 2.206 1.00 95.50 347 CYS A CA 1
ATOM 2756 C C . CYS A 1 347 ? -9.235 -11.080 3.583 1.00 95.50 347 CYS A C 1
ATOM 2758 O O . CYS A 1 347 ? -9.986 -11.612 4.412 1.00 95.50 347 CYS A O 1
ATOM 2760 N N . HIS A 1 348 ? -8.643 -9.914 3.819 1.00 95.81 348 HIS A N 1
ATOM 2761 C CA . HIS A 1 348 ? -8.686 -9.242 5.116 1.00 95.81 348 HIS A CA 1
ATOM 2762 C C . HIS A 1 348 ? -8.965 -7.737 4.997 1.00 95.81 348 HIS A C 1
ATOM 2764 O O . HIS A 1 348 ? -8.742 -7.125 3.952 1.00 95.81 348 HIS A O 1
ATOM 2770 N N . PRO A 1 349 ? -9.442 -7.096 6.076 1.00 95.69 349 PRO A N 1
ATOM 2771 C CA . PRO A 1 349 ? -9.552 -5.648 6.142 1.00 95.69 349 PRO A CA 1
ATOM 2772 C C . PRO A 1 349 ? -8.172 -5.001 6.066 1.00 95.69 349 PRO A C 1
ATOM 2774 O O . PRO A 1 349 ? -7.204 -5.538 6.607 1.00 95.69 349 PRO A O 1
ATOM 2777 N N . ILE A 1 350 ? -8.107 -3.797 5.506 1.00 95.69 350 ILE A N 1
ATOM 2778 C CA . ILE A 1 350 ? -6.867 -3.022 5.424 1.00 95.69 350 ILE A CA 1
ATOM 2779 C C . ILE A 1 350 ? -7.093 -1.534 5.725 1.00 95.69 350 ILE A C 1
ATOM 2781 O O . ILE A 1 350 ? -8.222 -1.038 5.744 1.00 95.69 350 ILE A O 1
ATOM 2785 N N . GLY A 1 351 ? -6.020 -0.813 6.048 1.00 92.69 351 GLY A N 1
ATOM 2786 C CA . GLY A 1 351 ? -6.024 0.633 6.243 1.00 92.69 351 GLY A CA 1
ATOM 2787 C C . GLY A 1 351 ? -4.985 1.056 7.271 1.00 92.69 351 GLY A C 1
ATOM 2788 O O . GLY A 1 351 ? -3.819 1.247 6.943 1.00 92.69 351 GLY A O 1
ATOM 2789 N N . ASP A 1 352 ? -5.399 1.209 8.529 1.00 91.75 352 ASP A N 1
ATOM 2790 C CA . ASP A 1 352 ? -4.515 1.625 9.631 1.00 91.75 352 ASP A CA 1
ATOM 2791 C C . ASP A 1 352 ? -3.420 0.579 9.943 1.00 91.75 352 ASP A C 1
ATOM 2793 O O . ASP A 1 352 ? -2.322 0.936 10.374 1.00 91.75 352 ASP A O 1
ATOM 2797 N N . TRP A 1 353 ? -3.705 -0.696 9.661 1.00 93.62 353 TRP A N 1
ATOM 2798 C CA . TRP A 1 353 ? -2.789 -1.843 9.695 1.00 93.62 353 TRP A CA 1
ATOM 2799 C C . TRP A 1 353 ? -2.896 -2.615 8.372 1.00 93.62 353 TRP A C 1
ATOM 2801 O O . TRP A 1 353 ? -3.898 -2.452 7.676 1.00 93.62 353 TRP A O 1
ATOM 2811 N N . GLY A 1 354 ? -1.893 -3.442 8.041 1.00 92.00 354 GLY A N 1
ATOM 2812 C CA . GLY A 1 354 ? -1.973 -4.386 6.912 1.00 92.00 354 GLY A CA 1
ATOM 2813 C C . GLY A 1 354 ? -3.135 -5.363 7.100 1.00 92.00 354 GLY A C 1
ATOM 2814 O O . GLY A 1 354 ? -4.114 -5.319 6.367 1.00 92.00 354 GLY A O 1
ATOM 2815 N N . HIS A 1 355 ? -3.120 -6.105 8.212 1.00 93.69 355 HIS A N 1
ATOM 2816 C CA . HIS A 1 355 ? -4.287 -6.840 8.714 1.00 93.69 355 HIS A CA 1
ATOM 2817 C C . HIS A 1 355 ? -5.090 -5.963 9.689 1.00 93.69 355 HIS A C 1
ATOM 2819 O O . HIS A 1 355 ? -4.845 -5.978 10.896 1.00 93.69 355 HIS A O 1
ATOM 2825 N N . SER A 1 356 ? -6.001 -5.139 9.171 1.00 94.50 356 SER A N 1
ATOM 2826 C CA . SER A 1 356 ? -6.803 -4.188 9.957 1.00 94.50 356 SER A CA 1
ATOM 2827 C C . SER A 1 356 ? -8.025 -4.839 10.627 1.00 94.50 356 SER A C 1
ATOM 2829 O O . SER A 1 356 ? -8.314 -6.020 10.443 1.00 94.50 356 SER A O 1
ATOM 2831 N N . ALA A 1 357 ? -8.760 -4.069 11.434 1.00 94.38 357 ALA A N 1
ATOM 2832 C CA . ALA A 1 357 ? -9.949 -4.564 12.126 1.00 94.38 357 ALA A CA 1
ATOM 2833 C C . ALA A 1 357 ? -11.125 -4.784 11.166 1.00 94.38 357 ALA A C 1
ATOM 2835 O O . ALA A 1 357 ? -11.448 -3.916 10.355 1.00 94.38 357 ALA A O 1
ATOM 2836 N N . GLY A 1 358 ? -11.813 -5.914 11.319 1.00 94.25 358 GLY A N 1
ATOM 2837 C CA . GLY A 1 358 ? -13.005 -6.264 10.550 1.00 94.25 358 GLY A CA 1
ATOM 2838 C C . GLY A 1 358 ? -13.106 -7.770 10.338 1.00 94.25 358 GLY A C 1
ATOM 2839 O O . GLY A 1 358 ? -12.337 -8.534 10.922 1.00 94.25 358 GLY A O 1
ATOM 2840 N N . ALA A 1 359 ? -14.072 -8.186 9.521 1.00 95.31 359 ALA A N 1
ATOM 2841 C CA . ALA A 1 359 ? -14.235 -9.594 9.191 1.00 95.31 359 ALA A CA 1
ATOM 2842 C C . ALA A 1 359 ? -13.078 -10.105 8.339 1.00 95.31 359 ALA A C 1
ATOM 2844 O O . ALA A 1 359 ? -12.573 -9.351 7.521 1.00 95.31 359 ALA A O 1
ATOM 2845 N N . VAL A 1 360 ? -12.697 -11.368 8.515 1.00 95.50 360 VAL A N 1
ATOM 2846 C CA . VAL A 1 360 ? -11.718 -12.069 7.668 1.00 95.50 360 VAL A CA 1
ATOM 2847 C C . VAL A 1 360 ? -12.457 -13.077 6.786 1.00 95.50 360 VAL A C 1
ATOM 2849 O O . VAL A 1 360 ? -13.379 -13.751 7.243 1.00 95.50 360 VAL A O 1
ATOM 2852 N N . ILE A 1 361 ? -12.061 -13.204 5.520 1.00 95.94 361 ILE A N 1
ATOM 2853 C CA . ILE A 1 361 ? -12.695 -14.096 4.541 1.00 95.94 361 ILE A CA 1
ATOM 2854 C C . ILE A 1 361 ? -11.692 -15.181 4.166 1.00 95.94 361 ILE A C 1
ATOM 2856 O O . ILE A 1 361 ? -10.869 -15.012 3.268 1.00 95.94 361 ILE A O 1
ATOM 2860 N N . GLY A 1 362 ? -11.790 -16.310 4.864 1.00 92.38 362 GLY A N 1
ATOM 2861 C CA . GLY A 1 362 ? -10.887 -17.446 4.688 1.00 92.38 362 GLY A CA 1
ATOM 2862 C C . GLY A 1 362 ? -9.470 -17.173 5.188 1.00 92.38 362 GLY A C 1
ATOM 2863 O O . GLY A 1 362 ? -9.111 -16.054 5.525 1.00 92.38 362 GLY A O 1
ATOM 2864 N N . MET A 1 363 ? -8.670 -18.228 5.266 1.00 88.06 363 MET A N 1
ATOM 2865 C CA . MET A 1 363 ? -7.210 -18.178 5.390 1.00 88.06 363 MET A CA 1
ATOM 2866 C C . MET A 1 363 ? -6.632 -19.317 4.562 1.00 88.06 363 MET A C 1
ATOM 2868 O O . MET A 1 363 ? -7.326 -20.303 4.303 1.00 88.06 363 MET A O 1
ATOM 2872 N N . THR A 1 364 ? -5.355 -19.257 4.192 1.00 80.19 364 THR A N 1
ATOM 2873 C CA . THR A 1 364 ? -4.721 -20.297 3.359 1.00 80.19 364 THR A CA 1
ATOM 2874 C C . THR A 1 364 ? -4.920 -21.726 3.894 1.00 80.19 364 THR A C 1
ATOM 2876 O O . THR A 1 364 ? -5.007 -22.666 3.103 1.00 80.19 364 THR A O 1
ATOM 2879 N N . ASN A 1 365 ? -5.057 -21.901 5.210 1.00 82.75 365 ASN A N 1
ATOM 2880 C CA . ASN A 1 365 ? -5.351 -23.160 5.902 1.00 82.75 365 ASN A CA 1
ATOM 2881 C C . ASN A 1 365 ? -6.816 -23.325 6.366 1.00 82.75 365 ASN A C 1
ATOM 2883 O O . ASN A 1 365 ? -7.216 -24.445 6.679 1.00 82.75 365 ASN A O 1
ATOM 2887 N N . LEU A 1 366 ? -7.613 -22.253 6.421 1.00 87.81 366 LEU A N 1
ATOM 2888 C CA . LEU A 1 366 ? -8.999 -22.256 6.906 1.00 87.81 366 LEU A CA 1
ATOM 2889 C C . LEU A 1 366 ? -9.960 -21.843 5.792 1.00 87.81 366 LEU A C 1
ATOM 2891 O O . LEU A 1 366 ? -10.324 -20.679 5.642 1.00 87.81 366 LEU A O 1
ATOM 2895 N N . GLN A 1 367 ? -10.364 -22.823 4.992 1.00 91.19 367 GLN A N 1
ATOM 2896 C CA . GLN A 1 367 ? -11.240 -22.613 3.840 1.00 91.19 367 GLN A CA 1
ATOM 2897 C C . GLN A 1 367 ? -12.713 -22.980 4.093 1.00 91.19 367 GLN A C 1
ATOM 2899 O O . GLN A 1 367 ? -13.569 -22.622 3.288 1.00 91.19 367 GLN A O 1
ATOM 2904 N N . ASP A 1 368 ? -13.011 -23.650 5.209 1.00 90.62 368 ASP A N 1
ATOM 2905 C CA . ASP A 1 368 ? -14.384 -23.969 5.639 1.00 90.62 368 ASP A CA 1
ATOM 2906 C C . ASP A 1 368 ? -14.985 -22.886 6.554 1.00 90.62 368 ASP A C 1
ATOM 2908 O O . ASP A 1 368 ? -16.181 -22.900 6.841 1.00 90.62 368 ASP A O 1
ATOM 2912 N N . GLY A 1 369 ? -14.154 -21.945 7.004 1.00 91.12 369 GLY A N 1
ATOM 2913 C CA . GLY A 1 369 ? -14.530 -20.832 7.866 1.00 91.12 369 GLY A CA 1
ATOM 2914 C C . GLY A 1 369 ? -13.405 -20.445 8.824 1.00 91.12 369 GLY A C 1
ATOM 2915 O O . GLY A 1 369 ? -12.597 -21.281 9.231 1.00 91.12 369 GLY A O 1
ATOM 2916 N N . VAL A 1 370 ? -13.363 -19.167 9.186 1.00 92.50 370 VAL A N 1
ATOM 2917 C CA . VAL A 1 370 ? -12.443 -18.598 10.172 1.00 92.50 370 VAL A CA 1
ATOM 2918 C C . VAL A 1 370 ? -13.232 -18.358 11.461 1.00 92.50 370 VAL A C 1
ATOM 2920 O O . VAL A 1 370 ? -14.136 -17.517 11.458 1.00 92.50 370 VAL A O 1
ATOM 2923 N N . PRO A 1 371 ? -12.934 -19.075 12.559 1.00 93.12 371 PRO A N 1
ATOM 2924 C CA . PRO A 1 371 ? -13.623 -18.872 13.830 1.00 93.12 371 PRO A CA 1
ATOM 2925 C C . PRO A 1 371 ? -13.475 -17.432 14.325 1.00 93.12 371 PRO A C 1
ATOM 2927 O O . PRO A 1 371 ? -12.374 -16.880 14.267 1.00 93.12 371 PRO A O 1
ATOM 2930 N N . VAL A 1 372 ? -14.561 -16.848 14.841 1.00 92.25 372 VAL A N 1
ATOM 2931 C CA . VAL A 1 372 ? -14.622 -15.502 15.442 1.00 92.25 372 VAL A CA 1
ATOM 2932 C C . VAL A 1 372 ? -14.418 -14.377 14.432 1.00 92.25 372 VAL A C 1
ATOM 2934 O O . VAL A 1 372 ? -15.340 -13.608 14.178 1.00 92.25 372 VAL A O 1
ATOM 2937 N N . LEU A 1 373 ? -13.235 -14.275 13.822 1.00 92.81 373 LEU A N 1
ATOM 2938 C CA . LEU A 1 373 ? -12.913 -13.209 12.870 1.00 92.81 373 LEU A CA 1
ATOM 2939 C C . LEU A 1 373 ? -13.739 -13.317 11.585 1.00 92.81 373 LEU A C 1
ATOM 2941 O O . LEU A 1 373 ? -14.121 -12.297 11.023 1.00 92.81 373 LEU A O 1
ATOM 2945 N N . GLY A 1 374 ? -14.052 -14.532 11.129 1.00 93.88 374 GLY A N 1
ATOM 2946 C CA . GLY A 1 374 ? -14.945 -14.737 9.988 1.00 93.88 374 GLY A CA 1
ATOM 2947 C C . GLY A 1 374 ? -16.424 -14.554 10.325 1.00 93.88 374 GLY A C 1
ATOM 2948 O O . GLY A 1 374 ? -17.233 -14.384 9.419 1.00 93.88 374 GLY A O 1
ATOM 2949 N N . ASP A 1 375 ? -16.792 -14.543 11.607 1.00 95.38 375 ASP A N 1
ATOM 2950 C CA . ASP A 1 375 ? -18.176 -14.339 12.053 1.00 95.38 375 ASP A CA 1
ATOM 2951 C C . ASP A 1 375 ? -18.524 -12.853 12.223 1.00 95.38 375 ASP A C 1
ATOM 2953 O O . ASP A 1 375 ? -19.694 -12.493 12.372 1.00 95.38 375 ASP A O 1
ATOM 2957 N N . LEU A 1 376 ? -17.520 -11.971 12.167 1.00 95.31 376 LEU A N 1
ATOM 2958 C CA . LEU A 1 376 ? -17.739 -10.531 12.148 1.00 95.31 376 LEU A CA 1
ATOM 2959 C C . LEU A 1 376 ? -18.484 -10.120 10.866 1.00 95.31 376 LEU A C 1
ATOM 2961 O O . LEU A 1 376 ? -18.240 -10.684 9.794 1.00 95.31 376 LEU A O 1
ATOM 2965 N N . PRO A 1 377 ? -19.378 -9.121 10.948 1.00 95.44 377 PRO A N 1
ATOM 2966 C CA . PRO A 1 377 ? -20.066 -8.603 9.780 1.00 95.44 377 PRO A CA 1
ATOM 2967 C C . PRO A 1 377 ? -19.120 -7.750 8.930 1.00 95.44 377 PRO A C 1
ATOM 2969 O O . PRO A 1 377 ? -18.301 -6.987 9.448 1.00 95.44 377 PRO A O 1
ATOM 2972 N N . ILE A 1 378 ? -19.293 -7.820 7.615 1.00 95.19 378 ILE A N 1
ATOM 2973 C CA . ILE A 1 378 ? -18.726 -6.861 6.674 1.00 95.19 378 ILE A CA 1
ATOM 2974 C C . ILE A 1 378 ? -19.382 -5.504 6.928 1.00 95.19 378 ILE A C 1
ATOM 2976 O O . ILE A 1 378 ? -20.611 -5.386 6.970 1.00 95.19 378 ILE A O 1
ATOM 2980 N N . LEU A 1 379 ? -18.553 -4.483 7.116 1.00 92.38 379 LEU A N 1
ATOM 2981 C CA . LEU A 1 379 ? -18.988 -3.134 7.450 1.00 92.38 379 LEU A CA 1
ATOM 2982 C C . LEU A 1 379 ? -19.002 -2.246 6.207 1.00 92.38 379 LEU A C 1
ATOM 2984 O O . LEU A 1 379 ? -18.248 -2.451 5.257 1.00 92.38 379 LEU A O 1
ATOM 2988 N N . GLU A 1 380 ? -19.851 -1.224 6.232 1.00 88.69 380 GLU A N 1
ATOM 2989 C CA . GLU A 1 380 ? -19.753 -0.126 5.274 1.00 88.69 380 GLU A CA 1
ATOM 2990 C C . GLU A 1 380 ? -18.501 0.720 5.574 1.00 88.69 380 GLU A C 1
ATOM 2992 O O . GLU A 1 380 ? -18.041 0.793 6.714 1.00 88.69 380 GLU A O 1
ATOM 2997 N N . ASN A 1 381 ? -17.978 1.417 4.563 1.00 87.00 381 ASN A N 1
ATOM 2998 C CA . ASN A 1 381 ? -16.878 2.390 4.693 1.00 87.00 381 ASN A CA 1
ATOM 2999 C C . ASN A 1 381 ? -15.541 1.816 5.158 1.00 87.00 381 ASN A C 1
ATOM 3001 O O . ASN A 1 381 ? -14.748 2.541 5.753 1.00 87.00 381 ASN A O 1
ATOM 3005 N N . MET A 1 382 ? -15.269 0.545 4.890 1.00 91.69 382 MET A N 1
ATOM 3006 C CA . MET A 1 382 ? -13.956 -0.048 5.128 1.00 91.69 382 MET A CA 1
ATOM 3007 C C . MET A 1 382 ? -13.203 -0.271 3.813 1.00 91.69 382 MET A C 1
ATOM 3009 O O . MET A 1 382 ? -13.786 -0.220 2.725 1.00 91.69 382 MET A O 1
ATOM 3013 N N . TYR A 1 383 ? -11.897 -0.502 3.925 1.00 94.88 383 TYR A N 1
ATOM 3014 C CA . TYR A 1 383 ? -11.072 -0.999 2.828 1.00 94.88 383 TYR A CA 1
ATOM 3015 C C . TYR A 1 383 ? -10.769 -2.471 3.070 1.00 94.88 383 TYR A C 1
ATOM 3017 O O . TYR A 1 383 ? -10.751 -2.933 4.216 1.00 94.88 383 TYR A O 1
ATOM 3025 N N . TYR A 1 384 ? -10.574 -3.201 1.985 1.00 95.06 384 TYR A N 1
ATOM 3026 C CA . TYR A 1 384 ? -10.426 -4.641 2.016 1.00 95.06 384 TYR A CA 1
ATOM 3027 C C . TYR A 1 384 ? -9.370 -5.063 1.006 1.00 95.06 384 TYR A C 1
ATOM 3029 O O . TYR A 1 384 ? -9.444 -4.631 -0.140 1.00 95.06 384 TYR A O 1
ATOM 3037 N N . SER A 1 385 ? -8.438 -5.914 1.413 1.00 96.00 385 SER A N 1
ATOM 3038 C CA . SER A 1 385 ? -7.525 -6.562 0.487 1.00 96.00 385 SER A CA 1
ATOM 3039 C C . SER A 1 385 ? -8.137 -7.875 0.004 1.00 96.00 385 SER A C 1
ATOM 3041 O O . SER A 1 385 ? -8.519 -8.729 0.813 1.00 96.00 385 SER A O 1
ATOM 3043 N N . ILE A 1 386 ? -8.306 -8.024 -1.313 1.00 95.81 386 ILE A N 1
ATOM 3044 C CA . ILE A 1 386 ? -8.780 -9.267 -1.934 1.00 95.81 386 ILE A CA 1
ATOM 3045 C C . ILE A 1 386 ? -7.571 -10.098 -2.360 1.00 95.81 386 ILE A C 1
ATOM 3047 O O . ILE A 1 386 ? -7.182 -10.086 -3.533 1.00 95.81 386 ILE A O 1
ATOM 3051 N N . GLU A 1 387 ? -7.028 -10.845 -1.405 1.00 94.19 387 GLU A N 1
ATOM 3052 C CA . GLU A 1 387 ? -5.945 -11.804 -1.607 1.00 94.19 387 GLU A CA 1
ATOM 3053 C C . GLU A 1 387 ? -6.474 -13.227 -1.876 1.00 94.19 387 GLU A C 1
ATOM 3055 O O . GLU A 1 387 ? -7.448 -13.727 -1.294 1.00 94.19 387 GLU A O 1
ATOM 3060 N N . LEU A 1 388 ? -5.844 -13.896 -2.839 1.00 94.19 388 LEU A N 1
ATOM 3061 C CA . LEU A 1 388 ? -6.166 -15.258 -3.238 1.00 94.19 388 LEU A CA 1
ATOM 3062 C C . LEU A 1 388 ? -5.055 -15.861 -4.083 1.00 94.19 388 LEU A C 1
ATOM 3064 O O . LEU A 1 388 ? -4.198 -15.168 -4.625 1.00 94.19 388 LEU A O 1
ATOM 3068 N N . PHE A 1 389 ? -5.141 -17.167 -4.305 1.00 92.06 389 PHE A N 1
ATOM 3069 C CA . PHE A 1 389 ? -4.389 -17.798 -5.377 1.00 92.06 389 PHE A CA 1
ATOM 3070 C C . PHE A 1 389 ? -5.228 -18.816 -6.135 1.00 92.06 389 PHE A C 1
ATOM 3072 O O . PHE A 1 389 ? -6.130 -19.448 -5.581 1.00 92.06 389 PHE A O 1
ATOM 3079 N N . VAL A 1 390 ? -4.882 -19.002 -7.406 1.00 92.88 390 VAL A N 1
ATOM 3080 C CA . VAL A 1 390 ? -5.475 -20.019 -8.282 1.00 92.88 390 VAL A CA 1
ATOM 3081 C C . VAL A 1 390 ? -4.420 -21.025 -8.714 1.00 92.88 390 VAL A C 1
ATOM 3083 O O . VAL A 1 390 ? -3.292 -20.659 -9.033 1.00 92.88 390 VAL A O 1
ATOM 3086 N N . GLU A 1 391 ? -4.804 -22.293 -8.778 1.00 91.62 391 GLU A N 1
ATOM 3087 C CA . GLU A 1 391 ? -4.006 -23.365 -9.361 1.00 91.62 391 GLU A CA 1
ATOM 3088 C C . GLU A 1 391 ? -4.417 -23.577 -10.822 1.00 91.62 391 GLU A C 1
ATOM 3090 O O . GLU A 1 391 ? -5.591 -23.776 -11.150 1.00 91.62 391 GLU A O 1
ATOM 3095 N N . HIS A 1 392 ? -3.450 -23.534 -11.737 1.00 92.00 392 HIS A N 1
ATOM 3096 C CA . HIS A 1 392 ? -3.714 -23.754 -13.153 1.00 92.00 392 HIS A CA 1
ATOM 3097 C C . HIS A 1 392 ? -2.611 -24.575 -13.818 1.00 92.00 392 HIS A C 1
ATOM 3099 O O . HIS A 1 392 ? -1.426 -24.274 -13.699 1.00 92.00 392 HIS A O 1
ATOM 3105 N N . PHE A 1 393 ? -3.025 -25.619 -14.540 1.00 91.44 393 PHE A N 1
ATOM 3106 C CA . PHE A 1 393 ? -2.138 -26.411 -15.382 1.00 91.44 393 PHE A CA 1
ATOM 3107 C C . PHE A 1 393 ? -1.699 -25.611 -16.610 1.00 91.44 393 PHE A C 1
ATOM 3109 O O . PHE A 1 393 ? -2.534 -25.188 -17.408 1.00 91.44 393 PHE A O 1
ATOM 3116 N N . VAL A 1 394 ? -0.389 -25.421 -16.752 1.00 89.81 394 VAL A N 1
ATOM 3117 C CA . VAL A 1 394 ? 0.240 -24.674 -17.842 1.00 89.81 394 VAL A CA 1
ATOM 3118 C C . VAL A 1 394 ? 0.839 -25.682 -18.814 1.00 89.81 394 VAL A C 1
ATOM 3120 O O . VAL A 1 394 ? 1.892 -26.266 -18.550 1.00 89.81 394 VAL A O 1
ATOM 3123 N N . GLU A 1 395 ? 0.161 -25.896 -19.942 1.00 89.06 395 GLU A N 1
ATOM 3124 C CA . GLU A 1 395 ? 0.541 -26.904 -20.941 1.00 89.06 395 GLU A CA 1
ATOM 3125 C C . GLU A 1 395 ? 1.973 -26.704 -21.451 1.00 89.06 395 GLU A C 1
ATOM 3127 O O . GLU A 1 395 ? 2.724 -27.669 -21.585 1.00 89.06 395 GLU A O 1
ATOM 3132 N N . GLU A 1 396 ? 2.391 -25.454 -21.663 1.00 88.19 396 GLU A N 1
ATOM 3133 C CA . GLU A 1 396 ? 3.717 -25.113 -22.187 1.00 88.19 396 GLU A CA 1
ATOM 3134 C C . GLU A 1 396 ? 4.859 -25.477 -21.231 1.00 88.19 396 GLU A C 1
ATOM 3136 O O . GLU A 1 396 ? 6.003 -25.615 -21.666 1.00 88.19 396 GLU A O 1
ATOM 3141 N N . ARG A 1 397 ? 4.559 -25.639 -19.938 1.00 83.44 397 ARG A N 1
ATOM 3142 C CA . ARG A 1 397 ? 5.514 -26.081 -18.914 1.00 83.44 397 ARG A CA 1
ATOM 3143 C C . ARG A 1 397 ? 5.261 -27.506 -18.423 1.00 83.44 397 ARG A C 1
ATOM 3145 O O . ARG A 1 397 ? 6.099 -28.055 -17.715 1.00 83.44 397 ARG A O 1
ATOM 3152 N N . ASN A 1 398 ? 4.144 -28.113 -18.829 1.00 87.06 398 ASN A N 1
ATOM 3153 C CA . ASN A 1 398 ? 3.688 -29.426 -18.378 1.00 87.06 398 ASN A CA 1
ATOM 3154 C C . ASN A 1 398 ? 3.659 -29.551 -16.839 1.00 87.06 398 ASN A C 1
ATOM 3156 O O . ASN A 1 398 ? 4.032 -30.581 -16.275 1.00 87.06 398 ASN A O 1
ATOM 3160 N N . GLU A 1 399 ? 3.233 -28.487 -16.158 1.00 87.81 399 GLU A N 1
ATOM 3161 C CA . GLU A 1 399 ? 3.145 -28.417 -14.698 1.00 87.81 399 GLU A CA 1
ATOM 3162 C C . GLU A 1 399 ? 1.952 -27.558 -14.256 1.00 87.81 399 GLU A C 1
ATOM 3164 O O . GLU A 1 399 ? 1.489 -26.681 -14.988 1.00 87.81 399 GLU A O 1
ATOM 3169 N N . THR A 1 400 ? 1.448 -27.803 -13.046 1.00 87.50 400 THR A N 1
ATOM 3170 C CA . THR A 1 400 ? 0.469 -26.918 -12.400 1.00 87.50 400 THR A CA 1
ATOM 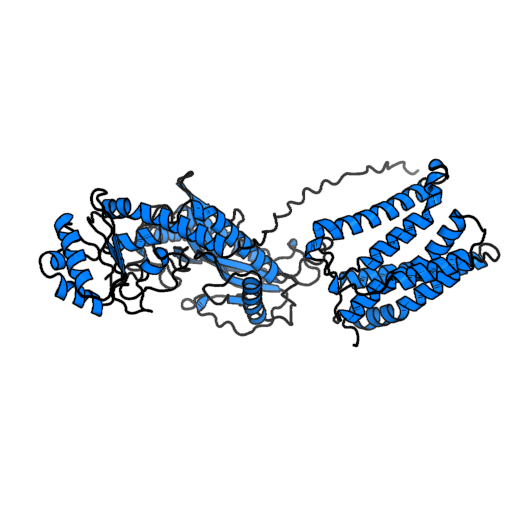3171 C C . THR A 1 400 ? 1.208 -25.823 -11.651 1.00 87.50 400 THR A C 1
ATOM 3173 O O . THR A 1 400 ? 2.017 -26.120 -10.772 1.00 87.50 400 THR A O 1
ATOM 3176 N N . LEU A 1 401 ? 0.913 -24.571 -11.992 1.00 88.00 401 LEU A N 1
ATOM 3177 C CA . LEU A 1 401 ? 1.445 -23.386 -11.330 1.00 88.00 401 LEU A CA 1
ATOM 3178 C C . LEU A 1 401 ? 0.387 -22.736 -10.446 1.00 88.00 401 LEU A C 1
ATOM 3180 O O . LEU A 1 401 ? -0.817 -22.881 -10.675 1.00 88.00 401 LEU A O 1
ATOM 3184 N N . VAL A 1 402 ? 0.867 -21.991 -9.457 1.00 88.50 402 VAL A N 1
ATOM 3185 C CA . VAL A 1 402 ? 0.043 -21.179 -8.564 1.00 88.50 402 VAL A CA 1
ATOM 3186 C C . VAL A 1 402 ? 0.136 -19.717 -8.988 1.00 88.50 402 VAL A C 1
ATOM 3188 O O . VAL A 1 402 ? 1.223 -19.222 -9.265 1.00 88.50 402 VAL A O 1
ATOM 3191 N N . PHE A 1 403 ? -1.005 -19.037 -9.042 1.00 91.38 403 PHE A N 1
ATOM 3192 C CA . PHE A 1 403 ? -1.142 -17.637 -9.437 1.00 91.38 403 PHE A CA 1
ATOM 3193 C C . PHE A 1 403 ? -1.695 -16.836 -8.249 1.00 91.38 403 PHE A C 1
ATOM 3195 O O . PHE A 1 403 ? -2.915 -16.656 -8.177 1.00 91.38 403 PHE A O 1
ATOM 3202 N N . PRO A 1 404 ? -0.835 -16.430 -7.295 1.00 91.25 404 PRO A N 1
ATOM 3203 C CA . PRO A 1 404 ? -1.210 -15.512 -6.221 1.00 91.25 404 PRO A CA 1
ATOM 3204 C C . PRO A 1 404 ? -1.476 -14.112 -6.780 1.00 91.25 404 PRO A C 1
ATOM 3206 O O . PRO A 1 404 ? -0.762 -13.659 -7.679 1.00 91.25 404 PRO A O 1
ATOM 3209 N N . LEU A 1 405 ? -2.537 -13.472 -6.296 1.00 93.31 405 LEU A N 1
ATOM 3210 C CA . LEU A 1 405 ? -2.952 -12.123 -6.667 1.00 93.31 405 LEU A CA 1
ATOM 3211 C C . LEU A 1 405 ? -3.629 -11.451 -5.481 1.00 93.31 405 LEU A C 1
ATOM 3213 O O . LEU A 1 405 ? -4.455 -12.065 -4.803 1.00 93.31 405 LEU A O 1
ATOM 3217 N N . GLU A 1 406 ? -3.372 -10.160 -5.330 1.00 94.69 406 GLU A N 1
ATOM 3218 C CA . GLU A 1 406 ? -3.945 -9.367 -4.256 1.00 94.69 406 GLU A CA 1
ATOM 3219 C C . GLU A 1 406 ? -4.141 -7.922 -4.702 1.00 94.69 406 GLU A C 1
ATOM 3221 O O . GLU A 1 406 ? -3.241 -7.313 -5.281 1.00 94.69 406 GLU A O 1
ATOM 3226 N N . GLU A 1 407 ? -5.343 -7.399 -4.457 1.00 93.88 407 GLU A N 1
ATOM 3227 C CA . GLU A 1 407 ? -5.712 -6.020 -4.766 1.00 93.88 407 GLU A CA 1
ATOM 3228 C C . GLU A 1 407 ? -6.637 -5.427 -3.707 1.00 93.88 407 GLU A C 1
ATOM 3230 O O . GLU A 1 407 ? -7.662 -6.020 -3.351 1.00 93.88 407 GLU A O 1
ATOM 3235 N N . ASP A 1 408 ? -6.331 -4.191 -3.322 1.00 95.00 408 ASP A N 1
ATOM 3236 C CA . ASP A 1 408 ? -7.140 -3.412 -2.396 1.00 95.00 408 ASP A CA 1
ATOM 3237 C C . ASP A 1 408 ? -8.402 -2.832 -3.073 1.00 95.00 408 ASP A C 1
ATOM 3239 O O . ASP A 1 408 ? -8.378 -2.164 -4.121 1.00 95.00 408 ASP A O 1
ATOM 3243 N N . VAL A 1 409 ? -9.540 -3.035 -2.413 1.00 94.75 409 VAL A N 1
ATOM 3244 C CA . VAL A 1 409 ? -10.854 -2.486 -2.759 1.00 94.75 409 VAL A CA 1
ATOM 3245 C C . VAL A 1 409 ? -11.394 -1.605 -1.635 1.00 94.75 409 VAL A C 1
ATOM 3247 O O . VAL A 1 409 ? -11.044 -1.750 -0.463 1.00 94.75 409 VAL A O 1
ATOM 3250 N N . TYR A 1 410 ? -12.291 -0.690 -1.984 1.00 93.38 410 TYR A N 1
ATOM 3251 C CA . TYR A 1 410 ? -12.982 0.165 -1.027 1.00 93.38 410 TYR A CA 1
ATOM 3252 C C . TYR A 1 410 ? -14.491 0.140 -1.249 1.00 93.38 410 TYR A C 1
ATOM 3254 O O . TYR A 1 410 ? -14.967 -0.023 -2.373 1.00 93.38 410 TYR A O 1
ATOM 3262 N N . TRP A 1 411 ? -15.243 0.327 -0.167 1.00 90.19 411 TRP A N 1
ATOM 3263 C CA . TRP A 1 411 ? -16.679 0.557 -0.250 1.00 90.19 411 TRP A CA 1
ATOM 3264 C C . TRP A 1 411 ? -16.960 1.992 -0.700 1.00 90.19 411 TRP A C 1
ATOM 3266 O O . TRP A 1 411 ? -16.652 2.946 0.023 1.00 90.19 411 TRP A O 1
ATOM 3276 N N . ASP A 1 412 ? -17.557 2.157 -1.878 1.00 88.06 412 ASP A N 1
ATOM 3277 C CA . ASP A 1 412 ? -17.984 3.462 -2.365 1.00 88.06 412 ASP A CA 1
ATOM 3278 C C . ASP A 1 412 ? -19.387 3.792 -1.837 1.00 88.06 412 ASP A C 1
ATOM 3280 O O . ASP A 1 412 ? -20.376 3.102 -2.088 1.00 88.06 412 ASP A O 1
ATOM 3284 N N . LEU A 1 413 ? -19.477 4.891 -1.091 1.00 82.62 413 LEU A N 1
ATOM 3285 C CA . LEU A 1 413 ? -20.720 5.377 -0.502 1.00 82.62 413 LEU A CA 1
ATOM 3286 C C . LEU A 1 413 ? -21.740 5.886 -1.517 1.00 82.62 413 LEU A C 1
ATOM 3288 O O . LEU A 1 413 ? -22.932 5.928 -1.200 1.00 82.62 413 LEU A O 1
ATOM 3292 N N . GLU A 1 414 ? -21.290 6.329 -2.689 1.00 84.94 414 GLU A N 1
ATOM 3293 C CA . GLU A 1 414 ? -22.162 6.874 -3.726 1.00 84.94 414 GLU A CA 1
ATOM 3294 C C . GLU A 1 414 ? -22.804 5.753 -4.540 1.00 84.94 414 GLU A C 1
ATOM 3296 O O . GLU A 1 414 ? -24.024 5.745 -4.726 1.00 84.94 414 GLU A O 1
ATOM 3301 N N . THR A 1 415 ? -22.003 4.783 -4.984 1.00 86.50 415 THR A N 1
ATOM 3302 C CA . THR A 1 415 ? -22.484 3.639 -5.771 1.00 86.50 415 THR A CA 1
ATOM 3303 C C . THR A 1 415 ? -23.072 2.530 -4.898 1.00 86.50 415 THR A C 1
ATOM 3305 O O . THR A 1 415 ? -23.894 1.755 -5.389 1.00 86.50 415 THR A O 1
ATOM 3308 N N . LYS A 1 416 ? -22.720 2.496 -3.602 1.00 86.94 416 LYS A N 1
ATOM 3309 C CA . LYS A 1 416 ? -23.024 1.404 -2.661 1.00 86.94 416 LYS A CA 1
ATOM 3310 C C . LYS A 1 416 ? -22.528 0.054 -3.175 1.00 86.94 416 LYS A C 1
ATOM 3312 O O . LYS A 1 416 ? -23.245 -0.946 -3.096 1.00 86.94 416 LYS A O 1
ATOM 3317 N N . ASP A 1 417 ? -21.324 0.057 -3.728 1.00 89.06 417 ASP A N 1
ATOM 3318 C CA . ASP A 1 417 ? -20.651 -1.131 -4.233 1.00 89.06 417 ASP A CA 1
ATOM 3319 C C . ASP A 1 417 ? -19.150 -1.072 -3.916 1.00 89.06 417 ASP A C 1
ATOM 3321 O O . ASP A 1 417 ? -18.605 -0.028 -3.542 1.00 89.06 417 ASP A O 1
ATOM 3325 N N . TRP A 1 418 ? -18.480 -2.213 -4.048 1.00 89.88 418 TRP A N 1
ATOM 3326 C CA . TRP A 1 418 ? -17.038 -2.323 -3.875 1.00 89.88 418 TRP A CA 1
ATOM 3327 C C . TRP A 1 418 ? -16.307 -1.980 -5.164 1.00 89.88 418 TRP A C 1
ATOM 3329 O O . TRP A 1 418 ? -16.435 -2.659 -6.193 1.00 89.88 418 TRP A O 1
ATOM 3339 N N . GLU A 1 419 ? -15.461 -0.966 -5.082 1.00 89.94 419 GLU A N 1
ATOM 3340 C CA . GLU A 1 419 ? -14.655 -0.480 -6.191 1.00 89.94 419 GLU A CA 1
ATOM 3341 C C . GLU A 1 419 ? -13.175 -0.767 -5.953 1.00 89.94 419 GLU A C 1
ATOM 3343 O O . GLU A 1 419 ? -12.687 -0.792 -4.824 1.00 89.94 419 GLU A O 1
ATOM 3348 N N . ARG A 1 420 ? -12.442 -1.003 -7.042 1.00 87.00 420 ARG A N 1
ATOM 3349 C CA . ARG A 1 420 ? -10.983 -1.135 -6.973 1.00 87.00 420 ARG A CA 1
ATOM 3350 C C . ARG A 1 420 ? -10.367 0.247 -6.798 1.00 87.00 420 ARG A C 1
ATOM 3352 O O . ARG A 1 420 ? -10.818 1.206 -7.423 1.00 87.00 420 ARG A O 1
ATOM 3359 N N . LEU A 1 421 ? -9.303 0.350 -6.006 1.00 82.38 421 LEU A N 1
ATOM 3360 C CA . LEU A 1 421 ? -8.575 1.619 -5.863 1.00 82.38 421 LEU A CA 1
ATOM 3361 C C . LEU A 1 421 ? -7.821 2.006 -7.132 1.00 82.38 421 LEU A C 1
ATOM 3363 O O . LEU A 1 421 ? -7.656 3.192 -7.413 1.00 82.38 421 LEU A O 1
ATOM 3367 N N . VAL A 1 422 ? -7.411 1.004 -7.908 1.00 75.56 422 VAL A N 1
ATOM 3368 C CA . VAL A 1 422 ? -6.817 1.156 -9.231 1.00 75.56 422 VAL A CA 1
ATOM 3369 C C . VAL A 1 422 ? -7.744 0.494 -10.250 1.00 75.56 422 VAL A C 1
ATOM 3371 O O . VAL A 1 422 ? -8.121 -0.664 -10.114 1.00 75.56 422 VAL A O 1
ATOM 3374 N N . ALA A 1 423 ? -8.136 1.229 -11.296 1.00 58.12 423 ALA A N 1
ATOM 3375 C CA . ALA A 1 423 ? -9.105 0.738 -12.286 1.00 58.12 423 ALA A CA 1
ATOM 3376 C C . ALA A 1 423 ? -8.590 -0.448 -13.129 1.00 58.12 423 ALA A C 1
ATOM 3378 O O . ALA A 1 423 ? -9.370 -1.147 -13.782 1.00 58.12 423 ALA A O 1
ATOM 3379 N N . SER A 1 424 ? -7.274 -0.655 -13.153 1.00 59.03 424 SER A N 1
ATOM 3380 C CA . SER A 1 424 ? -6.631 -1.721 -13.914 1.00 59.03 424 SER A CA 1
ATOM 3381 C C . SER A 1 424 ? -6.757 -3.064 -13.200 1.00 59.03 424 SER A C 1
ATOM 3383 O O . SER A 1 424 ? -6.620 -3.157 -11.989 1.00 59.03 424 SER A O 1
ATOM 3385 N N . ARG A 1 425 ? -6.986 -4.126 -13.977 1.00 66.88 425 ARG A N 1
ATOM 3386 C CA . ARG A 1 425 ? -6.811 -5.507 -13.505 1.00 66.88 425 ARG A CA 1
ATOM 3387 C C . ARG A 1 425 ? -5.326 -5.824 -13.388 1.00 66.88 425 ARG A C 1
ATOM 3389 O O . ARG A 1 425 ? -4.541 -5.277 -14.172 1.00 66.88 425 ARG A O 1
ATOM 3396 N N . VAL A 1 426 ? -4.972 -6.752 -12.500 1.00 63.91 426 VAL A N 1
ATOM 3397 C CA . VAL A 1 426 ? -3.593 -7.233 -12.396 1.00 63.91 426 VAL A CA 1
ATOM 3398 C C . VAL A 1 426 ? -3.180 -7.812 -13.742 1.00 63.91 426 VAL A C 1
ATOM 3400 O O . VAL A 1 426 ? -3.839 -8.703 -14.294 1.00 63.91 426 VAL A O 1
ATOM 3403 N N . TYR A 1 427 ? -2.101 -7.269 -14.291 1.00 72.44 427 TYR A N 1
ATOM 3404 C CA . TYR A 1 427 ? -1.480 -7.752 -15.513 1.00 72.44 427 TYR A CA 1
ATOM 3405 C C . TYR A 1 427 ? -0.111 -8.339 -15.203 1.00 72.44 427 TYR A C 1
ATOM 3407 O O . TYR A 1 427 ? 0.498 -8.055 -14.177 1.00 72.44 427 TYR A O 1
ATOM 3415 N N . LEU A 1 428 ? 0.385 -9.146 -16.136 1.00 76.19 428 LEU A N 1
ATOM 3416 C CA . LEU A 1 428 ? 1.728 -9.680 -16.036 1.00 76.19 428 LEU A CA 1
ATOM 3417 C C . LEU A 1 428 ? 2.737 -8.565 -16.323 1.00 76.19 428 LEU A C 1
ATOM 3419 O O . LEU A 1 428 ? 2.806 -8.057 -17.450 1.00 76.19 428 LEU A O 1
ATOM 3423 N N . HIS A 1 429 ? 3.495 -8.177 -15.302 1.00 76.19 429 HIS A N 1
ATOM 3424 C CA . HIS A 1 429 ? 4.644 -7.288 -15.439 1.00 76.19 429 HIS A CA 1
ATOM 3425 C C . HIS A 1 429 ? 5.679 -7.940 -16.345 1.00 76.19 429 HIS A C 1
ATOM 3427 O O . HIS A 1 429 ? 5.783 -9.164 -16.416 1.00 76.19 429 HIS A O 1
ATOM 3433 N N . ILE A 1 430 ? 6.429 -7.136 -17.087 1.00 68.00 430 ILE A N 1
ATOM 3434 C CA . ILE A 1 430 ? 7.372 -7.660 -18.070 1.00 68.00 430 ILE A CA 1
ATOM 3435 C C . ILE A 1 430 ? 8.761 -7.132 -17.755 1.00 68.00 430 ILE A C 1
ATOM 3437 O O . ILE A 1 430 ? 9.081 -5.982 -18.061 1.00 68.00 430 ILE A O 1
ATOM 3441 N N . ALA A 1 431 ? 9.588 -8.015 -17.205 1.00 58.84 431 ALA A N 1
ATOM 3442 C CA . ALA A 1 431 ? 11.020 -7.800 -17.095 1.00 58.84 431 ALA A CA 1
ATOM 3443 C C . ALA A 1 431 ? 11.642 -8.146 -18.452 1.00 58.84 431 ALA A C 1
ATOM 3445 O O . ALA A 1 431 ? 11.516 -9.281 -18.901 1.00 58.84 431 ALA A O 1
ATOM 3446 N N . GLY A 1 432 ? 12.247 -7.181 -19.149 1.00 52.72 432 GLY A N 1
ATOM 3447 C CA . GLY A 1 432 ? 12.821 -7.410 -20.489 1.00 52.72 432 GLY A CA 1
ATOM 3448 C C . GLY A 1 432 ? 12.239 -6.559 -21.631 1.00 52.72 432 GLY A C 1
ATOM 3449 O O . GLY A 1 432 ? 12.577 -6.764 -22.794 1.00 52.72 432 GLY A O 1
ATOM 3450 N N . GLN A 1 433 ? 11.298 -5.649 -21.348 1.00 46.03 433 GLN A N 1
ATOM 3451 C CA . GLN A 1 433 ? 10.786 -4.689 -22.335 1.00 46.03 433 GLN A CA 1
ATOM 3452 C C . GLN A 1 433 ? 10.791 -3.268 -21.776 1.00 46.03 433 GLN A C 1
ATOM 3454 O O . GLN A 1 433 ? 9.743 -2.686 -21.497 1.00 46.03 433 GLN A O 1
ATOM 3459 N N . ASP A 1 434 ? 11.965 -2.658 -21.699 1.00 45.00 434 ASP A N 1
ATOM 3460 C CA . ASP A 1 434 ? 12.052 -1.199 -21.741 1.00 45.00 434 ASP A CA 1
ATOM 3461 C C . ASP A 1 434 ? 13.001 -0.672 -22.831 1.00 45.00 434 ASP A C 1
ATOM 3463 O O . ASP A 1 434 ? 12.988 0.527 -23.125 1.00 45.00 434 ASP A O 1
ATOM 3467 N N . GLU A 1 435 ? 13.728 -1.544 -23.531 1.00 40.66 435 GLU A N 1
ATOM 3468 C CA . GLU A 1 435 ? 14.796 -1.131 -24.451 1.00 40.66 435 GLU A CA 1
ATOM 3469 C C . GLU A 1 435 ? 14.399 -0.514 -25.807 1.00 40.66 435 GLU A C 1
ATOM 3471 O O . GLU A 1 435 ? 15.285 -0.085 -26.539 1.00 40.66 435 GLU A O 1
ATOM 3476 N N . VAL A 1 436 ? 13.121 -0.358 -26.184 1.00 37.22 436 VAL A N 1
ATOM 3477 C CA . VAL A 1 436 ? 12.809 0.225 -27.521 1.00 37.22 436 VAL A CA 1
ATOM 3478 C C . VAL A 1 436 ? 11.974 1.510 -27.490 1.00 37.22 436 VAL A C 1
ATOM 3480 O O . VAL A 1 436 ? 11.968 2.257 -28.466 1.00 37.22 436 VAL A O 1
ATOM 3483 N N . LEU A 1 437 ? 11.336 1.860 -26.365 1.00 32.88 437 LEU A N 1
ATOM 3484 C CA . LEU A 1 437 ? 10.526 3.091 -26.272 1.00 32.88 437 LEU A CA 1
ATOM 3485 C C . LEU A 1 437 ? 10.800 3.984 -25.048 1.00 32.88 437 LEU A C 1
ATOM 3487 O O . LEU A 1 437 ? 10.095 4.976 -24.866 1.00 32.88 437 LEU A O 1
ATOM 3491 N N . LYS A 1 438 ? 11.828 3.696 -24.235 1.00 37.72 438 LYS A N 1
ATOM 3492 C CA . LYS A 1 438 ? 12.328 4.618 -23.191 1.00 37.72 438 LYS A CA 1
ATOM 3493 C C . LYS A 1 438 ? 13.454 5.549 -23.665 1.00 37.72 438 LYS A C 1
ATOM 3495 O O . LYS A 1 438 ? 14.082 6.215 -22.848 1.00 37.72 438 LYS A O 1
ATOM 3500 N N . CYS A 1 439 ? 13.654 5.702 -24.972 1.00 38.31 439 CYS A N 1
ATOM 3501 C CA . CYS A 1 439 ? 14.235 6.948 -25.462 1.00 38.31 439 CYS A CA 1
ATOM 3502 C C . CYS A 1 439 ? 13.240 8.082 -25.170 1.00 38.31 439 CYS A C 1
ATOM 3504 O O . CYS A 1 439 ? 12.066 7.972 -25.506 1.00 38.31 439 CYS A O 1
ATOM 3506 N N . MET A 1 440 ? 13.734 9.193 -24.620 1.00 45.69 440 MET A N 1
ATOM 3507 C CA . MET A 1 440 ? 13.022 10.467 -24.422 1.00 45.69 440 MET A CA 1
ATOM 3508 C C . MET A 1 440 ? 12.199 10.585 -23.129 1.00 45.69 440 MET A C 1
ATOM 3510 O O . MET A 1 440 ? 10.975 10.671 -23.192 1.00 45.69 440 MET A O 1
ATOM 3514 N N . ARG A 1 441 ? 12.856 10.661 -21.956 1.00 54.25 441 ARG A N 1
ATOM 3515 C CA . ARG A 1 441 ? 12.300 11.375 -20.776 1.00 54.25 441 ARG A CA 1
ATOM 3516 C C . ARG A 1 441 ? 13.312 11.737 -19.670 1.00 54.25 441 ARG A C 1
ATOM 3518 O O . ARG A 1 441 ? 12.932 11.878 -18.513 1.00 54.25 441 ARG A O 1
ATOM 3525 N N . SER A 1 442 ? 14.595 11.866 -20.003 1.00 59.75 442 SER A N 1
ATOM 3526 C CA . SER A 1 442 ? 15.653 12.245 -19.056 1.00 59.75 442 SER A CA 1
ATOM 3527 C C . SER A 1 442 ? 16.711 13.087 -19.766 1.00 59.75 442 SER A C 1
ATOM 3529 O O . SER A 1 442 ? 17.003 12.839 -20.936 1.00 59.75 442 SER A O 1
ATOM 3531 N N . ALA A 1 443 ? 17.267 14.075 -19.063 1.00 63.22 443 ALA A N 1
ATOM 3532 C CA . ALA A 1 443 ? 18.452 14.830 -19.477 1.00 63.22 443 ALA A CA 1
ATOM 3533 C C . ALA A 1 443 ? 19.733 14.369 -18.747 1.00 63.22 443 ALA A C 1
ATOM 3535 O O . ALA A 1 443 ? 20.783 14.998 -18.898 1.00 63.22 443 ALA A O 1
ATOM 3536 N N . SER A 1 444 ? 19.651 13.288 -17.963 1.00 67.50 444 SER A N 1
ATOM 3537 C CA . SER A 1 444 ? 20.797 12.693 -17.269 1.00 67.50 444 SER A CA 1
ATOM 3538 C C . SER A 1 444 ? 21.856 12.219 -18.270 1.00 67.50 444 SER A C 1
ATOM 3540 O O . SER A 1 444 ? 21.529 11.676 -19.323 1.00 67.50 444 SER A O 1
ATOM 3542 N N . GLY A 1 445 ? 23.136 12.457 -17.977 1.00 72.25 445 GLY A N 1
ATOM 3543 C CA . GLY A 1 445 ? 24.245 12.024 -18.835 1.00 72.25 445 GLY A CA 1
ATOM 3544 C C . GLY A 1 445 ? 24.464 12.838 -20.122 1.00 72.25 445 GLY A C 1
ATOM 3545 O O . GLY A 1 445 ? 25.418 12.558 -20.849 1.00 72.25 445 GLY A O 1
ATOM 3546 N N . ILE A 1 446 ? 23.673 13.887 -20.397 1.00 81.38 446 ILE A N 1
ATOM 3547 C CA . ILE A 1 446 ? 23.883 14.808 -21.535 1.00 81.38 446 ILE A CA 1
ATOM 3548 C C . ILE A 1 446 ? 24.350 16.189 -21.044 1.00 81.38 446 ILE A C 1
ATOM 3550 O O . ILE A 1 446 ? 23.687 16.848 -20.246 1.00 81.38 446 ILE A O 1
ATOM 3554 N N . SER A 1 447 ? 25.492 16.658 -21.555 1.00 86.12 447 SER A N 1
ATOM 3555 C CA . SER A 1 447 ? 26.083 17.955 -21.222 1.00 86.12 447 SER A CA 1
ATOM 3556 C C . SER A 1 447 ? 25.285 19.083 -21.860 1.00 86.12 447 SER A C 1
ATOM 3558 O O . SER A 1 447 ? 25.257 19.252 -23.083 1.00 86.12 447 SER A O 1
ATOM 3560 N N . PHE A 1 448 ? 24.691 19.912 -21.007 1.00 88.62 448 PHE A N 1
ATOM 3561 C CA . PHE A 1 448 ? 24.017 21.137 -21.417 1.00 88.62 448 PHE A CA 1
ATOM 3562 C C . PHE A 1 448 ? 24.977 22.083 -22.142 1.00 88.62 448 PHE A C 1
ATOM 3564 O O . PHE A 1 448 ? 24.623 22.662 -23.171 1.00 88.62 448 PHE A O 1
ATOM 3571 N N . LYS A 1 449 ? 26.216 22.205 -21.651 1.00 90.31 449 LYS A N 1
ATOM 3572 C CA . LYS A 1 449 ? 27.238 23.069 -22.247 1.00 90.31 449 LYS A CA 1
ATOM 3573 C C . LYS A 1 449 ? 27.568 22.655 -23.676 1.00 90.31 449 LYS A C 1
ATOM 3575 O O . LYS A 1 449 ? 27.595 23.518 -24.549 1.00 90.31 449 LYS A O 1
ATOM 3580 N N . SER A 1 450 ? 27.738 21.362 -23.951 1.00 90.31 450 SER A N 1
ATOM 3581 C CA . SER A 1 450 ? 27.932 20.878 -25.324 1.00 90.31 450 SER A CA 1
ATOM 3582 C C . SER A 1 450 ? 26.728 21.176 -26.220 1.00 90.31 450 SER A C 1
ATOM 3584 O O . SER A 1 450 ? 26.910 21.682 -27.327 1.00 90.31 450 SER A O 1
ATOM 3586 N N . GLN A 1 451 ? 25.498 20.945 -25.745 1.00 90.69 451 GLN A N 1
ATOM 3587 C CA . GLN A 1 451 ? 24.287 21.253 -26.522 1.00 90.69 451 GLN A CA 1
ATOM 3588 C C . GLN A 1 451 ? 24.169 22.757 -26.832 1.00 90.69 451 GLN A C 1
ATOM 3590 O O . GLN A 1 451 ? 23.804 23.144 -27.945 1.00 90.69 451 GLN A O 1
ATOM 3595 N N . PHE A 1 452 ? 24.535 23.622 -25.888 1.00 92.19 452 PHE A N 1
ATOM 3596 C CA . PHE A 1 452 ? 24.552 25.071 -26.089 1.00 92.19 452 PHE A CA 1
ATOM 3597 C C . PHE A 1 452 ? 25.625 25.521 -27.096 1.00 92.19 452 PHE A C 1
ATOM 3599 O O . PHE A 1 452 ? 25.370 26.383 -27.945 1.00 92.19 452 PHE A O 1
ATOM 3606 N N . LEU A 1 453 ? 26.815 24.910 -27.062 1.00 93.56 453 LEU A N 1
ATOM 3607 C CA . LEU A 1 453 ? 27.862 25.171 -28.053 1.00 93.56 453 LEU A CA 1
ATOM 3608 C C . LEU A 1 453 ? 27.417 24.764 -29.464 1.00 93.56 453 LEU A C 1
ATOM 3610 O O . LEU A 1 453 ? 27.607 25.541 -30.398 1.00 93.56 453 LEU A O 1
ATOM 3614 N N . TYR A 1 454 ? 26.757 23.612 -29.626 1.00 92.44 454 TYR A N 1
ATOM 3615 C CA . TYR A 1 454 ? 26.198 23.203 -30.921 1.00 92.44 454 TYR A CA 1
ATOM 3616 C C . TYR A 1 454 ? 25.117 24.165 -31.433 1.00 92.44 454 TYR A C 1
ATOM 3618 O O . TYR A 1 454 ? 25.106 24.480 -32.624 1.00 92.44 454 TYR A O 1
ATOM 3626 N N . LEU A 1 455 ? 24.263 24.714 -30.559 1.00 93.50 455 LEU A N 1
ATOM 3627 C CA . LEU A 1 455 ? 23.315 25.759 -30.968 1.00 93.50 455 LEU A CA 1
ATOM 3628 C C . LEU A 1 455 ? 24.051 26.997 -31.492 1.00 93.50 455 LEU A C 1
ATOM 3630 O O . LEU A 1 455 ? 23.708 27.528 -32.548 1.00 93.50 455 LEU A O 1
ATOM 3634 N N . THR A 1 456 ? 25.093 27.426 -30.778 1.00 93.44 456 THR A N 1
ATOM 3635 C CA . THR A 1 456 ? 25.919 28.578 -31.162 1.00 93.44 456 THR A CA 1
ATOM 3636 C C . THR A 1 456 ? 26.579 28.357 -32.524 1.00 93.44 456 THR A C 1
ATOM 3638 O O . THR A 1 456 ? 26.581 29.259 -33.364 1.00 93.44 456 THR A O 1
ATOM 3641 N N . VAL A 1 457 ? 27.077 27.143 -32.784 1.00 94.19 457 VAL A N 1
ATOM 3642 C CA . VAL A 1 457 ? 27.612 26.740 -34.093 1.00 94.19 457 VAL A CA 1
ATOM 3643 C C . VAL A 1 457 ? 26.555 26.903 -35.181 1.00 94.19 457 VAL A C 1
ATOM 3645 O O . VAL A 1 457 ? 26.817 27.579 -36.170 1.00 94.19 457 VAL A O 1
ATOM 3648 N N . TYR A 1 458 ? 25.358 26.333 -35.021 1.00 92.50 458 TYR A N 1
ATOM 3649 C CA . TYR A 1 458 ? 24.343 26.383 -36.080 1.00 92.50 458 TYR A CA 1
ATOM 3650 C C . TYR A 1 458 ? 23.834 27.802 -36.348 1.00 92.50 458 TYR A C 1
ATOM 3652 O O . TYR A 1 458 ? 23.673 28.182 -37.508 1.00 92.50 458 TYR A O 1
ATOM 3660 N N . VAL A 1 459 ? 23.646 28.609 -35.302 1.00 92.62 459 VAL A N 1
ATOM 3661 C CA . VAL A 1 459 ? 23.209 30.008 -35.436 1.00 92.62 459 VAL A CA 1
ATOM 3662 C C . VAL A 1 459 ? 24.257 30.854 -36.164 1.00 92.62 459 VAL A C 1
ATOM 3664 O O . VAL A 1 459 ? 23.904 31.648 -37.031 1.00 92.62 459 VAL A O 1
ATOM 3667 N N . THR A 1 460 ? 25.543 30.674 -35.850 1.00 91.94 460 THR A N 1
ATOM 3668 C CA . THR A 1 460 ? 26.629 31.443 -36.487 1.00 91.94 460 THR A CA 1
ATOM 3669 C C . THR A 1 460 ? 26.984 30.938 -37.886 1.00 91.94 460 THR A C 1
ATOM 3671 O O . THR A 1 460 ? 27.390 31.730 -38.734 1.00 91.94 460 THR A O 1
ATOM 3674 N N . ARG A 1 461 ? 26.782 29.645 -38.166 1.00 91.12 461 ARG A N 1
ATOM 3675 C CA . ARG A 1 461 ? 27.069 29.022 -39.466 1.00 91.12 461 ARG A CA 1
ATOM 3676 C C . ARG A 1 461 ? 26.035 29.337 -40.539 1.00 91.12 461 ARG A C 1
ATOM 3678 O O . ARG A 1 461 ? 26.397 29.484 -41.702 1.00 91.12 461 ARG A O 1
ATOM 3685 N N . TYR A 1 462 ? 24.758 29.397 -40.170 1.00 89.62 462 TYR A N 1
ATOM 3686 C CA . TYR A 1 462 ? 23.641 29.492 -41.118 1.00 89.62 462 TYR A CA 1
ATOM 3687 C C . TYR A 1 462 ? 23.049 30.902 -41.216 1.00 89.62 462 TYR A C 1
ATOM 3689 O O . TYR A 1 462 ? 21.870 31.072 -41.524 1.00 89.62 462 TYR A O 1
ATOM 3697 N N . LEU A 1 463 ? 23.869 31.933 -40.984 1.00 86.25 463 LEU A N 1
ATOM 3698 C CA . LEU A 1 463 ? 23.467 33.337 -41.137 1.00 86.25 463 LEU A CA 1
ATOM 3699 C C . LEU A 1 463 ? 23.021 33.675 -42.564 1.00 86.25 463 LEU A C 1
ATOM 3701 O O . LEU A 1 463 ? 22.267 34.623 -42.764 1.00 86.25 463 LEU A O 1
ATOM 3705 N N . ASP A 1 464 ? 23.446 32.889 -43.550 1.00 82.00 464 ASP A N 1
ATOM 3706 C CA . ASP A 1 464 ? 23.051 33.039 -44.946 1.00 82.00 464 ASP A CA 1
ATOM 3707 C C . ASP A 1 464 ? 21.551 32.789 -45.190 1.00 82.00 464 ASP A C 1
ATOM 3709 O O . ASP A 1 464 ? 21.037 33.199 -46.231 1.00 82.00 464 ASP A O 1
ATOM 3713 N N . LEU A 1 465 ? 20.822 32.204 -44.228 1.00 82.88 465 LEU A N 1
ATOM 3714 C CA . LEU A 1 465 ? 19.357 32.084 -44.256 1.00 82.88 465 LEU A CA 1
ATOM 3715 C C . LEU A 1 465 ? 18.636 33.432 -44.385 1.00 82.88 465 LEU A C 1
ATOM 3717 O O . LEU A 1 465 ? 17.529 33.480 -44.913 1.00 82.88 465 LEU A O 1
ATOM 3721 N N . PHE A 1 466 ? 19.243 34.525 -43.920 1.00 82.00 466 PHE A N 1
ATOM 3722 C CA . PHE A 1 466 ? 18.616 35.847 -43.963 1.00 82.00 466 PHE A CA 1
ATOM 3723 C C . PHE A 1 466 ? 18.695 36.517 -45.348 1.00 82.00 466 PHE A C 1
ATOM 3725 O O . PHE A 1 466 ? 17.998 37.501 -45.582 1.00 82.00 466 PHE A O 1
ATOM 3732 N N . TRP A 1 467 ? 19.561 36.039 -46.249 1.00 80.31 467 TRP A N 1
ATOM 3733 C CA . TRP A 1 467 ? 19.876 36.720 -47.520 1.00 80.31 467 TRP A CA 1
ATOM 3734 C C . TRP A 1 467 ? 19.958 35.776 -48.729 1.00 80.31 467 TRP A C 1
ATOM 3736 O O . TRP A 1 467 ? 20.048 36.242 -49.865 1.00 80.31 467 TRP A O 1
ATOM 3746 N N . THR A 1 468 ? 19.874 34.461 -48.521 1.00 75.38 468 THR A N 1
ATOM 3747 C CA . THR A 1 468 ? 19.806 33.464 -49.597 1.00 75.38 468 THR A CA 1
ATOM 3748 C C . THR A 1 468 ? 18.355 33.154 -49.943 1.00 75.38 468 THR A C 1
ATOM 3750 O O . THR A 1 468 ? 17.546 32.895 -49.059 1.00 75.38 468 THR A O 1
ATOM 3753 N N . ASP A 1 469 ? 18.031 33.141 -51.238 1.00 72.69 469 ASP A N 1
ATOM 3754 C CA . ASP A 1 469 ? 16.702 32.763 -51.729 1.00 72.69 469 ASP A CA 1
ATOM 3755 C C . ASP A 1 469 ? 16.365 31.305 -51.334 1.00 72.69 469 ASP A C 1
ATOM 3757 O O . ASP A 1 469 ? 17.034 30.377 -51.816 1.00 72.69 469 ASP A O 1
ATOM 3761 N N . PRO A 1 470 ? 15.329 31.081 -50.498 1.00 67.75 470 PRO A N 1
ATOM 3762 C CA . PRO A 1 470 ? 14.933 29.758 -50.012 1.00 67.75 470 PRO A CA 1
ATOM 3763 C C . PRO A 1 470 ? 14.634 28.747 -51.123 1.00 67.75 470 PRO A C 1
ATOM 3765 O O . PRO A 1 470 ? 14.775 27.539 -50.915 1.00 67.75 470 PRO A O 1
ATOM 3768 N N . THR A 1 471 ? 14.226 29.227 -52.301 1.00 65.38 471 THR A N 1
ATOM 3769 C CA . THR A 1 471 ? 13.742 28.401 -53.415 1.00 65.38 471 THR A CA 1
ATOM 3770 C C . THR A 1 471 ? 14.858 27.791 -54.264 1.00 65.38 471 THR A C 1
ATOM 3772 O O . THR A 1 471 ? 14.618 26.821 -54.981 1.00 65.38 471 THR A O 1
ATOM 3775 N N . LYS A 1 472 ? 16.101 28.283 -54.145 1.00 70.81 472 LYS A N 1
ATOM 3776 C CA . LYS A 1 472 ? 17.256 27.775 -54.913 1.00 70.81 472 LYS A CA 1
ATOM 3777 C C . LYS A 1 472 ? 17.719 26.385 -54.473 1.00 70.81 472 LYS A C 1
ATOM 3779 O O . LYS A 1 472 ? 18.274 25.638 -55.272 1.00 70.81 472 LYS A O 1
ATOM 3784 N N . SER A 1 473 ? 17.506 26.033 -53.207 1.00 76.19 473 SER A N 1
ATOM 3785 C CA . SER A 1 473 ? 17.742 24.688 -52.677 1.00 76.19 473 SER A CA 1
ATOM 3786 C C . SER A 1 473 ? 16.850 24.464 -51.459 1.00 76.19 473 SER A C 1
ATOM 3788 O O . SER A 1 473 ? 17.263 24.662 -50.316 1.00 76.19 473 SER A O 1
ATOM 3790 N N . LEU A 1 474 ? 15.604 24.052 -51.716 1.00 79.75 474 LEU A N 1
ATOM 3791 C CA . LEU A 1 474 ? 14.608 23.784 -50.670 1.00 79.75 474 LEU A CA 1
ATOM 3792 C C . LEU A 1 474 ? 15.120 22.783 -49.628 1.00 79.75 474 LEU A C 1
ATOM 3794 O O . LEU A 1 474 ? 14.880 22.955 -48.435 1.00 79.75 474 LEU A O 1
ATOM 3798 N N . TRP A 1 475 ? 15.881 21.779 -50.070 1.00 80.06 475 TRP A N 1
ATOM 3799 C CA . TRP A 1 475 ? 16.542 20.816 -49.193 1.00 80.06 475 TRP A CA 1
ATOM 3800 C C . TRP A 1 475 ? 17.489 21.498 -48.194 1.00 80.06 475 TRP A C 1
ATOM 3802 O O . TRP A 1 475 ? 17.317 21.349 -46.988 1.00 80.06 475 TRP A O 1
ATOM 3812 N N . ASN A 1 476 ? 18.446 22.300 -48.671 1.00 81.50 476 ASN A N 1
ATOM 3813 C CA . ASN A 1 476 ? 19.444 22.938 -47.809 1.00 81.50 476 ASN A CA 1
ATOM 3814 C C . ASN A 1 476 ? 18.794 23.889 -46.790 1.00 81.50 476 ASN A C 1
ATOM 3816 O O . ASN A 1 476 ? 19.101 23.842 -45.600 1.00 81.50 476 ASN A O 1
ATOM 3820 N N . THR A 1 477 ? 17.840 24.707 -47.239 1.00 84.12 477 THR A N 1
ATOM 3821 C CA . THR A 1 477 ? 17.101 25.632 -46.369 1.00 84.12 477 THR A CA 1
ATOM 3822 C C . THR A 1 477 ? 16.325 24.887 -45.281 1.00 84.12 477 THR A C 1
ATOM 3824 O O . THR A 1 477 ? 16.379 25.267 -44.112 1.00 84.12 477 THR A O 1
ATOM 3827 N N . THR A 1 478 ? 15.661 23.784 -45.641 1.00 85.62 478 THR A N 1
ATOM 3828 C CA . THR A 1 478 ? 14.894 22.957 -44.696 1.00 85.62 478 THR A CA 1
ATOM 3829 C C . THR A 1 478 ? 15.799 22.347 -43.626 1.00 85.62 478 THR A C 1
ATOM 3831 O O . THR A 1 478 ? 15.488 22.436 -42.440 1.00 85.62 478 THR A O 1
ATOM 3834 N N . PHE A 1 479 ? 16.954 21.795 -44.008 1.00 83.81 479 PHE A N 1
ATOM 3835 C CA . PHE A 1 479 ? 17.889 21.183 -43.056 1.00 83.81 479 PHE A CA 1
ATOM 3836 C C . PHE A 1 479 ? 18.456 22.186 -42.058 1.00 83.81 479 PHE A C 1
ATOM 3838 O O . PHE A 1 479 ? 18.524 21.889 -40.870 1.00 83.81 479 PHE A O 1
ATOM 3845 N N . LYS A 1 480 ? 18.806 23.395 -42.505 1.00 87.81 480 LYS A N 1
ATOM 3846 C CA . LYS A 1 480 ? 19.307 24.448 -41.610 1.00 87.81 480 LYS A CA 1
ATOM 3847 C C . LYS A 1 480 ? 18.277 24.843 -40.549 1.00 87.81 480 LYS A C 1
ATOM 3849 O O . LYS A 1 480 ? 18.633 24.966 -39.378 1.00 87.81 480 LYS A O 1
ATOM 3854 N N . ILE A 1 481 ? 17.008 24.988 -40.941 1.00 88.12 481 ILE A N 1
ATOM 3855 C CA . ILE A 1 481 ? 15.906 25.288 -40.013 1.00 88.12 481 ILE A CA 1
ATOM 3856 C C . ILE A 1 481 ? 15.704 24.132 -39.031 1.00 88.12 481 ILE A C 1
ATOM 3858 O O . ILE A 1 481 ? 15.582 24.372 -37.832 1.00 88.12 481 ILE A O 1
ATOM 3862 N N . ILE A 1 482 ? 15.721 22.887 -39.517 1.00 88.38 482 ILE A N 1
ATOM 3863 C CA . ILE A 1 482 ? 15.597 21.700 -38.663 1.00 88.38 482 ILE A CA 1
ATOM 3864 C C . ILE A 1 482 ? 16.750 21.628 -37.660 1.00 88.38 482 ILE A C 1
ATOM 3866 O O . ILE A 1 482 ? 16.490 21.405 -36.485 1.00 88.38 482 ILE A O 1
ATOM 3870 N N . PHE A 1 483 ? 18.001 21.857 -38.069 1.00 86.44 483 PHE A N 1
ATOM 3871 C CA . PHE A 1 483 ? 19.144 21.798 -37.154 1.00 86.44 483 PHE A CA 1
ATOM 3872 C C . PHE A 1 483 ? 19.066 22.856 -36.050 1.00 86.44 483 PHE A C 1
ATOM 3874 O O . PHE A 1 483 ? 19.262 22.527 -34.883 1.00 86.44 483 PHE A O 1
ATOM 3881 N N . ILE A 1 484 ? 18.728 24.106 -36.386 1.00 90.31 484 ILE A N 1
ATOM 3882 C CA . ILE A 1 484 ? 18.565 25.173 -35.384 1.00 90.31 484 ILE A CA 1
ATOM 3883 C C . ILE A 1 484 ? 17.363 24.879 -34.477 1.00 90.31 484 ILE A C 1
ATOM 3885 O O . ILE A 1 484 ? 17.476 24.975 -33.255 1.00 90.31 484 ILE A O 1
ATOM 3889 N N . GLY A 1 485 ? 16.225 24.496 -35.062 1.00 88.06 485 GLY A N 1
ATOM 3890 C CA . GLY A 1 485 ? 14.988 24.216 -34.336 1.00 88.06 485 GLY A CA 1
ATOM 3891 C C . GLY A 1 485 ? 15.113 23.020 -33.397 1.00 88.06 485 GLY A C 1
ATOM 3892 O O . GLY A 1 485 ? 14.761 23.130 -32.227 1.00 88.06 485 GLY A O 1
ATOM 3893 N N . ALA A 1 486 ? 15.672 21.905 -33.873 1.00 85.44 486 ALA A N 1
ATOM 3894 C CA . ALA A 1 486 ? 15.904 20.711 -33.067 1.00 85.44 486 ALA A CA 1
ATOM 3895 C C . ALA A 1 486 ? 16.880 20.998 -31.921 1.00 85.44 486 ALA A C 1
ATOM 3897 O O . ALA A 1 486 ? 16.597 20.645 -30.780 1.00 85.44 486 ALA A O 1
ATOM 3898 N N . GLN A 1 487 ? 17.982 21.704 -32.190 1.00 87.75 487 GLN A N 1
ATOM 3899 C CA . GLN A 1 487 ? 18.965 22.040 -31.161 1.00 87.75 487 GLN A CA 1
ATOM 3900 C C . GLN A 1 487 ? 18.395 23.001 -30.102 1.00 87.75 487 GLN A C 1
ATOM 3902 O O . GLN A 1 487 ? 18.618 22.814 -28.905 1.00 87.75 487 GLN A O 1
ATOM 3907 N N . GLY A 1 488 ? 17.621 24.006 -30.525 1.00 87.75 488 GLY A N 1
ATOM 3908 C CA . GLY A 1 488 ? 16.923 24.919 -29.619 1.00 87.75 488 GLY A CA 1
ATOM 3909 C C . GLY A 1 488 ? 15.844 24.215 -28.792 1.00 87.75 488 GLY A C 1
ATOM 3910 O O . GLY A 1 488 ? 15.722 24.472 -27.595 1.00 87.75 488 GLY A O 1
ATOM 3911 N N . TYR A 1 489 ? 15.111 23.281 -29.399 1.00 85.31 489 TYR A N 1
ATOM 3912 C CA . TYR A 1 489 ? 14.109 22.471 -28.710 1.00 85.31 489 TYR A CA 1
ATOM 3913 C C . TYR A 1 489 ? 14.738 21.537 -27.668 1.00 85.31 489 TYR A C 1
ATOM 3915 O O . TYR A 1 489 ? 14.241 21.459 -26.548 1.00 85.31 489 TYR A O 1
ATOM 3923 N N . THR A 1 490 ? 15.878 20.909 -27.971 1.00 83.94 490 THR A N 1
ATOM 3924 C CA . THR A 1 490 ? 16.639 20.110 -26.995 1.00 83.94 490 THR A CA 1
ATOM 3925 C C . THR A 1 490 ? 17.018 20.940 -25.768 1.00 83.94 490 THR A C 1
ATOM 3927 O O . THR A 1 490 ? 16.785 20.515 -24.639 1.00 83.94 490 THR A O 1
ATOM 3930 N N . ILE A 1 491 ? 17.531 22.159 -25.964 1.00 85.56 491 ILE A N 1
ATOM 3931 C CA . ILE A 1 491 ? 17.870 23.071 -24.858 1.00 85.56 491 ILE A CA 1
ATOM 3932 C C . ILE A 1 491 ? 16.618 23.480 -24.067 1.00 85.56 491 ILE A C 1
ATOM 3934 O O . ILE A 1 491 ? 16.654 23.506 -22.837 1.00 85.56 491 ILE A O 1
ATOM 3938 N N . TYR A 1 492 ? 15.501 23.759 -24.747 1.00 83.69 492 TYR A N 1
ATOM 3939 C CA . TYR A 1 492 ? 14.222 24.060 -24.097 1.00 83.69 492 TYR A CA 1
ATOM 3940 C C . TYR A 1 492 ? 13.750 22.910 -23.195 1.00 83.69 492 TYR A C 1
ATOM 3942 O O . TYR A 1 492 ? 13.359 23.154 -22.052 1.00 83.69 492 TYR A O 1
ATOM 3950 N N . LEU A 1 493 ? 13.828 21.669 -23.683 1.00 78.56 493 LEU A N 1
ATOM 3951 C CA . LEU A 1 493 ? 13.462 20.473 -22.926 1.00 78.56 493 LEU A CA 1
ATOM 3952 C C . LEU A 1 493 ? 14.357 20.281 -21.694 1.00 78.56 493 LEU A C 1
ATOM 3954 O O . LEU A 1 493 ? 13.852 19.986 -20.613 1.00 78.56 493 LEU A O 1
ATOM 3958 N N . MET A 1 494 ? 15.670 20.499 -21.824 1.00 79.19 494 MET A N 1
ATOM 3959 C CA . MET A 1 494 ? 16.614 20.389 -20.702 1.00 79.19 494 MET A CA 1
ATOM 3960 C C . MET A 1 494 ? 16.350 21.421 -19.594 1.00 79.19 494 MET A C 1
ATOM 3962 O O . MET A 1 494 ? 16.548 21.120 -18.419 1.00 79.19 494 MET A O 1
ATOM 3966 N N . LEU A 1 495 ? 15.893 22.628 -19.945 1.00 80.44 495 LEU A N 1
ATOM 3967 C CA . LEU A 1 495 ? 15.661 23.713 -18.982 1.00 80.44 495 LEU A CA 1
ATOM 3968 C C . LEU A 1 495 ? 14.278 23.686 -18.317 1.00 80.44 495 LEU A C 1
ATOM 3970 O O . LEU A 1 495 ? 14.126 24.274 -17.244 1.00 80.44 495 LEU A O 1
ATOM 3974 N N . ASN A 1 496 ? 13.289 23.030 -18.930 1.00 76.88 496 ASN A N 1
ATOM 3975 C CA . ASN A 1 496 ? 11.908 22.998 -18.441 1.00 76.88 496 ASN A CA 1
ATOM 3976 C C . ASN A 1 496 ? 11.499 21.586 -18.016 1.00 76.88 496 ASN A C 1
ATOM 3978 O O . ASN A 1 496 ? 11.537 21.269 -16.828 1.00 76.88 496 ASN A O 1
ATOM 3982 N N . ASP A 1 497 ? 11.158 20.734 -18.984 1.00 68.88 497 ASP A N 1
ATOM 3983 C CA . ASP A 1 497 ? 10.537 19.427 -18.740 1.00 68.88 497 ASP A CA 1
ATOM 3984 C C . ASP A 1 497 ? 11.484 18.434 -18.050 1.00 68.88 497 ASP A C 1
ATOM 3986 O O . ASP A 1 497 ? 11.045 17.606 -17.252 1.00 68.88 497 ASP A O 1
ATOM 3990 N N . TYR A 1 498 ? 12.793 18.544 -18.301 1.00 73.56 498 TYR A N 1
ATOM 3991 C CA . TYR A 1 498 ? 13.819 17.651 -17.747 1.00 73.56 498 TYR A CA 1
ATOM 3992 C C . TYR A 1 498 ? 14.748 18.316 -16.730 1.00 73.56 498 TYR A C 1
ATOM 3994 O O . TYR A 1 498 ? 15.743 17.712 -16.319 1.00 73.56 498 TYR A O 1
ATOM 4002 N N . LYS A 1 499 ? 14.396 19.515 -16.251 1.00 69.88 499 LYS A N 1
ATOM 4003 C CA . LYS A 1 499 ? 15.158 20.239 -15.224 1.00 69.88 499 LYS A CA 1
ATOM 4004 C C . LYS A 1 499 ? 15.462 19.402 -13.967 1.00 69.88 499 LYS A C 1
ATOM 4006 O O . LYS A 1 499 ? 16.589 19.495 -13.493 1.00 69.88 499 LYS A O 1
ATOM 4011 N N . PRO A 1 500 ? 14.545 18.561 -13.436 1.00 62.78 500 PRO A N 1
ATOM 4012 C CA . PRO A 1 500 ? 14.841 17.732 -12.261 1.00 62.78 500 PRO A CA 1
ATOM 4013 C C . PRO A 1 500 ? 15.915 16.661 -12.498 1.00 62.78 500 PRO A C 1
ATOM 4015 O O . PRO A 1 500 ? 16.526 16.195 -11.546 1.00 62.78 500 PRO A O 1
ATOM 4018 N N . THR A 1 501 ? 16.138 16.265 -13.756 1.00 64.25 501 THR A N 1
ATOM 4019 C CA . THR A 1 501 ? 17.123 15.237 -14.148 1.00 64.25 501 THR A CA 1
ATOM 4020 C C . THR A 1 501 ? 18.456 15.822 -14.619 1.00 64.25 501 THR A C 1
ATOM 4022 O O . THR A 1 501 ? 19.385 15.074 -14.909 1.00 64.25 501 THR A O 1
ATOM 4025 N N . HIS A 1 502 ? 18.556 17.150 -14.719 1.00 67.62 502 HIS A N 1
ATOM 4026 C CA . HIS A 1 502 ? 19.778 17.853 -15.092 1.00 67.62 502 HIS A CA 1
ATOM 4027 C C . HIS A 1 502 ? 20.498 18.333 -13.826 1.00 67.62 502 HIS A C 1
ATOM 4029 O O . HIS A 1 502 ? 19.995 19.221 -13.141 1.00 67.62 502 HIS A O 1
ATOM 4035 N N . ASP A 1 503 ? 21.673 17.770 -13.527 1.00 70.50 503 ASP A N 1
ATOM 4036 C CA . ASP A 1 503 ? 22.531 18.206 -12.418 1.00 70.50 503 ASP A CA 1
ATOM 4037 C C . ASP A 1 503 ? 23.644 19.146 -12.928 1.00 70.50 503 ASP A C 1
ATOM 4039 O O . ASP A 1 503 ? 24.614 18.687 -13.546 1.00 70.50 503 ASP A O 1
ATOM 4043 N N . PRO A 1 504 ? 23.563 20.465 -12.661 1.00 72.50 504 PRO A N 1
ATOM 4044 C CA . PRO A 1 504 ? 24.575 21.422 -13.105 1.00 72.50 504 PRO A CA 1
ATOM 4045 C C . PRO A 1 504 ? 25.967 21.172 -12.509 1.00 72.50 504 PRO A C 1
ATOM 4047 O O . PRO A 1 504 ? 26.958 21.659 -13.056 1.00 72.50 504 PRO A O 1
ATOM 4050 N N . ASN A 1 505 ? 26.070 20.424 -11.404 1.00 75.12 505 ASN A N 1
ATOM 4051 C CA . ASN A 1 505 ? 27.348 20.140 -10.747 1.00 75.12 505 ASN A CA 1
ATOM 4052 C C . ASN A 1 505 ? 28.195 19.112 -11.507 1.00 75.12 505 ASN A C 1
ATOM 4054 O O . ASN A 1 505 ? 29.393 18.998 -11.241 1.00 75.12 505 ASN A O 1
ATOM 4058 N N . GLN A 1 506 ? 27.602 18.383 -12.455 1.00 73.81 506 GLN A N 1
ATOM 4059 C CA . GLN A 1 506 ? 28.307 17.405 -13.286 1.00 73.81 506 GLN A CA 1
ATOM 4060 C C . GLN A 1 506 ? 28.972 18.066 -14.505 1.00 73.81 506 GLN A C 1
ATOM 4062 O O . GLN A 1 506 ? 30.046 17.645 -14.936 1.00 73.81 506 GLN A O 1
ATOM 4067 N N . ASP A 1 507 ? 28.405 19.164 -15.016 1.00 80.88 507 ASP A N 1
ATOM 4068 C CA . ASP A 1 507 ? 28.887 19.869 -16.210 1.00 80.88 507 ASP A CA 1
ATOM 4069 C C . ASP A 1 507 ? 29.835 21.036 -15.854 1.00 80.88 507 ASP A C 1
ATOM 4071 O O . ASP A 1 507 ? 29.550 22.218 -16.066 1.00 80.88 507 ASP A O 1
ATOM 4075 N N . THR A 1 508 ? 30.999 20.733 -15.267 1.00 84.25 508 THR A N 1
ATOM 4076 C CA . THR A 1 508 ? 31.933 21.756 -14.742 1.00 84.25 508 THR A CA 1
ATOM 4077 C C . THR A 1 508 ? 32.931 22.309 -15.766 1.00 84.25 508 THR A C 1
ATOM 4079 O O . THR A 1 508 ? 33.803 23.099 -15.403 1.00 84.25 508 THR A O 1
ATOM 4082 N N . PHE A 1 509 ? 32.852 21.908 -17.038 1.00 87.56 509 PHE A N 1
ATOM 4083 C CA . PHE A 1 509 ? 33.841 22.296 -18.051 1.00 87.56 509 PHE A CA 1
ATOM 4084 C C . PHE A 1 509 ? 33.805 23.809 -18.344 1.00 87.56 509 PHE A C 1
ATOM 4086 O O . PHE A 1 509 ? 32.730 24.402 -18.470 1.00 87.56 509 PHE A O 1
ATOM 4093 N N . LYS A 1 510 ? 34.974 24.450 -18.463 1.00 89.88 510 LYS A N 1
ATOM 4094 C CA . LYS A 1 510 ? 35.104 25.891 -18.755 1.00 89.88 510 LYS A CA 1
ATOM 4095 C C . LYS A 1 510 ? 35.052 26.145 -20.262 1.00 89.88 510 LYS A C 1
ATOM 4097 O O . LYS A 1 510 ? 36.066 26.069 -20.956 1.00 89.88 510 LYS A O 1
ATOM 4102 N N . VAL A 1 511 ? 33.851 26.395 -20.780 1.00 91.31 511 VAL A N 1
ATOM 4103 C CA . VAL A 1 511 ? 33.596 26.577 -22.221 1.00 91.31 511 VAL A CA 1
ATOM 4104 C C . VAL A 1 511 ? 34.161 27.876 -22.789 1.00 91.31 511 VAL A C 1
ATOM 4106 O O . VAL A 1 511 ? 34.353 27.978 -23.998 1.00 91.31 511 VAL A O 1
ATOM 4109 N N . GLU A 1 512 ? 34.480 28.846 -21.937 1.00 91.00 512 GLU A N 1
ATOM 4110 C CA . GLU A 1 512 ? 35.025 30.150 -22.315 1.00 91.00 512 GLU A CA 1
ATOM 4111 C C . GLU A 1 512 ? 36.335 30.004 -23.097 1.00 91.00 512 GLU A C 1
ATOM 4113 O O . GLU A 1 512 ? 36.569 30.741 -24.054 1.00 91.00 512 GLU A O 1
ATOM 4118 N N . TYR A 1 513 ? 37.160 29.010 -22.749 1.00 92.00 513 TYR A N 1
ATOM 4119 C CA . TYR A 1 513 ? 38.401 28.723 -23.468 1.00 92.00 513 TYR A CA 1
ATOM 4120 C C . TYR A 1 513 ? 38.152 28.194 -24.883 1.00 92.00 513 TYR A C 1
ATOM 4122 O O . TYR A 1 513 ? 38.883 28.555 -25.804 1.00 92.00 513 TYR A O 1
ATOM 4130 N N . LEU A 1 514 ? 37.109 27.380 -25.076 1.00 93.25 514 LEU A N 1
ATOM 4131 C CA . LEU A 1 514 ? 36.756 26.837 -26.392 1.00 93.25 514 LEU A CA 1
ATOM 4132 C C . LEU A 1 514 ? 36.209 27.932 -27.301 1.00 93.25 514 LEU A C 1
ATOM 4134 O O . LEU A 1 514 ? 36.646 28.068 -28.442 1.00 93.25 514 LEU A O 1
ATOM 4138 N N . VAL A 1 515 ? 35.293 28.745 -26.771 1.00 93.56 515 VAL A N 1
ATOM 4139 C CA . VAL A 1 515 ? 34.712 29.880 -27.495 1.00 93.56 515 VAL A CA 1
ATOM 4140 C C . VAL A 1 515 ? 35.793 30.905 -27.835 1.00 93.56 515 VAL A C 1
ATOM 4142 O O . VAL A 1 515 ? 35.876 31.341 -28.980 1.00 93.56 515 VAL A O 1
ATOM 4145 N N . GLY A 1 516 ? 36.666 31.245 -26.880 1.00 92.94 516 GLY A N 1
ATOM 4146 C CA . GLY A 1 516 ? 37.779 32.168 -27.101 1.00 92.94 516 GLY A CA 1
ATOM 4147 C C . GLY A 1 516 ? 38.773 31.660 -28.149 1.00 92.94 516 GLY A C 1
ATOM 4148 O O . GLY A 1 516 ? 39.120 32.397 -29.070 1.00 92.94 516 GLY A O 1
ATOM 4149 N N . GLY A 1 517 ? 39.185 30.391 -28.062 1.00 93.19 517 GLY A N 1
ATOM 4150 C CA . GLY A 1 517 ? 40.088 29.772 -29.036 1.00 93.19 517 GLY A CA 1
ATOM 4151 C C . GLY A 1 517 ? 39.497 29.735 -30.447 1.00 93.19 517 GLY A C 1
ATOM 4152 O O . GLY A 1 517 ? 40.155 30.145 -31.404 1.00 93.19 517 GLY A O 1
ATOM 4153 N N . ALA A 1 518 ? 38.231 29.330 -30.579 1.00 94.00 518 ALA A N 1
ATOM 4154 C CA . ALA A 1 518 ? 37.533 29.333 -31.861 1.00 94.00 518 ALA A CA 1
ATOM 4155 C C . ALA A 1 518 ? 37.369 30.751 -32.430 1.00 94.00 518 ALA A C 1
ATOM 4157 O O . ALA A 1 518 ? 37.504 30.939 -33.638 1.00 94.00 518 ALA A O 1
ATOM 4158 N N . ALA A 1 519 ? 37.112 31.756 -31.584 1.00 93.44 519 ALA A N 1
ATOM 4159 C CA . ALA A 1 519 ? 36.985 33.154 -32.004 1.00 93.44 519 ALA A CA 1
ATOM 4160 C C . ALA A 1 519 ? 38.303 33.704 -32.558 1.00 93.44 519 ALA A C 1
ATOM 4162 O O . ALA A 1 519 ? 38.308 34.332 -33.616 1.00 93.44 519 ALA A O 1
ATOM 4163 N N . VAL A 1 520 ? 39.427 33.412 -31.898 1.00 94.75 520 VAL A N 1
ATOM 4164 C CA . VAL A 1 520 ? 40.760 33.786 -32.393 1.00 94.75 520 VAL A CA 1
ATOM 4165 C C . VAL A 1 520 ? 41.028 33.140 -33.754 1.00 94.75 520 VAL A C 1
ATOM 4167 O O . VAL A 1 520 ? 41.410 33.835 -34.693 1.00 94.75 520 VAL A O 1
ATOM 4170 N N . LEU A 1 521 ? 40.773 31.837 -33.904 1.00 91.88 521 LEU A N 1
ATOM 4171 C CA . LEU A 1 521 ? 40.987 31.137 -35.177 1.00 91.88 521 LEU A CA 1
ATOM 4172 C C . LEU A 1 521 ? 40.048 31.627 -36.292 1.00 91.88 521 LEU A C 1
ATOM 4174 O O . LEU A 1 521 ? 40.487 31.769 -37.433 1.00 91.88 521 LEU A O 1
ATOM 4178 N N . GLY A 1 522 ? 38.792 31.945 -35.969 1.00 90.75 522 GLY A N 1
ATOM 4179 C CA . GLY A 1 522 ? 37.825 32.519 -36.911 1.00 90.75 522 GLY A CA 1
ATOM 4180 C C . GLY A 1 522 ? 38.200 33.921 -37.409 1.00 90.75 522 GLY A C 1
ATOM 4181 O O . GLY A 1 522 ? 37.846 34.285 -38.528 1.00 90.75 522 GLY A O 1
ATOM 4182 N N . LEU A 1 523 ? 38.956 34.691 -36.617 1.00 91.62 523 LEU A N 1
ATOM 4183 C CA . LEU A 1 523 ? 39.485 36.005 -37.008 1.00 91.62 523 LEU A CA 1
ATOM 4184 C C . LEU A 1 523 ? 40.809 35.917 -37.776 1.00 91.62 523 LEU A C 1
ATOM 4186 O O . LEU A 1 523 ? 41.045 36.718 -38.680 1.00 91.62 523 LEU A O 1
ATOM 4190 N N . LEU A 1 524 ? 41.679 34.971 -37.414 1.00 90.44 524 LEU A N 1
ATOM 4191 C CA . LEU A 1 524 ? 42.999 34.819 -38.030 1.00 90.44 524 LEU A CA 1
ATOM 4192 C C . LEU A 1 524 ? 42.941 34.132 -39.395 1.00 90.44 524 LEU A C 1
ATOM 4194 O O . LEU A 1 524 ? 43.686 34.523 -40.291 1.00 90.44 524 LEU A O 1
ATOM 4198 N N . PHE A 1 525 ? 42.064 33.137 -39.556 1.00 91.06 525 PHE A N 1
ATOM 4199 C CA . PHE A 1 525 ? 42.019 32.278 -40.740 1.00 91.06 525 PHE A CA 1
ATOM 4200 C C . PHE A 1 525 ? 40.679 32.281 -41.510 1.00 91.06 525 PHE A C 1
ATOM 4202 O O . PHE A 1 525 ? 40.245 31.206 -41.915 1.00 91.06 525 PHE A O 1
ATOM 4209 N N . PRO A 1 526 ? 39.982 33.412 -41.747 1.00 90.62 526 PRO A N 1
ATOM 4210 C CA . PRO A 1 526 ? 38.835 33.420 -42.654 1.00 90.62 526 PRO A CA 1
ATOM 4211 C C . PRO A 1 526 ? 39.289 33.479 -44.124 1.00 90.62 526 PRO A C 1
ATOM 4213 O O . PRO A 1 526 ? 40.294 34.112 -44.447 1.00 90.62 526 PRO A O 1
ATOM 4216 N N . TYR A 1 527 ? 38.516 32.904 -45.053 1.00 87.25 527 TYR A N 1
ATOM 4217 C CA . TYR A 1 527 ? 38.801 33.051 -46.492 1.00 87.25 527 TYR A CA 1
ATOM 4218 C C . TYR A 1 527 ? 38.614 34.487 -46.988 1.00 87.25 527 TYR A C 1
ATOM 4220 O O . TYR A 1 527 ? 39.286 34.934 -47.919 1.00 87.25 527 TYR A O 1
ATOM 4228 N N . LYS A 1 528 ? 37.680 35.216 -46.372 1.00 89.06 528 LYS A N 1
ATOM 4229 C CA . LYS A 1 528 ? 37.391 36.626 -46.638 1.00 89.06 528 LYS A CA 1
ATOM 4230 C C . LYS A 1 528 ? 37.164 37.343 -45.320 1.00 89.06 528 LYS A C 1
ATOM 4232 O O . LYS A 1 528 ? 36.424 36.866 -44.467 1.00 89.06 528 LYS A O 1
ATOM 4237 N N . TYR A 1 529 ? 37.716 38.541 -45.184 1.00 91.12 529 TYR A N 1
ATOM 4238 C CA . TYR A 1 529 ? 37.534 39.364 -43.990 1.00 91.12 529 TYR A CA 1
ATOM 4239 C C . TYR A 1 529 ? 36.182 40.095 -44.017 1.00 91.12 529 TYR A C 1
ATOM 4241 O O . TYR A 1 529 ? 36.113 41.317 -44.105 1.00 91.12 529 TYR A O 1
ATOM 4249 N N . THR A 1 530 ? 35.092 39.330 -43.970 1.00 91.38 530 THR A N 1
ATOM 4250 C CA . THR A 1 530 ? 33.725 39.841 -43.797 1.00 91.38 530 THR A CA 1
ATOM 42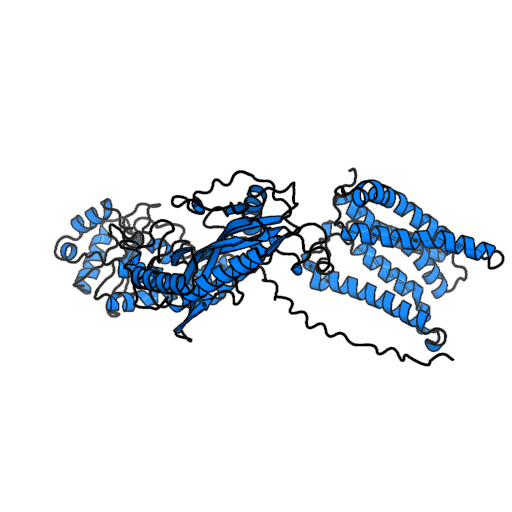51 C C . THR A 1 530 ? 33.115 39.233 -42.535 1.00 91.38 530 THR A C 1
ATOM 4253 O O . THR A 1 530 ? 33.443 38.088 -42.217 1.00 91.38 530 THR A O 1
ATOM 4256 N N . PRO A 1 531 ? 32.211 39.934 -41.824 1.00 88.19 531 PRO A N 1
ATOM 4257 C CA . PRO A 1 531 ? 31.642 39.417 -40.578 1.00 88.19 531 PRO A CA 1
ATOM 4258 C C . PRO A 1 531 ? 30.987 38.036 -40.719 1.00 88.19 531 PRO A C 1
ATOM 4260 O O . PRO A 1 531 ? 31.166 37.183 -39.857 1.00 88.19 531 PRO A O 1
ATOM 4263 N N . ALA A 1 532 ? 30.275 37.786 -41.822 1.00 87.62 532 ALA A N 1
ATOM 4264 C CA . ALA A 1 532 ? 29.620 36.501 -42.059 1.00 87.62 532 ALA A CA 1
ATOM 4265 C C . ALA A 1 532 ? 30.623 35.356 -42.277 1.00 87.62 532 ALA A C 1
ATOM 4267 O O . ALA A 1 532 ? 30.447 34.277 -41.725 1.00 87.62 532 ALA A O 1
ATOM 4268 N N . GLU A 1 533 ? 31.696 35.604 -43.028 1.00 88.25 533 GLU A N 1
ATOM 4269 C CA . GLU A 1 533 ? 32.734 34.600 -43.286 1.00 88.25 533 GLU A CA 1
ATOM 4270 C C . GLU A 1 533 ? 33.576 34.310 -42.033 1.00 88.25 533 GLU A C 1
ATOM 4272 O O . GLU A 1 533 ? 33.919 33.162 -41.761 1.00 88.25 533 GLU A O 1
ATOM 4277 N N . MET A 1 534 ? 33.861 35.333 -41.222 1.00 91.62 534 MET A N 1
ATOM 4278 C CA . MET A 1 534 ? 34.523 35.162 -39.924 1.00 91.62 534 MET A CA 1
ATOM 4279 C C . MET A 1 534 ? 33.673 34.327 -38.961 1.00 91.62 534 MET A C 1
ATOM 4281 O O . MET A 1 534 ? 34.200 33.456 -38.274 1.00 91.62 534 MET A O 1
ATOM 4285 N N . LEU A 1 535 ? 32.355 34.562 -38.925 1.00 91.75 535 LEU A N 1
ATOM 4286 C CA . LEU A 1 535 ? 31.417 33.777 -38.116 1.00 91.75 535 LEU A CA 1
ATOM 4287 C C . LEU A 1 535 ? 31.250 32.349 -38.648 1.00 91.75 535 LEU A C 1
ATOM 4289 O O . LEU A 1 535 ? 31.142 31.411 -37.858 1.00 91.75 535 LEU A O 1
ATOM 4293 N N . TRP A 1 536 ? 31.314 32.162 -39.966 1.00 93.62 536 TRP A N 1
ATOM 4294 C CA . TRP A 1 536 ? 31.355 30.839 -40.576 1.00 93.62 536 TRP A CA 1
ATOM 4295 C C . TRP A 1 536 ? 32.626 30.076 -40.175 1.00 93.62 536 TRP A C 1
ATOM 4297 O O . TRP A 1 536 ? 32.518 28.967 -39.647 1.00 93.62 536 TRP A O 1
ATOM 4307 N N . ALA A 1 537 ? 33.811 30.683 -40.309 1.00 91.25 537 ALA A N 1
ATOM 4308 C CA . ALA A 1 537 ? 35.080 30.080 -39.895 1.00 91.25 537 ALA A CA 1
ATOM 4309 C C . ALA A 1 537 ? 35.101 29.782 -38.385 1.00 91.25 537 ALA A C 1
ATOM 4311 O O . ALA A 1 537 ? 35.444 28.672 -37.976 1.00 91.25 537 ALA A O 1
ATOM 4312 N N . PHE A 1 538 ? 34.644 30.726 -37.555 1.00 95.12 538 PHE A N 1
ATOM 4313 C CA . PHE A 1 538 ? 34.430 30.535 -36.116 1.00 95.12 538 PHE A CA 1
ATOM 4314 C C . PHE A 1 538 ? 33.567 29.304 -35.821 1.00 95.12 538 PHE A C 1
ATOM 4316 O O . PHE A 1 538 ? 33.939 28.479 -34.987 1.00 95.12 538 PHE A O 1
ATOM 4323 N N . SER A 1 539 ? 32.443 29.148 -36.525 1.00 95.31 539 SER A N 1
ATOM 4324 C CA . SER A 1 539 ? 31.532 28.022 -36.314 1.00 95.31 539 SER A CA 1
ATOM 4325 C C . SER A 1 539 ? 32.196 26.672 -36.601 1.00 95.31 539 SER A C 1
ATOM 4327 O O . SER A 1 539 ? 31.868 25.683 -35.952 1.00 95.31 539 SER A O 1
ATOM 4329 N N . ILE A 1 540 ? 33.114 26.598 -37.571 1.00 92.19 540 ILE A N 1
ATOM 4330 C CA . ILE A 1 540 ? 33.830 25.365 -37.937 1.00 92.19 540 ILE A CA 1
ATOM 4331 C C . ILE A 1 540 ? 34.842 24.999 -36.847 1.00 92.19 540 ILE A C 1
ATOM 4333 O O . ILE A 1 540 ? 34.866 23.856 -36.390 1.00 92.19 540 ILE A O 1
ATOM 4337 N N . TRP A 1 541 ? 35.610 25.977 -36.361 1.00 94.00 541 TRP A N 1
ATOM 4338 C CA . TRP A 1 541 ? 36.552 25.766 -35.260 1.00 94.00 541 TRP A CA 1
ATOM 4339 C C . TRP A 1 541 ? 35.851 25.421 -33.943 1.00 94.00 541 TRP A C 1
ATOM 4341 O O . TRP A 1 541 ? 36.304 24.528 -33.230 1.00 94.00 541 TRP A O 1
ATOM 4351 N N . LEU A 1 542 ? 34.730 26.079 -33.629 1.00 94.50 542 LEU A N 1
ATOM 4352 C CA . LEU A 1 542 ? 33.969 25.805 -32.410 1.00 94.50 542 LEU A CA 1
ATOM 4353 C C . LEU A 1 542 ? 33.348 24.404 -32.431 1.00 94.50 542 LEU A C 1
ATOM 4355 O O . LEU A 1 542 ? 33.387 23.699 -31.427 1.00 94.50 542 LEU A O 1
ATOM 4359 N N . GLU A 1 543 ? 32.812 23.969 -33.572 1.00 92.44 543 GLU A N 1
ATOM 4360 C CA . GLU A 1 543 ? 32.197 22.645 -33.713 1.00 92.44 543 GLU A CA 1
ATOM 4361 C C . GLU A 1 543 ? 33.187 21.500 -33.482 1.00 92.44 543 GLU A C 1
ATOM 4363 O O . GLU A 1 543 ? 32.812 20.474 -32.908 1.00 92.44 543 GLU A O 1
ATOM 4368 N N . ALA A 1 544 ? 34.448 21.686 -33.883 1.00 90.69 544 ALA A N 1
ATOM 4369 C CA . ALA A 1 544 ? 35.497 20.690 -33.694 1.00 90.69 544 ALA A CA 1
ATOM 4370 C C . ALA A 1 544 ? 35.738 20.359 -32.213 1.00 90.69 544 ALA A C 1
ATOM 4372 O O . ALA A 1 544 ? 36.080 19.225 -31.885 1.00 90.69 544 ALA A O 1
ATOM 4373 N N . VAL A 1 545 ? 35.516 21.329 -31.322 1.00 92.75 545 VAL A N 1
ATOM 4374 C CA . VAL A 1 545 ? 35.780 21.212 -29.880 1.00 92.75 545 VAL A CA 1
ATOM 4375 C C . VAL A 1 545 ? 34.513 21.210 -29.017 1.00 92.75 545 VAL A C 1
ATOM 4377 O O . VAL A 1 545 ? 34.593 20.953 -27.818 1.00 92.75 545 VAL A O 1
ATOM 4380 N N . ALA A 1 546 ? 33.331 21.438 -29.599 1.00 91.81 546 ALA A N 1
ATOM 4381 C CA . ALA A 1 546 ? 32.055 21.545 -28.881 1.00 91.81 546 ALA A CA 1
ATOM 4382 C C . ALA A 1 546 ? 31.660 20.280 -28.093 1.00 91.81 546 ALA A C 1
ATOM 4384 O O . ALA A 1 546 ? 30.855 20.359 -27.163 1.00 91.81 546 ALA A O 1
ATOM 4385 N N . ILE A 1 547 ? 32.241 19.124 -28.428 1.00 89.00 547 ILE A N 1
ATOM 4386 C CA . ILE A 1 547 ? 31.997 17.851 -27.739 1.00 89.00 547 ILE A CA 1
ATOM 4387 C C . ILE A 1 547 ? 32.785 17.693 -26.428 1.00 89.00 547 ILE A C 1
ATOM 4389 O O . ILE A 1 547 ? 32.459 16.839 -25.610 1.00 89.00 547 ILE A O 1
ATOM 4393 N N . LEU A 1 548 ? 33.818 18.507 -26.191 1.00 89.19 548 LEU A N 1
ATOM 4394 C CA . LEU A 1 548 ? 34.703 18.340 -25.033 1.00 89.19 548 LEU A CA 1
ATOM 4395 C C . LEU A 1 548 ? 33.987 18.383 -23.669 1.00 89.19 548 LEU A C 1
ATOM 4397 O O . LEU A 1 548 ? 34.308 17.533 -22.841 1.00 89.19 548 LEU A O 1
ATOM 4401 N N . PRO A 1 549 ? 33.011 19.281 -23.411 1.00 89.81 549 PRO A N 1
ATOM 4402 C CA . PRO A 1 549 ? 32.242 19.248 -22.165 1.00 89.81 549 PRO A CA 1
ATOM 4403 C C . PRO A 1 549 ? 31.533 17.907 -21.930 1.00 89.81 549 PRO A C 1
ATOM 4405 O O . PRO A 1 549 ? 31.607 17.358 -20.834 1.00 89.81 549 PRO A O 1
ATOM 4408 N N . GLN A 1 550 ? 30.925 17.335 -22.973 1.00 87.25 550 GLN A N 1
ATOM 4409 C CA . GLN A 1 550 ? 30.283 16.022 -22.922 1.00 87.25 550 GLN A CA 1
ATOM 4410 C C . GLN A 1 550 ? 31.273 14.895 -22.607 1.00 87.25 550 GLN A C 1
ATOM 4412 O O . GLN A 1 550 ? 30.991 14.070 -21.743 1.00 87.25 550 GLN A O 1
ATOM 4417 N N . LEU A 1 551 ? 32.432 14.854 -23.273 1.00 85.12 551 LEU A N 1
ATOM 4418 C CA . LEU A 1 551 ? 33.455 13.832 -23.009 1.00 85.12 551 LEU A CA 1
ATOM 4419 C C . LEU A 1 551 ? 34.041 13.964 -21.596 1.00 85.12 551 LEU A C 1
ATOM 4421 O O . LEU A 1 551 ? 34.234 12.963 -20.910 1.00 85.12 551 LEU A O 1
ATOM 4425 N N . PHE A 1 552 ? 34.269 15.195 -21.138 1.00 84.19 552 PHE A N 1
ATOM 4426 C CA . PHE A 1 552 ? 34.764 15.475 -19.792 1.00 84.19 552 PHE A CA 1
ATOM 4427 C C . PHE A 1 552 ? 33.766 15.049 -18.709 1.00 84.19 552 PHE A C 1
ATOM 4429 O O . PHE A 1 552 ? 34.149 14.469 -17.694 1.00 84.19 552 PHE A O 1
ATOM 4436 N N . MET A 1 553 ? 32.475 15.305 -18.933 1.00 81.69 553 MET A N 1
ATOM 4437 C CA . MET A 1 553 ? 31.416 14.883 -18.020 1.00 81.69 553 MET A CA 1
ATOM 4438 C C . MET A 1 553 ? 31.366 13.356 -17.888 1.00 81.69 553 MET A C 1
ATOM 4440 O O . MET A 1 553 ? 31.233 12.852 -16.776 1.00 81.69 553 MET A O 1
ATOM 4444 N N . LEU A 1 554 ? 31.557 12.616 -18.987 1.00 77.81 554 LEU A N 1
ATOM 4445 C CA . LEU A 1 554 ? 31.638 11.152 -18.959 1.00 77.81 554 LEU A CA 1
ATOM 4446 C C . LEU A 1 554 ? 32.857 10.640 -18.188 1.00 77.81 554 LEU A C 1
ATOM 4448 O O . LEU A 1 554 ? 32.723 9.749 -17.355 1.00 77.81 554 LEU A O 1
ATOM 4452 N N . GLN A 1 555 ? 34.038 11.224 -18.414 1.00 75.81 555 GLN A N 1
ATOM 4453 C CA . GLN A 1 555 ? 35.256 10.859 -17.675 1.00 75.81 555 GLN A CA 1
ATOM 4454 C C . GLN A 1 555 ? 35.100 11.046 -16.167 1.00 75.81 555 GLN A C 1
ATOM 4456 O O . GLN A 1 555 ? 35.573 10.225 -15.389 1.00 75.81 555 GLN A O 1
ATOM 4461 N N . ARG A 1 556 ? 34.410 12.109 -15.749 1.00 73.25 556 ARG A N 1
ATOM 4462 C CA . ARG A 1 556 ? 34.221 12.428 -14.333 1.00 73.25 556 ARG A CA 1
ATOM 4463 C C . ARG A 1 556 ? 33.151 11.576 -13.651 1.00 73.25 556 ARG A C 1
ATOM 4465 O O . ARG A 1 556 ? 33.284 11.285 -12.467 1.00 73.25 556 ARG A O 1
ATOM 4472 N N . THR A 1 557 ? 32.082 11.245 -14.368 1.00 68.56 557 THR A N 1
ATOM 4473 C CA . THR A 1 557 ? 30.967 10.450 -13.830 1.00 68.56 557 THR A CA 1
ATOM 4474 C C . THR A 1 557 ? 31.304 8.966 -13.755 1.00 68.56 557 THR A C 1
ATOM 4476 O O . THR A 1 557 ? 30.728 8.266 -12.933 1.00 68.56 557 THR A O 1
ATOM 4479 N N . GLY A 1 558 ? 32.263 8.486 -14.554 1.00 62.41 558 GLY A N 1
ATOM 4480 C CA . GLY A 1 558 ? 32.746 7.104 -14.503 1.00 62.41 558 GLY A CA 1
ATOM 4481 C C . GLY A 1 558 ? 31.764 6.071 -15.064 1.00 62.41 558 GLY A C 1
ATOM 4482 O O . GLY A 1 558 ? 32.192 4.961 -15.362 1.00 62.41 558 GLY A O 1
ATOM 4483 N N . GLU A 1 559 ? 30.505 6.452 -15.280 1.00 58.41 559 GLU A N 1
ATOM 4484 C CA . GLU A 1 559 ? 29.421 5.641 -15.829 1.00 58.41 559 GLU A CA 1
ATOM 4485 C C . GLU A 1 559 ? 28.667 6.439 -16.903 1.00 58.41 559 GLU A C 1
ATOM 4487 O O . GLU A 1 559 ? 28.387 7.628 -16.744 1.00 58.41 559 GLU A O 1
ATOM 4492 N N . ALA A 1 560 ? 28.330 5.782 -18.012 1.00 57.62 560 ALA A N 1
ATOM 4493 C CA . ALA A 1 560 ? 27.522 6.356 -19.084 1.00 57.62 560 ALA A CA 1
ATOM 4494 C C . ALA A 1 560 ? 26.334 5.439 -19.376 1.00 57.62 560 ALA A C 1
ATOM 4496 O O . ALA A 1 560 ? 26.516 4.230 -19.526 1.00 57.62 560 ALA A O 1
ATOM 4497 N N . GLU A 1 561 ? 25.134 6.003 -19.534 1.00 61.69 561 GLU A N 1
ATOM 4498 C CA . GLU A 1 561 ? 24.002 5.239 -20.066 1.00 61.69 561 GLU A CA 1
ATOM 4499 C C . GLU A 1 561 ? 24.358 4.682 -21.461 1.00 61.69 561 GLU A C 1
ATOM 4501 O O . GLU A 1 561 ? 24.955 5.374 -22.299 1.00 61.69 561 GLU A O 1
ATOM 4506 N N . THR A 1 562 ? 23.980 3.429 -21.737 1.00 63.41 562 THR A N 1
ATOM 4507 C CA . THR A 1 562 ? 24.267 2.728 -23.003 1.00 63.41 562 THR A CA 1
ATOM 4508 C C . THR A 1 562 ? 23.841 3.558 -24.222 1.00 63.41 562 THR A C 1
ATOM 4510 O O . THR A 1 562 ? 24.593 3.698 -25.188 1.00 63.41 562 THR A O 1
ATOM 4513 N N . ILE A 1 563 ? 22.683 4.222 -24.135 1.00 61.66 563 ILE A N 1
ATOM 4514 C CA . ILE A 1 563 ? 22.132 5.089 -25.188 1.00 61.66 563 ILE A CA 1
ATOM 4515 C C . ILE A 1 563 ? 23.015 6.317 -25.443 1.00 61.66 563 ILE A C 1
ATOM 4517 O O . ILE A 1 563 ? 23.331 6.610 -26.596 1.00 61.66 563 ILE A O 1
ATOM 4521 N N . THR A 1 564 ? 23.454 7.020 -24.395 1.00 68.94 564 THR A N 1
ATOM 4522 C CA . THR A 1 564 ? 24.363 8.176 -24.518 1.00 68.94 564 THR A CA 1
ATOM 4523 C C . THR A 1 564 ? 25.664 7.766 -25.198 1.00 68.94 564 THR A C 1
ATOM 4525 O O . THR A 1 564 ? 26.193 8.488 -26.044 1.00 68.94 564 THR A O 1
ATOM 4528 N N . THR A 1 565 ? 26.143 6.562 -24.898 1.00 70.56 565 THR A N 1
ATOM 4529 C CA . THR A 1 565 ? 27.363 6.027 -25.496 1.00 70.56 565 THR A CA 1
ATOM 4530 C C . THR A 1 565 ? 27.175 5.707 -26.986 1.00 70.56 565 THR A C 1
ATOM 4532 O O . THR A 1 565 ? 28.013 6.085 -27.806 1.00 70.56 565 THR A O 1
ATOM 4535 N N . HIS A 1 566 ? 26.047 5.104 -27.377 1.00 74.31 566 HIS A N 1
ATOM 4536 C CA . HIS A 1 566 ? 25.697 4.899 -28.788 1.00 74.31 566 HIS A CA 1
ATOM 4537 C C . HIS A 1 566 ? 25.484 6.214 -29.549 1.00 74.31 566 HIS A C 1
ATOM 4539 O O . HIS A 1 566 ? 25.948 6.342 -30.682 1.00 74.31 566 HIS A O 1
ATOM 4545 N N . TYR A 1 567 ? 24.837 7.207 -28.933 1.00 77.06 567 TYR A N 1
ATOM 4546 C CA . TYR A 1 567 ? 24.673 8.548 -29.500 1.00 77.06 567 TYR A CA 1
ATOM 4547 C C . TYR A 1 567 ? 26.030 9.184 -29.820 1.00 77.06 567 TYR A C 1
ATOM 4549 O O . TYR A 1 567 ? 26.238 9.665 -30.934 1.00 77.06 567 TYR A O 1
ATOM 4557 N N . LEU A 1 568 ? 26.979 9.136 -28.884 1.00 78.00 568 LEU A N 1
ATOM 4558 C CA . LEU A 1 568 ? 28.319 9.688 -29.088 1.00 78.00 568 LEU A CA 1
ATOM 4559 C C . LEU A 1 568 ? 29.127 8.906 -30.115 1.00 78.00 568 LEU A C 1
ATOM 4561 O O . LEU A 1 568 ? 29.843 9.512 -30.912 1.00 78.00 568 LEU A O 1
ATOM 4565 N N . ALA A 1 569 ? 28.974 7.582 -30.153 1.00 80.69 569 ALA A N 1
ATOM 4566 C CA . ALA A 1 569 ? 29.596 6.753 -31.176 1.00 80.69 569 ALA A CA 1
ATOM 4567 C C . ALA A 1 569 ? 29.052 7.090 -32.572 1.00 80.69 569 ALA A C 1
ATOM 4569 O O . ALA A 1 569 ? 29.834 7.266 -33.503 1.00 80.69 569 ALA A O 1
ATOM 4570 N N . ALA A 1 570 ? 27.735 7.254 -32.719 1.00 81.06 570 ALA A N 1
ATOM 4571 C CA . ALA A 1 570 ? 27.114 7.679 -33.971 1.00 81.06 570 ALA A CA 1
ATOM 4572 C C . ALA A 1 570 ? 27.552 9.098 -34.370 1.00 81.06 570 ALA A C 1
ATOM 4574 O O . ALA A 1 570 ? 27.874 9.342 -35.536 1.00 81.06 570 ALA A O 1
ATOM 4575 N N . LEU A 1 571 ? 27.629 10.017 -33.401 1.00 79.62 571 LEU A N 1
ATOM 4576 C CA . LEU A 1 571 ? 28.080 11.389 -33.619 1.00 79.62 571 LEU A CA 1
ATOM 4577 C C . LEU A 1 571 ? 29.548 11.439 -34.070 1.00 79.62 571 LEU A C 1
ATOM 4579 O O . LEU A 1 571 ? 29.889 12.169 -34.996 1.00 79.62 571 LEU A O 1
ATOM 4583 N N . GLY A 1 572 ? 30.423 10.636 -33.471 1.00 81.19 572 GLY A N 1
ATOM 4584 C CA . GLY A 1 572 ? 31.799 10.503 -33.939 1.00 81.19 572 GLY A CA 1
ATOM 4585 C C . GLY A 1 572 ? 31.871 9.840 -35.318 1.00 81.19 572 GLY A C 1
ATOM 4586 O O . GLY A 1 572 ? 32.638 10.271 -36.179 1.00 81.19 572 GLY A O 1
ATOM 4587 N N . ALA A 1 573 ? 31.085 8.782 -35.550 1.00 80.94 573 ALA A N 1
ATOM 4588 C CA . ALA A 1 573 ? 31.173 7.979 -36.767 1.00 80.94 573 ALA A CA 1
ATOM 4589 C C . ALA A 1 573 ? 30.753 8.792 -37.992 1.00 80.94 573 ALA A C 1
ATOM 4591 O O . ALA A 1 573 ? 31.448 8.779 -39.008 1.00 80.94 573 ALA A O 1
ATOM 4592 N N . TYR A 1 574 ? 29.676 9.576 -37.882 1.00 81.81 574 TYR A N 1
ATOM 4593 C CA . TYR A 1 574 ? 29.261 10.464 -38.965 1.00 81.81 574 TYR A CA 1
ATOM 4594 C C . TYR A 1 574 ? 30.346 11.499 -39.305 1.00 81.81 574 TYR A C 1
ATOM 4596 O O . TYR A 1 574 ? 30.511 11.848 -40.472 1.00 81.81 574 TYR A O 1
ATOM 4604 N N . ARG A 1 575 ? 31.123 11.961 -38.314 1.00 80.69 575 ARG A N 1
ATOM 4605 C CA . ARG A 1 575 ? 32.252 12.875 -38.539 1.00 80.69 575 ARG A CA 1
ATOM 4606 C C . ARG A 1 575 ? 33.413 12.184 -39.238 1.00 80.69 575 ARG A C 1
ATOM 4608 O O . ARG A 1 575 ? 33.952 12.742 -40.188 1.00 80.69 575 ARG A O 1
ATOM 4615 N N . ALA A 1 576 ? 33.749 10.959 -38.842 1.00 81.00 576 ALA A N 1
ATOM 4616 C CA . ALA A 1 576 ? 34.791 10.175 -39.502 1.00 81.00 576 ALA A CA 1
ATOM 4617 C C . ALA A 1 576 ? 34.481 9.934 -40.994 1.00 81.00 576 ALA A C 1
ATOM 4619 O O . ALA A 1 576 ? 35.396 9.927 -41.818 1.00 81.00 576 ALA A O 1
ATOM 4620 N N . LEU A 1 577 ? 33.199 9.831 -41.371 1.00 84.06 577 LEU A N 1
ATOM 4621 C CA . LEU A 1 577 ? 32.769 9.700 -42.771 1.00 84.06 577 LEU A CA 1
ATOM 4622 C C . LEU A 1 577 ? 33.090 10.928 -43.648 1.00 84.06 577 LEU A C 1
ATOM 4624 O O . LEU A 1 577 ? 33.106 10.802 -44.874 1.00 84.06 577 LEU A O 1
ATOM 4628 N N . TYR A 1 578 ? 33.419 12.091 -43.070 1.00 81.62 578 TYR A N 1
ATOM 4629 C CA . TYR A 1 578 ? 33.904 13.233 -43.855 1.00 81.62 578 TYR A CA 1
ATOM 4630 C C . TYR A 1 578 ? 35.305 13.008 -44.423 1.00 81.62 578 TYR A C 1
ATOM 4632 O O . TYR A 1 578 ? 35.609 13.551 -45.483 1.00 81.62 578 TYR A O 1
ATOM 4640 N N . ILE A 1 579 ? 36.138 12.183 -43.780 1.00 83.81 579 ILE A N 1
ATOM 4641 C CA . ILE A 1 579 ? 37.511 11.925 -44.232 1.00 83.81 579 ILE A CA 1
ATOM 4642 C C . ILE A 1 579 ? 37.512 11.230 -45.608 1.00 83.81 579 ILE A C 1
ATOM 4644 O O . ILE A 1 579 ? 38.119 11.777 -46.533 1.00 83.81 579 ILE A O 1
ATOM 4648 N N . PRO A 1 580 ? 36.790 10.104 -45.821 1.00 85.25 580 PRO A N 1
ATOM 4649 C CA . PRO A 1 580 ? 36.627 9.525 -47.155 1.00 85.25 580 PRO A CA 1
ATOM 4650 C C . PRO A 1 580 ? 36.023 10.497 -48.170 1.00 85.25 580 PRO A C 1
ATOM 4652 O O . PRO A 1 580 ? 36.436 10.502 -49.327 1.00 85.25 580 PRO A O 1
ATOM 4655 N N . ASN A 1 581 ? 35.076 11.341 -47.746 1.00 84.00 581 ASN A N 1
ATOM 4656 C CA . ASN A 1 581 ? 34.466 12.338 -48.621 1.00 84.00 581 ASN A CA 1
ATOM 4657 C C . ASN A 1 581 ? 35.489 13.380 -49.102 1.00 84.00 581 ASN A C 1
ATOM 4659 O O . ASN A 1 581 ? 35.532 13.676 -50.291 1.00 84.00 581 ASN A O 1
ATOM 4663 N N . TRP A 1 582 ? 36.356 13.908 -48.234 1.00 84.81 582 TRP A N 1
ATOM 4664 C CA . TRP A 1 582 ? 37.407 14.842 -48.658 1.00 84.81 582 TRP A CA 1
ATOM 4665 C C . TRP A 1 582 ? 38.418 14.192 -49.598 1.00 84.81 582 TRP A C 1
ATOM 4667 O O . TRP A 1 582 ? 38.790 14.803 -50.598 1.00 84.81 582 TRP A O 1
ATOM 4677 N N . ILE A 1 583 ? 38.811 12.944 -49.321 1.00 84.31 583 ILE A N 1
ATOM 4678 C CA . ILE A 1 583 ? 39.687 12.161 -50.204 1.00 84.31 583 ILE A CA 1
ATOM 4679 C C . ILE A 1 583 ? 39.028 12.006 -51.578 1.00 84.31 583 ILE A C 1
ATOM 4681 O O . ILE A 1 583 ? 39.648 12.297 -52.598 1.00 84.31 583 ILE A O 1
ATOM 4685 N N . TRP A 1 584 ? 37.755 11.606 -51.615 1.00 85.62 584 TRP A N 1
ATOM 4686 C CA . TRP A 1 584 ? 37.013 11.456 -52.862 1.00 85.62 584 TRP A CA 1
ATOM 4687 C C . TRP A 1 584 ? 36.926 12.774 -53.638 1.00 85.62 584 TRP A C 1
ATOM 4689 O O . TRP A 1 584 ? 37.252 12.791 -54.821 1.00 85.62 584 TRP A O 1
ATOM 4699 N N . ARG A 1 585 ? 36.575 13.889 -52.983 1.00 82.81 585 ARG A N 1
ATOM 4700 C CA . ARG A 1 585 ? 36.483 15.210 -53.631 1.00 82.81 585 ARG A CA 1
ATOM 4701 C C . ARG A 1 585 ? 37.828 15.687 -54.172 1.00 82.81 585 ARG A C 1
ATOM 4703 O O . ARG A 1 585 ? 37.871 16.248 -55.262 1.00 82.81 585 ARG A O 1
ATOM 4710 N N . TYR A 1 586 ? 38.928 15.407 -53.476 1.00 84.94 586 TYR A N 1
ATOM 4711 C CA . TYR A 1 586 ? 40.266 15.731 -53.969 1.00 84.94 586 TYR A CA 1
ATOM 4712 C C . TYR A 1 586 ? 40.569 15.035 -55.307 1.00 84.94 586 TYR A C 1
ATOM 4714 O O . TYR A 1 586 ? 41.057 15.677 -56.237 1.00 84.94 586 TYR A O 1
ATOM 4722 N N . PHE A 1 587 ? 40.225 13.750 -55.445 1.00 86.50 587 PHE A N 1
ATOM 4723 C CA . PHE A 1 587 ? 40.466 12.993 -56.680 1.00 86.50 587 PHE A CA 1
ATOM 4724 C C . PHE A 1 587 ? 39.407 13.223 -57.771 1.00 86.50 587 PHE A C 1
ATOM 4726 O O . PHE A 1 587 ? 39.749 13.234 -58.952 1.00 86.50 587 PHE A O 1
ATOM 4733 N N . ALA A 1 588 ? 38.137 13.406 -57.404 1.00 83.88 588 ALA A N 1
ATOM 4734 C CA . ALA A 1 588 ? 37.018 13.513 -58.342 1.00 83.88 588 ALA A CA 1
ATOM 4735 C C . ALA A 1 588 ? 36.780 14.944 -58.854 1.00 83.88 588 ALA A C 1
ATOM 4737 O O . ALA A 1 588 ? 36.379 15.123 -60.001 1.00 83.88 588 ALA A O 1
ATOM 4738 N N . GLU A 1 589 ? 37.045 15.965 -58.034 1.00 82.50 589 GLU A N 1
ATOM 4739 C CA . GLU A 1 589 ? 36.806 17.381 -58.359 1.00 82.50 589 GLU A CA 1
ATOM 4740 C C . GLU A 1 589 ? 38.106 18.121 -58.741 1.00 82.50 589 GLU A C 1
ATOM 4742 O O . GLU A 1 589 ? 38.193 19.340 -58.621 1.00 82.50 589 GLU A O 1
ATOM 4747 N N . GLY A 1 590 ? 39.134 17.395 -59.203 1.00 75.00 590 GLY A N 1
ATOM 4748 C CA . GLY A 1 590 ? 40.350 17.988 -59.776 1.00 75.00 590 GLY A CA 1
ATOM 4749 C C . GLY A 1 590 ? 41.251 18.717 -58.771 1.00 75.00 590 GLY A C 1
ATOM 4750 O O . GLY A 1 590 ? 41.791 19.772 -59.093 1.00 75.00 590 GLY A O 1
ATOM 4751 N N . GLY A 1 591 ? 41.424 18.168 -57.565 1.00 73.94 591 GLY A N 1
ATOM 4752 C CA . GLY A 1 591 ? 42.284 18.737 -56.522 1.00 73.94 591 GLY A CA 1
ATOM 4753 C C . GLY A 1 591 ? 41.574 19.687 -55.556 1.00 73.94 591 GLY A C 1
ATOM 4754 O O . GLY A 1 591 ? 42.229 20.549 -54.971 1.00 73.94 591 GLY A O 1
ATOM 4755 N N . HIS A 1 592 ? 40.252 19.559 -55.380 1.00 77.75 592 HIS A N 1
ATOM 4756 C CA . HIS A 1 592 ? 39.492 20.372 -54.425 1.00 77.75 592 HIS A CA 1
ATOM 4757 C C . HIS A 1 592 ? 40.082 20.264 -53.007 1.00 77.75 592 HIS A C 1
ATOM 4759 O O . HIS A 1 592 ? 40.119 19.181 -52.420 1.00 77.75 592 HIS A O 1
ATOM 4765 N N . TRP A 1 593 ? 40.535 21.396 -52.460 1.00 78.06 593 TRP A N 1
ATOM 4766 C CA . TRP A 1 593 ? 41.201 21.485 -51.161 1.00 78.06 593 TRP A CA 1
ATOM 4767 C C . TRP A 1 593 ? 40.637 22.648 -50.342 1.00 78.06 593 TRP A C 1
ATOM 4769 O O . TRP A 1 593 ? 40.797 23.811 -50.711 1.00 78.06 593 TRP A O 1
ATOM 4779 N N . ASP A 1 594 ? 39.990 22.319 -49.223 1.00 82.50 594 ASP A N 1
ATOM 4780 C CA . ASP A 1 594 ? 39.372 23.269 -48.295 1.00 82.50 594 ASP A CA 1
ATOM 4781 C C . ASP A 1 594 ? 40.024 23.104 -46.905 1.00 82.50 594 ASP A C 1
ATOM 4783 O O . ASP A 1 594 ? 39.641 22.212 -46.142 1.00 82.50 594 ASP A O 1
ATOM 4787 N N . PRO A 1 595 ? 41.079 23.878 -46.581 1.00 83.81 595 PRO A N 1
ATOM 4788 C CA . PRO A 1 595 ? 41.900 23.627 -45.399 1.00 83.81 595 PRO A CA 1
ATOM 4789 C C . PRO A 1 595 ? 41.145 23.786 -44.074 1.00 83.81 595 PRO A C 1
ATOM 4791 O O . PRO A 1 595 ? 41.394 23.005 -43.157 1.00 83.81 595 PRO A O 1
ATOM 4794 N N . ILE A 1 596 ? 40.222 24.749 -43.946 1.00 86.38 596 ILE A N 1
ATOM 4795 C CA . ILE A 1 596 ? 39.548 25.021 -42.662 1.00 86.38 596 ILE A CA 1
ATOM 4796 C C . ILE A 1 596 ? 38.720 23.803 -42.192 1.00 86.38 596 ILE A C 1
ATOM 4798 O O . ILE A 1 596 ? 38.988 23.310 -41.092 1.00 86.38 596 ILE A O 1
ATOM 4802 N N . PRO A 1 597 ? 37.784 23.236 -42.986 1.00 86.19 597 PRO A N 1
ATOM 4803 C CA . PRO A 1 597 ? 37.039 22.039 -42.592 1.00 86.19 597 PRO A CA 1
ATOM 4804 C C . PRO A 1 597 ? 37.915 20.793 -42.439 1.00 86.19 597 PRO A C 1
ATOM 4806 O O . PRO A 1 597 ? 37.646 19.981 -41.554 1.00 86.19 597 PRO A O 1
ATOM 4809 N N . VAL A 1 598 ? 38.964 20.644 -43.261 1.00 86.31 598 VAL A N 1
ATOM 4810 C CA . VAL A 1 598 ? 39.875 19.490 -43.189 1.00 86.31 598 VAL A CA 1
ATOM 4811 C C . VAL A 1 598 ? 40.643 19.489 -41.867 1.00 86.31 598 VAL A C 1
ATOM 4813 O O . VAL A 1 598 ? 40.608 18.496 -41.142 1.00 86.31 598 VAL A O 1
ATOM 4816 N N . PHE A 1 599 ? 41.291 20.598 -41.497 1.00 88.81 599 PHE A N 1
ATOM 4817 C CA . PHE A 1 599 ? 42.028 20.677 -40.232 1.00 88.81 599 PHE A CA 1
ATOM 4818 C C . PHE A 1 599 ? 41.100 20.578 -39.019 1.00 88.81 599 PHE A C 1
ATOM 4820 O O . PHE A 1 599 ? 41.389 19.819 -38.092 1.00 88.81 599 PHE A O 1
ATOM 4827 N N . ALA A 1 600 ? 39.971 21.289 -39.035 1.00 87.56 600 ALA A N 1
ATOM 4828 C CA . ALA A 1 600 ? 39.008 21.252 -37.940 1.00 87.56 600 ALA A CA 1
ATOM 4829 C C . ALA A 1 600 ? 38.440 19.841 -37.722 1.00 87.56 600 ALA A C 1
ATOM 4831 O O . ALA A 1 600 ? 38.376 19.373 -36.585 1.00 87.56 600 ALA A O 1
ATOM 4832 N N . GLY A 1 601 ? 38.081 19.119 -38.786 1.00 85.38 601 GLY A N 1
ATOM 4833 C CA . GLY A 1 601 ? 37.547 17.771 -38.620 1.00 85.38 601 GLY A CA 1
ATOM 4834 C C . GLY A 1 601 ? 38.614 16.697 -38.364 1.00 85.38 601 GLY A C 1
ATOM 4835 O O . GLY A 1 601 ? 38.290 15.695 -37.728 1.00 85.38 601 GLY A O 1
ATOM 4836 N N . ILE A 1 602 ? 39.889 16.909 -38.726 1.00 86.81 602 ILE A N 1
ATOM 4837 C CA . ILE A 1 602 ? 40.998 16.077 -38.215 1.00 86.81 602 ILE A CA 1
ATOM 4838 C C . ILE A 1 602 ? 41.114 16.237 -36.696 1.00 86.81 602 ILE A C 1
ATOM 4840 O O . ILE A 1 602 ? 41.116 15.231 -35.988 1.00 86.81 602 ILE A O 1
ATOM 4844 N N . ILE A 1 603 ? 41.147 17.476 -36.186 1.00 88.06 603 ILE A N 1
ATOM 4845 C CA . ILE A 1 603 ? 41.178 17.753 -34.737 1.00 88.06 603 ILE A CA 1
ATOM 4846 C C . ILE A 1 603 ? 39.999 17.063 -34.050 1.00 88.06 603 ILE A C 1
ATOM 4848 O O . ILE A 1 603 ? 40.187 16.335 -33.077 1.00 88.06 603 ILE A O 1
ATOM 4852 N N . GLN A 1 604 ? 38.795 17.231 -34.596 1.00 85.25 604 GLN A N 1
ATOM 4853 C CA . GLN A 1 604 ? 37.588 16.615 -34.058 1.00 85.25 604 GLN A CA 1
ATOM 4854 C C . GLN A 1 604 ? 37.681 15.084 -34.028 1.00 85.25 604 GLN A C 1
ATOM 4856 O O . GLN A 1 604 ? 37.346 14.474 -33.019 1.00 85.25 604 GLN A O 1
ATOM 4861 N N . THR A 1 605 ? 38.163 14.456 -35.103 1.00 84.50 605 THR A N 1
ATOM 4862 C CA . THR A 1 605 ? 38.299 12.992 -35.180 1.00 84.50 605 THR A CA 1
ATOM 4863 C C . THR A 1 605 ? 39.296 12.473 -34.146 1.00 84.50 605 THR A C 1
ATOM 4865 O O . THR A 1 605 ? 39.015 11.485 -33.474 1.00 84.50 605 THR A O 1
ATOM 4868 N N . VAL A 1 606 ? 40.423 13.168 -33.956 1.00 86.06 606 VAL A N 1
ATOM 4869 C CA . VAL A 1 606 ? 41.429 12.808 -32.945 1.00 86.06 606 VAL A CA 1
ATOM 4870 C C . VAL A 1 606 ? 40.839 12.835 -31.534 1.00 86.06 606 VAL A C 1
ATOM 4872 O O . VAL A 1 606 ? 41.105 11.918 -30.761 1.00 86.06 606 VAL A O 1
ATOM 4875 N N . LEU A 1 607 ? 39.995 13.823 -31.218 1.00 85.00 607 LEU A N 1
ATOM 4876 C CA . LEU A 1 607 ? 39.318 13.918 -29.919 1.00 85.00 607 LEU A CA 1
ATOM 4877 C C . LEU A 1 607 ? 38.353 12.749 -29.649 1.00 85.00 607 LEU A C 1
ATOM 4879 O O . LEU A 1 607 ? 38.135 12.406 -28.490 1.00 85.00 607 LEU A O 1
ATOM 4883 N N . TYR A 1 608 ? 37.805 12.112 -30.689 1.00 81.69 608 TYR A N 1
ATOM 4884 C CA . TYR A 1 608 ? 36.941 10.933 -30.548 1.00 81.69 608 TYR A CA 1
ATOM 4885 C C . TYR A 1 608 ? 37.703 9.602 -30.460 1.00 81.69 608 TYR A C 1
ATOM 4887 O O . TYR A 1 608 ? 37.108 8.605 -30.055 1.00 81.69 608 TYR A O 1
ATOM 4895 N N . THR A 1 609 ? 38.986 9.541 -30.830 1.00 81.25 609 THR A N 1
ATOM 4896 C CA . THR A 1 609 ? 39.736 8.271 -30.926 1.00 81.25 609 THR A CA 1
ATOM 4897 C C . THR A 1 609 ? 39.781 7.505 -29.603 1.00 81.25 609 THR A C 1
ATOM 4899 O O . THR A 1 609 ? 39.561 6.295 -29.592 1.00 81.25 609 THR A O 1
ATOM 4902 N N . ASP A 1 610 ? 40.013 8.206 -28.490 1.00 76.31 610 ASP A N 1
ATOM 4903 C CA . ASP A 1 610 ? 40.035 7.601 -27.152 1.00 76.31 610 ASP A CA 1
ATOM 4904 C C . ASP A 1 610 ? 38.656 7.031 -26.773 1.00 76.31 610 ASP A C 1
ATOM 4906 O O . ASP A 1 610 ? 38.522 5.877 -26.367 1.00 76.31 610 ASP A O 1
ATOM 4910 N N . PHE A 1 611 ? 37.592 7.791 -27.051 1.00 79.44 611 PHE A N 1
ATOM 4911 C CA . PHE A 1 611 ? 36.218 7.337 -26.850 1.00 79.44 611 PHE A CA 1
ATOM 4912 C C . PHE A 1 611 ? 35.880 6.099 -27.699 1.00 79.44 611 PHE A C 1
ATOM 4914 O O . PHE A 1 611 ? 35.296 5.145 -27.188 1.00 79.44 611 PHE A O 1
ATOM 4921 N N . PHE A 1 612 ? 36.272 6.069 -28.977 1.00 78.81 612 PHE A N 1
ATOM 4922 C CA . PHE A 1 612 ? 36.019 4.925 -29.858 1.00 78.81 612 PHE A CA 1
ATOM 4923 C C . PHE A 1 612 ? 36.732 3.655 -29.413 1.00 78.81 612 PHE A C 1
ATOM 4925 O O . PHE A 1 612 ? 36.150 2.571 -29.489 1.00 78.81 612 PHE A O 1
ATOM 4932 N N . TRP A 1 613 ? 37.970 3.782 -28.938 1.00 76.38 613 TRP A N 1
ATOM 4933 C CA . TRP A 1 613 ? 38.721 2.658 -28.393 1.00 76.38 613 TRP A CA 1
ATOM 4934 C C . TRP A 1 613 ? 37.989 2.026 -27.202 1.00 76.38 613 TRP A C 1
ATOM 4936 O O . TRP A 1 613 ? 37.821 0.805 -27.131 1.00 76.38 613 TRP A O 1
ATOM 4946 N N . ILE A 1 614 ? 37.478 2.857 -26.295 1.00 69.81 614 ILE A N 1
ATOM 4947 C CA . ILE A 1 614 ? 36.763 2.405 -25.096 1.00 69.81 614 ILE A CA 1
ATOM 4948 C C . ILE A 1 614 ? 35.381 1.849 -25.460 1.00 69.81 614 ILE A C 1
ATOM 4950 O O . ILE A 1 614 ? 34.983 0.796 -24.962 1.00 69.81 614 ILE A O 1
ATOM 4954 N N . TYR A 1 615 ? 34.671 2.492 -26.385 1.00 70.75 615 TYR A N 1
ATOM 4955 C CA . TYR A 1 615 ? 33.390 2.014 -26.901 1.00 70.75 615 TYR A CA 1
ATOM 4956 C C . TYR A 1 615 ? 33.507 0.622 -27.544 1.00 70.75 615 TYR A C 1
ATOM 4958 O O . TYR A 1 615 ? 32.714 -0.271 -27.240 1.00 70.75 615 TYR A O 1
ATOM 4966 N N . TYR A 1 616 ? 34.529 0.403 -28.377 1.00 71.25 616 TYR A N 1
ATOM 4967 C CA . TYR A 1 616 ? 34.758 -0.885 -29.034 1.00 71.25 616 TYR A CA 1
ATOM 4968 C C . TYR A 1 616 ? 35.138 -1.993 -28.045 1.00 71.25 616 TYR A C 1
ATOM 4970 O O . TYR A 1 616 ? 34.651 -3.117 -28.147 1.00 71.25 616 TYR A O 1
ATOM 4978 N N . THR A 1 617 ? 35.996 -1.684 -27.074 1.00 68.25 617 THR A N 1
ATOM 4979 C CA . THR A 1 617 ? 36.499 -2.682 -26.120 1.00 68.25 617 THR A CA 1
ATOM 4980 C C . THR A 1 617 ? 35.507 -3.025 -25.010 1.00 68.25 617 THR A C 1
ATOM 4982 O O . THR A 1 617 ? 35.570 -4.135 -24.486 1.00 68.25 617 THR A O 1
ATOM 4985 N N . LYS A 1 618 ? 34.591 -2.118 -24.643 1.00 63.53 618 LYS A N 1
ATOM 4986 C CA . LYS A 1 618 ? 33.658 -2.328 -23.522 1.00 63.53 618 LYS A CA 1
ATOM 4987 C C . LYS A 1 618 ? 32.217 -2.568 -23.967 1.00 63.53 618 LYS A C 1
ATOM 4989 O O . LYS A 1 618 ? 31.641 -3.584 -23.594 1.00 63.53 618 LYS A O 1
ATOM 4994 N N . VAL A 1 619 ? 31.661 -1.706 -24.816 1.00 64.00 619 VAL A N 1
ATOM 4995 C CA . VAL A 1 619 ? 30.223 -1.733 -25.150 1.00 64.00 619 VAL A CA 1
ATOM 4996 C C . VAL A 1 619 ? 29.892 -2.807 -26.182 1.00 64.00 619 VAL A C 1
ATOM 4998 O O . VAL A 1 619 ? 28.975 -3.593 -25.972 1.00 64.00 619 VAL A O 1
ATOM 5001 N N . LEU A 1 620 ? 30.676 -2.923 -27.260 1.00 61.69 620 LEU A N 1
ATOM 5002 C CA . LEU A 1 620 ? 30.453 -3.964 -28.280 1.00 61.69 620 LEU A CA 1
ATOM 5003 C C . LEU A 1 620 ? 30.739 -5.391 -27.775 1.00 61.69 620 LEU A C 1
ATOM 5005 O O . LEU A 1 620 ? 30.345 -6.356 -28.423 1.00 61.69 620 LEU A O 1
ATOM 5009 N N . GLN A 1 621 ? 31.399 -5.530 -26.621 1.00 57.78 621 GLN A N 1
ATOM 5010 C CA . GLN A 1 621 ? 31.676 -6.812 -25.963 1.00 57.78 621 GLN A CA 1
ATOM 5011 C C . GLN A 1 621 ? 30.711 -7.117 -24.801 1.00 57.78 621 GLN A C 1
ATOM 5013 O O . GLN A 1 621 ? 30.948 -8.068 -24.058 1.00 57.78 621 GLN A O 1
ATOM 5018 N N . GLY A 1 622 ? 29.645 -6.323 -24.627 1.00 51.16 622 GLY A N 1
ATOM 5019 C CA . GLY A 1 622 ? 28.604 -6.556 -23.618 1.00 51.16 622 GLY A CA 1
ATOM 5020 C C . GLY A 1 622 ? 29.026 -6.273 -22.172 1.00 51.16 622 GLY A C 1
ATOM 5021 O O . GLY A 1 622 ? 28.435 -6.824 -21.250 1.00 51.16 622 GLY A O 1
ATOM 5022 N N . ARG A 1 623 ? 30.059 -5.449 -21.944 1.00 54.91 623 ARG A N 1
ATOM 5023 C CA . ARG A 1 623 ? 30.537 -5.064 -20.602 1.00 54.91 623 ARG A CA 1
ATOM 5024 C C . ARG A 1 623 ? 30.119 -3.626 -20.276 1.00 54.91 623 ARG A C 1
ATOM 5026 O O . ARG A 1 623 ? 30.077 -2.779 -21.168 1.00 54.91 623 ARG A O 1
ATOM 5033 N N . ARG A 1 624 ? 29.860 -3.323 -18.995 1.00 51.84 624 ARG A N 1
ATOM 5034 C CA . ARG A 1 624 ? 29.507 -1.960 -18.545 1.00 51.84 624 ARG A CA 1
ATOM 5035 C C . ARG A 1 624 ? 30.587 -0.937 -18.935 1.00 51.84 624 ARG A C 1
ATOM 5037 O O . ARG A 1 624 ? 31.791 -1.207 -18.841 1.00 51.84 624 ARG A O 1
ATOM 5044 N N . PHE A 1 625 ? 30.149 0.235 -19.400 1.00 52.28 625 PHE A N 1
ATOM 5045 C CA . PHE A 1 625 ? 31.033 1.334 -19.785 1.00 52.28 625 PHE A CA 1
ATOM 5046 C C . PHE A 1 625 ? 31.560 2.044 -18.535 1.00 52.28 625 PHE A C 1
ATOM 5048 O O . PHE A 1 625 ? 30.917 2.953 -18.023 1.00 52.28 625 PHE A O 1
ATOM 5055 N N . ASN A 1 626 ? 32.749 1.641 -18.079 1.00 54.84 626 ASN A N 1
ATOM 5056 C CA . ASN A 1 626 ? 33.485 2.353 -17.031 1.00 54.84 626 ASN A CA 1
ATOM 5057 C C . ASN A 1 626 ? 34.752 2.963 -17.632 1.00 54.84 626 ASN A C 1
ATOM 5059 O O . ASN A 1 626 ? 35.521 2.249 -18.280 1.00 54.84 626 ASN A O 1
ATOM 5063 N N . LEU A 1 627 ? 35.015 4.251 -17.433 1.00 48.25 627 LEU A N 1
ATOM 5064 C CA . LEU A 1 627 ? 36.290 4.857 -17.839 1.00 48.25 627 LEU A CA 1
ATOM 5065 C C . LEU A 1 627 ? 37.363 4.560 -16.772 1.00 48.25 627 LEU A C 1
ATOM 5067 O O . LEU A 1 627 ? 37.032 4.543 -15.588 1.00 48.25 627 LEU A O 1
ATOM 5071 N N . PRO A 1 628 ? 38.621 4.242 -17.144 1.00 44.69 628 PRO A N 1
ATOM 5072 C CA . PRO A 1 628 ? 39.695 4.171 -16.158 1.00 44.69 628 PRO A CA 1
ATOM 5073 C C . PRO A 1 628 ? 39.883 5.568 -15.551 1.00 44.69 628 PRO A C 1
ATOM 5075 O O . PRO A 1 628 ? 40.030 6.535 -16.297 1.00 44.69 628 PRO A O 1
ATOM 5078 N N . VAL A 1 629 ? 39.805 5.649 -14.220 1.00 43.00 629 VAL A N 1
ATOM 5079 C CA . VAL A 1 629 ? 39.979 6.890 -13.445 1.00 43.00 629 VAL A CA 1
ATOM 5080 C C . VAL A 1 629 ? 41.424 7.366 -13.507 1.00 43.00 629 VAL A C 1
ATOM 5082 O O . VAL A 1 629 ? 42.322 6.500 -13.379 1.00 43.00 629 VAL A O 1
#

Sequence (629 aa):
MRSPTTLTAVVLLSILGFSSAKFKAHHLPPLKEQAKLQDGWREERLATIPPILQGNGVDAWLVLTISQREYAEDTTFWSMKKATQFSARRRTLSIFFADEKCQSRTWIDNTPQLWDDLKDVLTKCDPESIAVNVDSEIAFAGGLHTGEMLQFVKQLGSPWKERFFAVPLVAVQYIATQPKSRLSWYQKLMETAWAVIDEGFSERTITPGETTTEDVEWWFREKLQSMNYTTWFHPSVTVLPGFLGPNMSMENIPTPEKAIKYGDLLHVDFGLTALGLNTDTQHLAYVLPPGHTKKDIPAGLLAGLQKGNRLQDIVKSHLKPGLTGNEVLAQSRKAMHEEGIEGRIYCHPIGDWGHSAGAVIGMTNLQDGVPVLGDLPILENMYYSIELFVEHFVEERNETLVFPLEEDVYWDLETKDWERLVASRVYLHIAGQDEVLKCMRSASGISFKSQFLYLTVYVTRYLDLFWTDPTKSLWNTTFKIIFIGAQGYTIYLMLNDYKPTHDPNQDTFKVEYLVGGAAVLGLLFPYKYTPAEMLWAFSIWLEAVAILPQLFMLQRTGEAETITTHYLAALGAYRALYIPNWIWRYFAEGGHWDPIPVFAGIIQTVLYTDFFWIYYTKVLQGRRFNLPV

Radius of gyration: 34.51 Å; chains: 1; bounding box: 70×69×114 Å

Foldseek 3Di:
DDDDDDDDDPDPPPPPPPPPPQQDADFDDPPVVLLVLLQVQLVLLVVCLLVLCVVLVWFKEFAALFQDAWPQGQPLCLSNDRPPDPTQAHGWTWMDGNDPVQDTDIDHDDDLVVLVVVLVSCVVSVTQAYEAQCDDPFSQSRSDDPVVLVVCCVRNPPPVNVRYDHDSSSSLVSFQAGRPSCLVVVLSQVSNQSNLVLVLLALVNADAPPDWQVSSLVVSQVVQVVSVKHFQDRKGKAQFDFDDDLPDDPVRPDRPTDRHHAQTKMKIWGWIDDSLFIFTKIAIAHEHDPPDDPVNNAPQVVVQLVLVLVLLVLLQVLQAFPDFLLSSLVSSVVVCVVVVWAWFWWKAWGTSHRRIRFAINADSNGSNADPPSRRGGRHANGKMKGWMKTWTQRVVVRTITIGIIIFIWGQDPVVRGIDGSDNDRRDHRYHPPPPPPPPDQAPALPALQLLVLQLLLLCLQVPCLVPDDCVVCVPVNVVSCCSNVVSVVVNVCCVPRHVVRDDVVLQPDDCVVLLVVLLVQLCPDFPDPDSSSSSNLSSLSSNLCSCVSSVSSCQVVQAHDLVSLVVLVVVLVVLVVVVVVVVCCCVPVVHDDDPSNVVSSVSSNVVCPVSVVQCVVAVVVPHGRGDDD

pLDDT: mean 83.09, std 15.64, range [25.0, 97.69]